Protein AF-0000000083795321 (afdb_homodimer)

Secondary structure (DSSP, 8-state):
----PPPP-BSEEE-SS----TT--S-STTPPPTHHHHHHHHHH--TT-EEEESS-TT-HHHHHHHHTT-EEEEEES-HHHHHHHHHHHHTS-----EEEEE--TT--TTS-TT-EEEEEE----TTSS-S-SS-TT-GGGS-HHHHHHHHHHHHHHHHHHEEEEEEEEEEE--EEETTEEE-HHHHHHHHHHHHTPEEEEEEEEEP---TTHHHHHHHHHHHT-PBP-EEEEEEEE-/----PPPP-BSEEE-SS----TT--S-STTPPPTHHHHHHHHHH--TT-EEEESS-TT-HHHHHHHHTT-EEEEEES-HHHHHHHHHHHHTS-----EEEEE--TT--TTS-TT-EEEEEE----TTSS-S-SS-TT-GGGS-HHHHHHHHHHHHHHHHHHEEEEEEEEEEE--EEETTEEE-HHHHHHHHHHHHTPEEEEEEEEEP---TTHHHHHHHHHHHT-PBP-EEEEEEEE-

pLDDT: mean 94.09, std 9.47, range [31.2, 98.94]

Structure (mmCIF, N/CA/C/O backbone):
data_AF-0000000083795321-model_v1
#
loop_
_entity.id
_entity.type
_entity.pdbx_description
1 polymer Methyltransferase
#
loop_
_atom_site.group_PDB
_atom_site.id
_atom_site.type_symbol
_atom_site.label_atom_id
_atom_site.label_alt_id
_atom_site.label_comp_id
_atom_site.label_asym_id
_atom_site.label_entity_id
_atom_site.label_seq_id
_atom_site.pdbx_PDB_ins_code
_atom_site.Cartn_x
_atom_site.Cartn_y
_atom_site.Cartn_z
_atom_site.occupancy
_atom_site.B_iso_or_equiv
_atom_site.auth_seq_id
_atom_site.auth_comp_id
_atom_site.auth_asym_id
_atom_site.auth_atom_id
_atom_site.pdbx_PDB_model_num
ATOM 1 N N . MET A 1 1 ? 3.93 -33.125 12.352 1 31.55 1 MET A N 1
ATOM 2 C CA . MET A 1 1 ? 3.523 -32.062 13.266 1 31.55 1 MET A CA 1
ATOM 3 C C . MET A 1 1 ? 3.092 -30.812 12.5 1 31.55 1 MET A C 1
ATOM 5 O O . MET A 1 1 ? 3.932 -30.062 12 1 31.55 1 MET A O 1
ATOM 9 N N . TYR A 1 2 ? 2.211 -30.953 11.562 1 39.25 2 TYR A N 1
ATOM 10 C CA . TYR A 1 2 ? 1.718 -29.891 10.703 1 39.25 2 TYR A CA 1
ATOM 11 C C . TYR A 1 2 ? 1.377 -28.641 11.516 1 39.25 2 TYR A C 1
ATOM 13 O O . TYR A 1 2 ? 0.602 -28.719 12.477 1 39.25 2 TYR A O 1
ATOM 21 N N . ARG A 1 3 ? 2.381 -27.844 11.859 1 49.22 3 ARG A N 1
ATOM 22 C CA . ARG A 1 3 ? 2.199 -26.625 12.656 1 49.22 3 ARG A CA 1
ATOM 23 C C . ARG A 1 3 ? 0.886 -25.938 12.305 1 49.22 3 ARG A C 1
ATOM 25 O O . ARG A 1 3 ? 0.485 -25.906 11.133 1 49.22 3 ARG A O 1
ATOM 32 N N . GLU A 1 4 ? -0.008 -25.828 13.242 1 67.69 4 GLU A N 1
ATOM 33 C CA . GLU A 1 4 ? -1.266 -25.094 13.258 1 67.69 4 GLU A CA 1
ATOM 34 C C . GLU A 1 4 ? -1.146 -23.797 12.477 1 67.69 4 GLU A C 1
ATOM 36 O O . GLU A 1 4 ? -0.265 -22.969 12.75 1 67.69 4 GLU A O 1
ATOM 41 N N . PHE A 1 5 ? -1.446 -23.812 11.141 1 85.5 5 PHE A N 1
ATOM 42 C CA . PHE A 1 5 ? -1.459 -22.641 10.273 1 85.5 5 PHE A CA 1
ATOM 43 C C . PHE A 1 5 ? -2.719 -21.812 10.492 1 85.5 5 PHE A C 1
ATOM 45 O O . PHE A 1 5 ? -3.832 -22.328 10.414 1 85.5 5 PHE A O 1
ATOM 52 N N . ASN A 1 6 ? -2.49 -20.562 10.961 1 89.81 6 ASN A N 1
ATOM 53 C CA . ASN A 1 6 ? -3.613 -19.641 11.117 1 89.81 6 ASN A CA 1
ATOM 54 C C . ASN A 1 6 ? -3.711 -18.672 9.953 1 89.81 6 ASN A C 1
ATOM 56 O O . ASN A 1 6 ? -2.729 -18.016 9.594 1 89.81 6 ASN A O 1
ATOM 60 N N . LEU A 1 7 ? -4.902 -18.656 9.406 1 94.62 7 LEU A N 1
ATOM 61 C CA . LEU A 1 7 ? -5.152 -17.75 8.289 1 94.62 7 LEU A CA 1
ATOM 62 C C . LEU A 1 7 ? -5.035 -16.297 8.734 1 94.62 7 LEU A C 1
ATOM 64 O O . LEU A 1 7 ? -5.461 -15.945 9.844 1 94.62 7 LEU A O 1
ATOM 68 N N . GLU A 1 8 ? -4.473 -15.5 7.902 1 95.06 8 GLU A N 1
ATOM 69 C CA . GLU A 1 8 ? -4.438 -14.062 8.164 1 95.06 8 GLU A CA 1
ATOM 70 C C . GLU A 1 8 ? -5.836 -13.453 8.086 1 95.06 8 GLU A C 1
ATOM 72 O O . GLU A 1 8 ? -6.648 -13.867 7.25 1 95.06 8 GLU A O 1
ATOM 77 N N . THR A 1 9 ? -6.109 -12.5 8.883 1 94.62 9 THR A N 1
ATOM 78 C CA . THR A 1 9 ? -7.441 -11.906 8.906 1 94.62 9 THR A CA 1
ATOM 79 C C . THR A 1 9 ? -7.363 -10.398 8.648 1 94.62 9 THR A C 1
ATOM 81 O O . THR A 1 9 ? -8.391 -9.75 8.453 1 94.62 9 THR A O 1
ATOM 84 N N . LYS A 1 10 ? -6.145 -9.812 8.602 1 94.69 10 LYS A N 1
ATOM 85 C CA . LYS A 1 10 ? -5.949 -8.383 8.383 1 94.69 10 LYS A CA 1
ATOM 86 C C . LYS A 1 10 ? -5.258 -8.125 7.043 1 94.69 10 LYS A C 1
ATOM 88 O O . LYS A 1 10 ? -4.695 -9.047 6.441 1 94.69 10 LYS A O 1
ATOM 93 N N . SER A 1 11 ? -5.297 -6.918 6.602 1 96.75 11 SER A N 1
ATOM 94 C CA . SER A 1 11 ? -4.762 -6.555 5.289 1 96.75 11 SER A CA 1
ATOM 95 C C . SER A 1 11 ? -3.258 -6.309 5.355 1 96.75 11 SER A C 1
ATOM 97 O O . SER A 1 11 ? -2.658 -5.848 4.383 1 96.75 11 SER A O 1
ATOM 99 N N . ILE A 1 12 ? -2.594 -6.574 6.422 1 96.81 12 ILE A N 1
ATOM 100 C CA . ILE A 1 12 ? -1.14 -6.543 6.527 1 96.81 12 ILE A CA 1
ATOM 101 C C . ILE A 1 12 ? -0.627 -7.918 6.953 1 96.81 12 ILE A C 1
ATOM 103 O O . ILE A 1 12 ? -1.074 -8.469 7.961 1 96.81 12 ILE A O 1
ATOM 107 N N . TRP A 1 13 ? 0.194 -8.508 6.113 1 97.25 13 TRP A N 1
ATOM 108 C CA . TRP A 1 13 ? 0.808 -9.805 6.363 1 97.25 13 TRP A CA 1
ATOM 109 C C . TRP A 1 13 ? 2.289 -9.656 6.695 1 97.25 13 TRP A C 1
ATOM 111 O O . TRP A 1 13 ? 3.031 -9 5.957 1 97.25 13 TRP A O 1
ATOM 121 N N . SER A 1 14 ? 2.703 -10.102 7.797 1 95.44 14 SER A N 1
ATOM 122 C CA . SER A 1 14 ? 4.09 -10.055 8.25 1 95.44 14 SER A CA 1
ATOM 123 C C . SER A 1 14 ? 4.57 -11.422 8.711 1 95.44 14 SER A C 1
ATOM 125 O O . SER A 1 14 ? 4.129 -11.93 9.742 1 95.44 14 SER A O 1
ATOM 127 N N . PHE A 1 15 ? 5.453 -12.023 7.918 1 94.31 15 PHE A N 1
ATOM 128 C CA . PHE A 1 15 ? 5.992 -13.344 8.219 1 94.31 15 PHE A CA 1
ATOM 129 C C . PHE A 1 15 ? 7.488 -13.266 8.5 1 94.31 15 PHE A C 1
ATOM 131 O O . PHE A 1 15 ? 8.297 -13.273 7.566 1 94.31 15 PHE A O 1
ATOM 138 N N . LYS A 1 16 ? 7.895 -13.203 9.688 1 90.62 16 LYS A N 1
ATOM 139 C CA . LYS A 1 16 ? 9.305 -13.102 10.039 1 90.62 16 LYS A CA 1
ATOM 140 C C . LYS A 1 16 ? 10.07 -14.352 9.602 1 90.62 16 LYS A C 1
ATOM 142 O O . LYS A 1 16 ? 11.211 -14.258 9.141 1 90.62 16 LYS A O 1
ATOM 147 N N . ASN A 1 17 ? 9.344 -15.43 9.812 1 90.12 17 ASN A N 1
ATOM 148 C CA . ASN A 1 17 ? 9.844 -16.688 9.266 1 90.12 17 ASN A CA 1
ATOM 149 C C . ASN A 1 17 ? 9.336 -16.906 7.84 1 90.12 17 ASN A C 1
ATOM 151 O O . ASN A 1 17 ? 8.133 -16.953 7.602 1 90.12 17 ASN A O 1
ATOM 155 N N . ARG A 1 18 ? 10.18 -17.047 6.922 1 89.19 18 ARG A N 1
ATOM 156 C CA . ARG A 1 18 ? 9.789 -17.172 5.52 1 89.19 18 ARG A CA 1
ATOM 157 C C . ARG A 1 18 ? 8.938 -18.422 5.305 1 89.19 18 ARG A C 1
ATOM 159 O O . ARG A 1 18 ? 8.055 -18.438 4.449 1 89.19 18 ARG A O 1
ATOM 166 N N . GLY A 1 19 ? 9.164 -19.484 6.039 1 90.44 19 GLY A N 1
ATOM 167 C CA . GLY A 1 19 ? 8.547 -20.781 5.801 1 90.44 19 GLY A CA 1
ATOM 168 C C . GLY A 1 19 ? 9.422 -21.703 4.98 1 90.44 19 GLY A C 1
ATOM 169 O O . GLY A 1 19 ? 9.719 -21.422 3.82 1 90.44 19 GLY A O 1
ATOM 170 N N . ASN A 1 20 ? 9.859 -22.797 5.551 1 90.62 20 ASN A N 1
ATOM 171 C CA . ASN A 1 20 ? 10.75 -23.734 4.883 1 90.62 20 ASN A CA 1
ATOM 172 C C . ASN A 1 20 ? 10.289 -25.172 5.066 1 90.62 20 ASN A C 1
ATOM 174 O O . ASN A 1 20 ? 11.102 -26.094 5.113 1 90.62 20 ASN A O 1
ATOM 178 N N . TRP A 1 21 ? 9.07 -25.281 5.23 1 93.06 21 TRP A N 1
ATOM 179 C CA . TRP A 1 21 ? 8.547 -26.625 5.402 1 93.06 21 TRP A CA 1
ATOM 180 C C . TRP A 1 21 ? 8.562 -27.391 4.086 1 93.06 21 TRP A C 1
ATOM 182 O O . TRP A 1 21 ? 8.57 -26.797 3.01 1 93.06 21 TRP A O 1
ATOM 192 N N . GLU A 1 22 ? 8.672 -28.734 4.18 1 93.75 22 GLU A N 1
ATOM 193 C CA . GLU A 1 22 ? 8.688 -29.641 3.037 1 93.75 22 GLU A CA 1
ATOM 194 C C . GLU A 1 22 ? 9.828 -29.297 2.078 1 93.75 22 GLU A C 1
ATOM 196 O O . GLU A 1 22 ? 10.992 -29.312 2.467 1 93.75 22 GLU A O 1
ATOM 201 N N . THR A 1 23 ? 9.453 -28.984 0.885 1 94.31 23 THR A N 1
ATOM 202 C CA . THR A 1 23 ? 10.5 -28.828 -0.111 1 94.31 23 THR A CA 1
ATOM 203 C C . THR A 1 23 ? 10.734 -27.359 -0.427 1 94.31 23 THR A C 1
ATOM 205 O O . THR A 1 23 ? 11.438 -27.016 -1.382 1 94.31 23 THR A O 1
ATOM 208 N N . HIS A 1 24 ? 10.07 -26.484 0.298 1 95.12 24 HIS A N 1
ATOM 209 C CA . HIS A 1 24 ? 10.25 -25.062 0.063 1 95.12 24 HIS A CA 1
ATOM 210 C C . HIS A 1 24 ? 11.688 -24.625 0.308 1 95.12 24 HIS A C 1
ATOM 212 O O . HIS A 1 24 ? 12.305 -25.047 1.293 1 95.12 24 HIS A O 1
ATOM 218 N N . LYS A 1 25 ? 12.227 -23.875 -0.619 1 93 25 LYS A N 1
ATOM 219 C CA . LYS A 1 25 ? 13.539 -23.25 -0.486 1 93 25 LYS A CA 1
ATOM 220 C C . LYS A 1 25 ? 13.492 -21.766 -0.868 1 93 25 LYS A C 1
ATOM 222 O O . LYS A 1 25 ? 12.711 -21.375 -1.742 1 93 25 LYS A O 1
ATOM 227 N N . GLY A 1 26 ? 14.266 -20.969 -0.274 1 89.81 26 GLY A N 1
ATOM 228 C CA . GLY A 1 26 ? 14.32 -19.547 -0.562 1 89.81 26 GLY A CA 1
ATOM 229 C C . GLY A 1 26 ? 15.469 -19.172 -1.477 1 89.81 26 GLY A C 1
ATOM 230 O O . GLY A 1 26 ? 15.898 -18 -1.501 1 89.81 26 GLY A O 1
ATOM 231 N N . ASP A 1 27 ? 15.938 -20.094 -2.256 1 92.06 27 ASP A N 1
ATOM 232 C CA . ASP A 1 27 ? 17.172 -19.875 -3.004 1 92.06 27 ASP A CA 1
ATOM 233 C C . ASP A 1 27 ? 16.875 -19.344 -4.406 1 92.06 27 ASP A C 1
ATOM 235 O O . ASP A 1 27 ? 17.797 -18.984 -5.141 1 92.06 27 ASP A O 1
ATOM 239 N N . TYR A 1 28 ? 15.664 -19.391 -4.84 1 92.94 28 TYR A N 1
ATOM 240 C CA . TYR A 1 28 ? 15.273 -18.812 -6.117 1 92.94 28 TYR A CA 1
ATOM 241 C C . TYR A 1 28 ? 15.016 -17.312 -5.98 1 92.94 28 TYR A C 1
ATOM 243 O O . TYR A 1 28 ? 14.234 -16.891 -5.133 1 92.94 28 TYR A O 1
ATOM 251 N N . PRO A 1 29 ? 15.641 -16.484 -6.789 1 91.38 29 PRO A N 1
ATOM 252 C CA . PRO A 1 29 ? 15.445 -15.031 -6.66 1 91.38 29 PRO A CA 1
ATOM 253 C C . PRO A 1 29 ? 13.984 -14.617 -6.848 1 91.38 29 PRO A C 1
ATOM 255 O O . PRO A 1 29 ? 13.328 -15.062 -7.797 1 91.38 29 PRO A O 1
ATOM 258 N N . GLY A 1 30 ? 13.547 -13.844 -5.883 1 90.38 30 GLY A N 1
ATOM 259 C CA . GLY A 1 30 ? 12.227 -13.25 -6.031 1 90.38 30 GLY A CA 1
ATOM 260 C C . GLY A 1 30 ? 11.102 -14.172 -5.621 1 90.38 30 GLY A C 1
ATOM 261 O O . GLY A 1 30 ? 9.938 -13.922 -5.938 1 90.38 30 GLY A O 1
ATOM 262 N N . ASN A 1 31 ? 11.445 -15.328 -5.094 1 92.38 31 ASN A N 1
ATOM 263 C CA . ASN A 1 31 ? 10.375 -16.203 -4.625 1 92.38 31 ASN A CA 1
ATOM 264 C C . ASN A 1 31 ? 9.641 -15.609 -3.428 1 92.38 31 ASN A C 1
ATOM 266 O O . ASN A 1 31 ? 10.227 -14.867 -2.643 1 92.38 31 ASN A O 1
ATOM 270 N N . TRP A 1 32 ? 8.328 -15.867 -3.354 1 94.62 32 TRP A N 1
ATOM 271 C CA . TRP A 1 32 ? 7.594 -15.359 -2.197 1 94.62 32 TRP A CA 1
ATOM 272 C C . TRP A 1 32 ? 7.504 -16.406 -1.102 1 94.62 32 TRP A C 1
ATOM 274 O O . TRP A 1 32 ? 7.719 -17.594 -1.354 1 94.62 32 TRP A O 1
ATOM 284 N N . SER A 1 33 ? 7.305 -15.961 0.162 1 95.88 33 SER A N 1
ATOM 285 C CA . SER A 1 33 ? 7.094 -16.844 1.308 1 95.88 33 SER A CA 1
ATOM 286 C C . SER A 1 33 ? 5.934 -17.797 1.063 1 95.88 33 SER A C 1
ATOM 288 O O . SER A 1 33 ? 4.867 -17.391 0.603 1 95.88 33 SER A O 1
ATOM 290 N N . PRO A 1 34 ? 6.086 -19.125 1.392 1 97.19 34 PRO A N 1
ATOM 291 C CA . PRO A 1 34 ? 4.992 -20.078 1.206 1 97.19 34 PRO A CA 1
ATOM 292 C C . PRO A 1 34 ? 3.758 -19.719 2.035 1 97.19 34 PRO A C 1
ATOM 294 O O . PRO A 1 34 ? 2.654 -20.188 1.738 1 97.19 34 PRO A O 1
ATOM 297 N N . TYR A 1 35 ? 3.951 -18.828 3.021 1 97.75 35 TYR A N 1
ATOM 298 C CA . TYR A 1 35 ? 2.807 -18.359 3.801 1 97.75 35 TYR A CA 1
ATOM 299 C C . TYR A 1 35 ? 1.801 -17.641 2.916 1 97.75 35 TYR A C 1
ATOM 301 O O . TYR A 1 35 ? 0.595 -17.688 3.168 1 97.75 35 TYR A O 1
ATOM 309 N N . VAL A 1 36 ? 2.297 -16.984 1.87 1 98.19 36 VAL A N 1
ATOM 310 C CA . VAL A 1 36 ? 1.446 -16.141 1.031 1 98.19 36 VAL A CA 1
ATOM 311 C C . VAL A 1 36 ? 0.496 -17.016 0.219 1 98.19 36 VAL A C 1
ATOM 313 O O . VAL A 1 36 ? -0.722 -16.969 0.411 1 98.19 36 VAL A O 1
ATOM 316 N N . PRO A 1 37 ? 1.023 -17.922 -0.622 1 98.5 37 PRO A N 1
ATOM 317 C CA . PRO A 1 37 ? 0.077 -18.75 -1.372 1 98.5 37 PRO A CA 1
ATOM 318 C C . PRO A 1 37 ? -0.745 -19.672 -0.472 1 98.5 37 PRO A C 1
ATOM 320 O O . PRO A 1 37 ? -1.892 -20 -0.794 1 98.5 37 PRO A O 1
ATOM 323 N N . ARG A 1 38 ? -0.206 -20.141 0.62 1 98.25 38 ARG A N 1
ATOM 324 C CA . ARG A 1 38 ? -0.996 -20.984 1.513 1 98.25 38 ARG A CA 1
ATOM 325 C C . ARG A 1 38 ? -2.242 -20.25 1.995 1 98.25 38 ARG A C 1
ATOM 327 O O . ARG A 1 38 ? -3.342 -20.812 1.979 1 98.25 38 ARG A O 1
ATOM 334 N N . ASN A 1 39 ? -2.031 -18.984 2.488 1 98.19 39 ASN A N 1
ATOM 335 C CA . ASN A 1 39 ? -3.174 -18.172 2.889 1 98.19 39 ASN A CA 1
ATOM 336 C C . ASN A 1 39 ? -4.18 -18.016 1.751 1 98.19 39 ASN A C 1
ATOM 338 O O . ASN A 1 39 ? -5.383 -18.188 1.954 1 98.19 39 ASN A O 1
ATOM 342 N N . LEU A 1 40 ? -3.709 -17.75 0.577 1 98.62 40 LEU A N 1
ATOM 343 C CA . LEU A 1 40 ? -4.555 -17.453 -0.575 1 98.62 40 LEU A CA 1
ATOM 344 C C . LEU A 1 40 ? -5.328 -18.688 -1.015 1 98.62 40 LEU A C 1
ATOM 346 O O . LEU A 1 40 ? -6.535 -18.609 -1.264 1 98.62 40 LEU A O 1
ATOM 350 N N . ILE A 1 41 ? -4.648 -19.797 -1.107 1 98.62 41 ILE A N 1
ATOM 351 C CA . ILE A 1 41 ? -5.266 -21.031 -1.586 1 98.62 41 ILE A CA 1
ATOM 352 C C . ILE A 1 41 ? -6.332 -21.5 -0.596 1 98.62 41 ILE A C 1
ATOM 354 O O . ILE A 1 41 ? -7.43 -21.891 -0.996 1 98.62 41 ILE A O 1
ATOM 358 N N . LEU A 1 42 ? -6.008 -21.406 0.672 1 97.88 42 LEU A N 1
ATOM 359 C CA . LEU A 1 42 ? -6.969 -21.812 1.688 1 97.88 42 LEU A CA 1
ATOM 360 C C . LEU A 1 42 ? -8.188 -20.906 1.688 1 97.88 42 LEU A C 1
ATOM 362 O O . LEU A 1 42 ? -9.312 -21.359 1.926 1 97.88 42 LEU A O 1
ATOM 366 N N . ARG A 1 43 ? -8.016 -19.688 1.392 1 97.19 43 ARG A N 1
ATOM 367 C CA . ARG A 1 43 ? -9.086 -18.703 1.488 1 97.19 43 ARG A CA 1
ATOM 368 C C . ARG A 1 43 ? -9.953 -18.703 0.234 1 97.19 43 ARG A C 1
ATOM 370 O O . ARG A 1 43 ? -11.164 -18.516 0.311 1 97.19 43 ARG A O 1
ATOM 377 N N . TYR A 1 44 ? -9.312 -18.953 -0.943 1 98.25 44 TYR A N 1
ATOM 378 C CA . TYR A 1 44 ? -10.008 -18.594 -2.176 1 98.25 44 TYR A CA 1
ATOM 379 C C . TYR A 1 44 ? -10.188 -19.812 -3.072 1 98.25 44 TYR A C 1
ATOM 381 O O . TYR A 1 44 ? -10.492 -19.688 -4.262 1 98.25 44 TYR A O 1
ATOM 389 N N . SER A 1 45 ? -9.961 -20.984 -2.594 1 98.25 45 SER A N 1
ATOM 390 C CA . SER A 1 45 ? -10.203 -22.219 -3.35 1 98.25 45 SER A CA 1
ATOM 391 C C . SER A 1 45 ? -10.664 -23.344 -2.436 1 98.25 45 SER A C 1
ATOM 393 O O . SER A 1 45 ? -10.68 -23.188 -1.212 1 98.25 45 SER A O 1
ATOM 395 N N . LYS A 1 46 ? -11.109 -24.406 -3.018 1 98.12 46 LYS A N 1
ATOM 396 C CA . LYS A 1 46 ? -11.492 -25.625 -2.328 1 98.12 46 LYS A CA 1
ATOM 397 C C . LYS A 1 46 ? -10.633 -26.797 -2.783 1 98.12 46 LYS A C 1
ATOM 399 O O . LYS A 1 46 ? -9.969 -26.734 -3.816 1 98.12 46 LYS A O 1
ATOM 404 N N . GLU A 1 47 ? -10.68 -27.844 -1.967 1 97.81 47 GLU A N 1
ATOM 405 C CA . GLU A 1 47 ? -9.953 -29.047 -2.367 1 97.81 47 GLU A CA 1
ATOM 406 C C . GLU A 1 47 ? -10.383 -29.516 -3.756 1 97.81 47 GLU A C 1
ATOM 408 O O . GLU A 1 47 ? -11.57 -29.453 -4.098 1 97.81 47 GLU A O 1
ATOM 413 N N . ASN A 1 48 ? -9.398 -29.891 -4.543 1 98.06 48 ASN A N 1
ATOM 414 C CA . ASN A 1 48 ? -9.555 -30.422 -5.891 1 98.06 48 ASN A CA 1
ATOM 415 C C . ASN A 1 48 ? -9.727 -29.328 -6.926 1 98.06 48 ASN A C 1
ATOM 417 O O . ASN A 1 48 ? -9.797 -29.594 -8.125 1 98.06 48 ASN A O 1
ATOM 421 N N . ASP A 1 49 ? -9.773 -28.078 -6.496 1 98.75 49 ASP A N 1
ATOM 422 C CA . ASP A 1 49 ? -9.789 -26.953 -7.434 1 98.75 49 ASP A CA 1
ATOM 423 C C . ASP A 1 49 ? -8.5 -26.906 -8.25 1 98.75 49 ASP A C 1
ATOM 425 O O . ASP A 1 49 ? -7.496 -27.531 -7.883 1 98.75 49 ASP A O 1
ATOM 429 N N . LEU A 1 50 ? -8.586 -26.234 -9.391 1 98.88 50 LEU A N 1
ATOM 430 C CA . LEU A 1 50 ? -7.434 -26.078 -10.273 1 98.88 50 LEU A CA 1
ATOM 431 C C . LEU A 1 50 ? -6.801 -24.703 -10.094 1 98.88 50 LEU A C 1
ATOM 433 O O . LEU A 1 50 ? -7.43 -23.672 -10.375 1 98.88 50 LEU A O 1
ATOM 437 N N . ILE A 1 51 ? -5.562 -24.688 -9.617 1 98.88 51 ILE A N 1
ATOM 438 C CA . ILE A 1 51 ? -4.832 -23.453 -9.336 1 98.88 51 ILE A CA 1
ATOM 439 C C . ILE A 1 51 ? -3.84 -23.172 -10.461 1 98.88 51 ILE A C 1
ATOM 441 O O . ILE A 1 51 ? -3.16 -24.094 -10.938 1 98.88 51 ILE A O 1
ATOM 445 N N . LEU A 1 52 ? -3.773 -21.906 -10.891 1 98.94 52 LEU A N 1
ATOM 446 C CA . LEU A 1 52 ? -2.822 -21.5 -11.922 1 98.94 52 LEU A CA 1
ATOM 447 C C 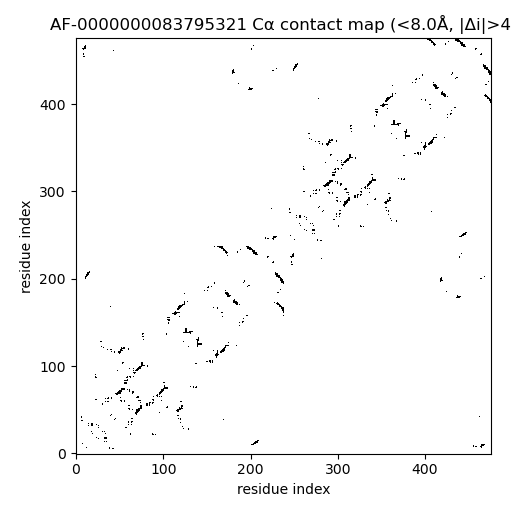. LEU A 1 52 ? -1.79 -20.531 -11.359 1 98.94 52 LEU A C 1
ATOM 449 O O . LEU A 1 52 ? -2.143 -19.594 -10.648 1 98.94 52 LEU A O 1
ATOM 453 N N . ASP A 1 53 ? -0.562 -20.812 -11.594 1 98.88 53 ASP A N 1
ATOM 454 C CA . ASP A 1 53 ? 0.53 -19.844 -11.461 1 98.88 53 ASP A CA 1
ATOM 455 C C . ASP A 1 53 ? 1.204 -19.609 -12.812 1 98.88 53 ASP A C 1
ATOM 457 O O . ASP A 1 53 ? 1.944 -20.453 -13.305 1 98.88 53 ASP A O 1
ATOM 461 N N . GLN A 1 54 ? 0.986 -18.453 -13.383 1 98.12 54 GLN A N 1
ATOM 462 C CA . GLN A 1 54 ? 1.51 -18.203 -14.727 1 98.12 54 GLN A CA 1
ATOM 463 C C . GLN A 1 54 ? 2.914 -17.625 -14.672 1 98.12 54 GLN A C 1
ATOM 465 O O . GLN A 1 54 ? 3.498 -17.297 -15.703 1 98.12 54 GLN A O 1
ATOM 470 N N . PHE A 1 55 ? 3.492 -17.438 -13.508 1 98.5 55 PHE A N 1
ATOM 471 C CA . PHE A 1 55 ? 4.891 -17.109 -13.234 1 98.5 55 PHE A CA 1
ATOM 472 C C . PHE A 1 55 ? 5.477 -18.078 -12.211 1 98.5 55 PHE A C 1
ATOM 474 O O . PHE A 1 55 ? 5.797 -17.672 -11.094 1 98.5 55 PHE A O 1
ATOM 481 N N . LEU A 1 56 ? 5.734 -19.25 -12.617 1 98.06 56 LEU A N 1
ATOM 482 C CA . LEU A 1 56 ? 5.93 -20.406 -11.758 1 98.06 56 LEU A CA 1
ATOM 483 C C . LEU A 1 56 ? 7.184 -20.25 -10.906 1 98.06 56 LEU A C 1
ATOM 485 O O . LEU A 1 56 ? 7.148 -20.484 -9.695 1 98.06 56 LEU A O 1
ATOM 489 N N . GLY A 1 57 ? 8.32 -19.844 -11.578 1 97.12 57 GLY A N 1
ATOM 490 C CA . GLY A 1 57 ? 9.586 -19.766 -10.867 1 97.12 57 GLY A CA 1
ATOM 491 C C . GLY A 1 57 ? 10.008 -21.078 -10.227 1 97.12 57 GLY A C 1
ATOM 492 O O . GLY A 1 57 ? 10.047 -22.109 -10.891 1 97.12 57 GLY A O 1
ATOM 493 N N . SER A 1 58 ? 10.203 -21.047 -8.922 1 96.31 58 SER A N 1
ATOM 494 C CA . SER A 1 58 ? 10.703 -22.234 -8.242 1 96.31 58 SER A CA 1
ATOM 495 C C . SER A 1 58 ? 9.555 -23.125 -7.785 1 96.31 58 SER A C 1
ATOM 497 O O . SER A 1 58 ? 9.789 -24.188 -7.195 1 96.31 58 SER A O 1
ATOM 499 N N . GLY A 1 59 ? 8.328 -22.688 -7.938 1 97.75 59 GLY A N 1
ATOM 500 C CA . GLY A 1 59 ? 7.195 -23.594 -7.805 1 97.75 59 GLY A CA 1
ATOM 501 C C . GLY A 1 59 ? 6.508 -23.484 -6.453 1 97.75 59 GLY A C 1
ATOM 502 O O . GLY A 1 59 ? 5.727 -24.359 -6.082 1 97.75 59 GLY A O 1
ATOM 503 N N . THR A 1 60 ? 6.734 -22.391 -5.684 1 97.88 60 THR A N 1
ATOM 504 C CA . THR A 1 60 ? 6.203 -22.234 -4.332 1 97.88 60 THR A CA 1
ATOM 505 C C . THR A 1 60 ? 4.688 -22.406 -4.324 1 97.88 60 THR A C 1
ATOM 507 O O . THR A 1 60 ? 4.145 -23.141 -3.488 1 97.88 60 THR A O 1
ATOM 510 N N . THR A 1 61 ? 4.016 -21.812 -5.262 1 98.5 61 THR A N 1
ATOM 511 C CA . THR A 1 61 ? 2.561 -21.859 -5.348 1 98.5 61 THR A CA 1
ATOM 512 C C . THR A 1 61 ? 2.08 -23.297 -5.57 1 98.5 61 THR A C 1
ATOM 514 O O . THR A 1 61 ? 1.155 -23.75 -4.902 1 98.5 61 THR A O 1
ATOM 517 N N . LEU A 1 62 ? 2.686 -24.016 -6.484 1 98.25 62 LEU A N 1
ATOM 518 C CA . LEU A 1 62 ? 2.238 -25.359 -6.82 1 98.25 62 LEU A CA 1
ATOM 519 C C . LEU A 1 62 ? 2.564 -26.328 -5.695 1 98.25 62 LEU A C 1
ATOM 521 O O . LEU A 1 62 ? 1.824 -27.297 -5.469 1 98.25 62 LEU A O 1
ATOM 525 N N . ILE A 1 63 ? 3.686 -26.109 -5.016 1 97.38 63 ILE A N 1
ATOM 526 C CA . ILE A 1 63 ? 3.99 -26.906 -3.838 1 97.38 63 ILE A CA 1
ATOM 527 C C . ILE A 1 63 ? 2.846 -26.797 -2.832 1 97.38 63 ILE A C 1
ATOM 529 O O . ILE A 1 63 ? 2.328 -27.828 -2.363 1 97.38 63 ILE A O 1
ATOM 533 N N . GLU A 1 64 ? 2.416 -25.578 -2.5 1 97.19 64 GLU A N 1
ATOM 534 C CA . GLU A 1 64 ? 1.332 -25.375 -1.543 1 97.19 64 GLU A CA 1
ATOM 535 C C . GLU A 1 64 ? 0.019 -25.953 -2.066 1 97.19 64 GLU A C 1
ATOM 537 O O . GLU A 1 64 ? -0.771 -26.5 -1.3 1 97.19 64 GLU A O 1
ATOM 542 N N . ALA A 1 65 ? -0.238 -25.766 -3.396 1 97.81 65 ALA A N 1
ATOM 543 C CA . ALA A 1 65 ? -1.447 -26.344 -3.98 1 97.81 65 ALA A CA 1
ATOM 544 C C . ALA A 1 65 ? -1.509 -27.844 -3.744 1 97.81 65 ALA A C 1
ATOM 546 O O . ALA A 1 65 ? -2.535 -28.375 -3.303 1 97.81 65 ALA A O 1
ATOM 547 N N . LYS A 1 66 ? -0.411 -28.516 -3.992 1 97.12 66 LYS A N 1
ATOM 548 C CA . LYS A 1 66 ? -0.344 -29.953 -3.807 1 97.12 66 LYS A CA 1
ATOM 549 C C . LYS A 1 66 ? -0.527 -30.328 -2.338 1 97.12 66 LYS A C 1
ATOM 551 O O . LYS A 1 66 ? -1.309 -31.219 -2.012 1 97.12 66 LYS A O 1
ATOM 556 N N . LEU A 1 67 ? 0.143 -29.641 -1.441 1 96.12 67 LEU A N 1
ATOM 557 C CA . LEU A 1 67 ? 0.062 -29.891 -0.007 1 96.12 67 LEU A CA 1
ATOM 558 C C . LEU A 1 67 ? -1.367 -29.719 0.495 1 96.12 67 LEU A C 1
ATOM 560 O O . LEU A 1 67 ? -1.779 -30.391 1.448 1 96.12 67 LEU A O 1
ATOM 564 N N . LEU A 1 68 ? -2.107 -28.891 -0.153 1 96.31 68 LEU A N 1
ATOM 565 C CA . LEU A 1 68 ? -3.453 -28.562 0.305 1 96.31 68 LEU A CA 1
ATOM 566 C C . LEU A 1 68 ? -4.504 -29.281 -0.534 1 96.31 68 LEU A C 1
ATOM 568 O O . LEU A 1 68 ? -5.676 -28.891 -0.533 1 96.31 68 LEU A O 1
ATOM 572 N N . ASN A 1 69 ? -4.086 -30.219 -1.293 1 96.56 69 ASN A N 1
ATOM 573 C CA . ASN A 1 69 ? -4.957 -31.125 -2.039 1 96.56 69 ASN A CA 1
ATOM 574 C C . ASN A 1 69 ? -5.699 -30.391 -3.154 1 96.56 69 ASN A C 1
ATOM 576 O O . ASN A 1 69 ? -6.91 -30.547 -3.305 1 96.56 69 ASN A O 1
ATOM 580 N N . ARG A 1 70 ? -4.992 -29.547 -3.854 1 98.06 70 ARG A N 1
ATOM 581 C CA . ARG A 1 70 ? -5.504 -28.906 -5.062 1 98.06 70 ARG A CA 1
ATOM 582 C C . ARG A 1 70 ? -4.766 -29.422 -6.301 1 98.06 70 ARG A C 1
ATOM 584 O O . ARG A 1 70 ? -3.621 -29.875 -6.203 1 98.06 70 ARG A O 1
ATOM 591 N N . ARG A 1 71 ? -5.422 -29.406 -7.477 1 98.38 71 ARG A N 1
ATOM 592 C CA . ARG A 1 71 ? -4.734 -29.531 -8.758 1 98.38 71 ARG A CA 1
ATOM 593 C C . ARG A 1 71 ? -4.059 -28.219 -9.148 1 98.38 71 ARG A C 1
ATOM 595 O O . ARG A 1 71 ? -4.402 -27.156 -8.617 1 98.38 71 ARG A O 1
ATOM 602 N N . ALA A 1 72 ? -3.045 -28.328 -10.086 1 98.31 72 ALA A N 1
ATOM 603 C CA . ALA A 1 72 ? -2.373 -27.062 -10.383 1 98.31 72 ALA A CA 1
ATOM 604 C C . ALA A 1 72 ? -1.7 -27.109 -11.75 1 98.31 72 ALA A C 1
ATOM 606 O O . ALA A 1 72 ? -1.309 -28.188 -12.219 1 98.31 72 ALA A O 1
ATOM 607 N N . ILE A 1 73 ? -1.672 -25.984 -12.352 1 98.81 73 ILE A N 1
ATOM 608 C CA . ILE A 1 73 ? -0.907 -25.75 -13.57 1 98.81 73 ILE A CA 1
ATOM 609 C C . ILE A 1 73 ? 0.117 -24.641 -13.336 1 98.81 73 ILE A C 1
ATOM 611 O O . ILE A 1 73 ? -0.225 -23.562 -12.828 1 98.81 73 ILE A O 1
ATOM 615 N N . GLY A 1 74 ? 1.347 -24.891 -13.617 1 98.69 74 GLY A N 1
ATOM 616 C CA . GLY A 1 74 ? 2.412 -23.891 -13.57 1 98.69 74 GLY A CA 1
ATOM 617 C C . GLY A 1 74 ? 2.982 -23.562 -14.938 1 98.69 74 GLY A C 1
ATOM 618 O O . GLY A 1 74 ? 3.25 -24.469 -15.734 1 98.69 74 GLY A O 1
ATOM 619 N N . ILE A 1 75 ? 3.129 -22.281 -15.195 1 98.5 75 ILE A N 1
ATOM 620 C CA . ILE A 1 75 ? 3.635 -21.797 -16.484 1 98.5 75 ILE A CA 1
ATOM 621 C C . ILE A 1 75 ? 4.934 -21.031 -16.266 1 98.5 75 ILE A C 1
ATOM 623 O O . ILE A 1 75 ? 5.023 -20.188 -15.352 1 98.5 75 ILE A O 1
ATOM 627 N N . ASP A 1 76 ? 5.914 -21.344 -16.984 1 98 76 ASP A N 1
ATOM 628 C CA . ASP A 1 76 ? 7.125 -20.531 -17.047 1 98 76 ASP A CA 1
ATOM 629 C C . ASP A 1 76 ? 7.781 -20.625 -18.422 1 98 76 ASP A C 1
ATOM 631 O O . ASP A 1 76 ? 7.691 -21.656 -19.078 1 98 76 ASP A O 1
ATOM 635 N N . ILE A 1 77 ? 8.367 -19.578 -18.828 1 96.81 77 ILE A N 1
ATOM 636 C CA . ILE A 1 77 ? 9.031 -19.562 -20.125 1 96.81 77 ILE A CA 1
ATOM 637 C C . ILE A 1 77 ? 10.438 -20.156 -19.984 1 96.81 77 ILE A C 1
ATOM 639 O O . ILE A 1 77 ? 11.062 -20.531 -20.984 1 96.81 77 ILE A O 1
ATOM 643 N N . ASN A 1 78 ? 11 -20.141 -18.797 1 96.56 78 ASN A N 1
ATOM 644 C CA . ASN A 1 78 ? 12.383 -20.531 -18.516 1 96.56 78 ASN A CA 1
ATOM 645 C C . ASN A 1 78 ? 12.484 -22.016 -18.188 1 96.56 78 ASN A C 1
ATOM 647 O O . ASN A 1 78 ? 11.984 -22.469 -17.141 1 96.56 78 ASN A O 1
ATOM 651 N N . ASP A 1 79 ? 13.266 -22.797 -18.922 1 96.56 79 ASP A N 1
ATOM 652 C CA . ASP A 1 79 ? 13.445 -24.234 -18.734 1 96.56 79 ASP A CA 1
ATOM 653 C C . ASP A 1 79 ? 14.07 -24.531 -17.375 1 96.56 79 ASP A C 1
ATOM 655 O O . ASP A 1 79 ? 13.75 -25.531 -16.75 1 96.56 79 ASP A O 1
ATOM 659 N N . GLU A 1 80 ? 14.914 -23.672 -17.047 1 95.81 80 GLU A N 1
ATOM 660 C CA . GLU A 1 80 ? 15.586 -23.891 -15.766 1 95.81 80 GLU A CA 1
ATOM 661 C C . GLU A 1 80 ? 14.609 -23.766 -14.594 1 95.81 80 GLU A C 1
ATOM 663 O O . GLU A 1 80 ? 14.68 -24.531 -13.641 1 95.81 80 GLU A O 1
ATOM 668 N N . ALA A 1 81 ? 13.727 -22.812 -14.656 1 96.88 81 ALA A N 1
ATOM 669 C CA . ALA A 1 81 ? 12.695 -22.672 -13.633 1 96.88 81 ALA A CA 1
ATOM 670 C C . ALA A 1 81 ? 11.805 -23.906 -13.57 1 96.88 81 ALA A C 1
ATOM 672 O O . ALA A 1 81 ? 11.5 -24.406 -12.484 1 96.88 81 ALA A O 1
ATOM 673 N N . LEU A 1 82 ? 11.43 -24.438 -14.711 1 97.88 82 LEU A N 1
ATOM 674 C CA . LEU A 1 82 ? 10.586 -25.625 -14.789 1 97.88 82 LEU A CA 1
ATOM 675 C C . LEU A 1 82 ? 11.281 -26.828 -14.172 1 97.88 82 LEU A C 1
ATOM 677 O O . LEU A 1 82 ? 10.656 -27.609 -13.461 1 97.88 82 LEU A O 1
ATOM 681 N N . LYS A 1 83 ? 12.562 -26.922 -14.438 1 97.5 83 LYS A N 1
ATOM 682 C CA . LYS A 1 83 ? 13.336 -28.031 -13.898 1 97.5 83 LYS A CA 1
ATOM 683 C C . LYS A 1 83 ? 13.414 -27.969 -12.375 1 97.5 83 LYS A C 1
ATOM 685 O O . LYS A 1 83 ? 13.164 -28.969 -11.695 1 97.5 83 LYS A O 1
ATOM 690 N N . ILE A 1 84 ? 13.711 -26.812 -11.875 1 97.12 84 ILE A N 1
ATOM 691 C CA . ILE A 1 84 ? 13.828 -26.594 -10.438 1 97.12 84 ILE A CA 1
ATOM 692 C C . ILE A 1 84 ? 12.492 -26.922 -9.758 1 97.12 84 ILE A C 1
ATOM 694 O O . ILE A 1 84 ? 12.453 -27.656 -8.773 1 97.12 84 ILE A O 1
ATOM 698 N N . SER A 1 85 ? 11.438 -26.375 -10.289 1 97.25 85 SER A N 1
ATOM 699 C CA . SER A 1 85 ? 10.125 -26.547 -9.68 1 97.25 85 SER A CA 1
ATOM 700 C C . SER A 1 85 ? 9.688 -28.016 -9.742 1 97.25 85 SER A C 1
ATOM 702 O O . SER A 1 85 ? 9.086 -28.531 -8.797 1 97.25 85 SER A O 1
ATOM 704 N N . LYS A 1 86 ? 9.953 -28.625 -10.883 1 96.62 86 LYS A N 1
ATOM 705 C CA . LYS A 1 86 ? 9.594 -30.031 -11.047 1 96.62 86 LYS A CA 1
ATOM 706 C C . LYS A 1 86 ? 10.203 -30.891 -9.938 1 96.62 86 LYS A C 1
ATOM 708 O O . LYS A 1 86 ? 9.5 -31.688 -9.312 1 96.62 86 LYS A O 1
ATOM 713 N N . ASN A 1 87 ? 11.422 -30.703 -9.695 1 95.5 87 ASN A N 1
ATOM 714 C CA . ASN A 1 87 ? 12.141 -31.453 -8.664 1 95.5 87 ASN A CA 1
ATOM 715 C C . ASN A 1 87 ? 11.531 -31.219 -7.281 1 95.5 87 ASN A C 1
ATOM 717 O O . ASN A 1 87 ? 11.359 -32.156 -6.508 1 95.5 87 ASN A O 1
ATOM 721 N N . ARG A 1 88 ? 11.148 -30.047 -6.984 1 95.62 88 ARG A N 1
ATOM 722 C CA . ARG A 1 88 ? 10.617 -29.703 -5.672 1 95.62 88 ARG A CA 1
ATOM 723 C C . ARG A 1 88 ? 9.195 -30.234 -5.496 1 95.62 88 ARG A C 1
ATOM 725 O O . ARG A 1 88 ? 8.867 -30.781 -4.445 1 95.62 88 ARG A O 1
ATOM 732 N N . ILE A 1 89 ? 8.414 -30.078 -6.551 1 95.81 89 ILE A N 1
ATOM 733 C CA . ILE A 1 89 ? 6.988 -30.391 -6.473 1 95.81 89 ILE A CA 1
ATOM 734 C C . ILE A 1 89 ? 6.797 -31.906 -6.43 1 95.81 89 ILE A C 1
ATOM 736 O O . ILE A 1 89 ? 5.988 -32.406 -5.648 1 95.81 89 ILE A O 1
ATOM 740 N N . TYR A 1 90 ? 7.586 -32.625 -7.195 1 92 90 TYR A N 1
ATOM 741 C CA . TYR A 1 90 ? 7.348 -34.062 -7.344 1 92 90 TYR A CA 1
ATOM 742 C C . TYR A 1 90 ? 7.953 -34.844 -6.18 1 92 90 TYR A C 1
ATOM 744 O O . TYR A 1 90 ? 7.664 -36.031 -6 1 92 90 TYR A O 1
ATOM 752 N N . SER A 1 91 ? 8.672 -34.156 -5.355 1 91.12 91 SER A N 1
ATOM 753 C CA . SER A 1 91 ? 9.219 -34.781 -4.152 1 91.12 91 SER A CA 1
ATOM 754 C C . SER A 1 91 ? 8.18 -34.812 -3.031 1 91.12 91 SER A C 1
ATOM 756 O O . SER A 1 91 ? 8.375 -35.469 -2.023 1 91.12 91 SER A O 1
ATOM 758 N N . ILE A 1 92 ? 7.191 -34.031 -3.178 1 91.38 92 ILE A N 1
ATOM 759 C CA . ILE A 1 92 ? 6.129 -33.969 -2.18 1 91.38 92 ILE A CA 1
ATOM 760 C C . ILE A 1 92 ? 5.141 -35.094 -2.406 1 91.38 92 ILE A C 1
ATOM 762 O O . ILE A 1 92 ? 4.801 -35.438 -3.547 1 91.38 92 ILE A O 1
ATOM 766 N N . LYS A 1 93 ? 4.715 -35.719 -1.338 1 86.56 93 LYS A N 1
ATOM 767 C CA . LYS A 1 93 ? 3.725 -36.781 -1.438 1 86.56 93 LYS A CA 1
ATOM 768 C C . LYS A 1 93 ? 2.354 -36.25 -1.819 1 86.56 93 LYS A C 1
ATOM 770 O O . LYS A 1 93 ? 2.018 -35.125 -1.47 1 86.56 93 LYS A O 1
ATOM 775 N N . GLY A 1 94 ? 1.644 -36.938 -2.521 1 79.56 94 GLY A N 1
ATOM 776 C CA . GLY A 1 94 ? 0.311 -36.531 -2.941 1 79.56 94 GLY A CA 1
ATOM 777 C C . GLY A 1 94 ? -0.044 -37 -4.34 1 79.56 94 GLY A C 1
ATOM 778 O O . GLY A 1 94 ? 0.841 -37.219 -5.164 1 79.56 94 GLY A O 1
ATOM 779 N N . ASP A 1 95 ? -1.335 -37.125 -4.629 1 80.44 95 ASP A N 1
ATOM 780 C CA . ASP A 1 95 ? -1.787 -37.75 -5.871 1 80.44 95 ASP A CA 1
ATOM 781 C C . ASP A 1 95 ? -2.457 -36.719 -6.785 1 80.44 95 ASP A C 1
ATOM 783 O O . ASP A 1 95 ? -3.004 -37.094 -7.828 1 80.44 95 ASP A O 1
ATOM 787 N N . LYS A 1 96 ? -2.305 -35.469 -6.359 1 82.81 96 LYS A N 1
ATOM 788 C CA . LYS A 1 96 ? -3.035 -34.5 -7.176 1 82.81 96 LYS A CA 1
ATOM 789 C C . LYS A 1 96 ? -2.283 -34.219 -8.469 1 82.81 96 LYS A C 1
ATOM 791 O O . LYS A 1 96 ? -1.052 -34.25 -8.5 1 82.81 96 LYS A O 1
ATOM 796 N N . ASP A 1 97 ? -3.055 -33.844 -9.43 1 90.62 97 ASP A N 1
ATOM 797 C CA . ASP A 1 97 ? -2.537 -33.562 -10.766 1 90.62 97 ASP A CA 1
ATOM 798 C C . ASP A 1 97 ? -1.8 -32.219 -10.797 1 90.62 97 ASP A C 1
ATOM 800 O O . ASP A 1 97 ? -2.375 -31.188 -10.469 1 90.62 97 ASP A O 1
ATOM 804 N N . ILE A 1 98 ? -0.562 -32.25 -11.086 1 96 98 ILE A N 1
ATOM 805 C CA . ILE A 1 98 ? 0.272 -31.062 -11.281 1 96 98 ILE A CA 1
ATOM 806 C C . ILE A 1 98 ? 0.833 -31.062 -12.703 1 96 98 ILE A C 1
ATOM 808 O O . ILE A 1 98 ? 1.397 -32.062 -13.156 1 96 98 ILE A O 1
ATOM 812 N N . LYS A 1 99 ? 0.616 -30 -13.414 1 97.38 99 LYS A N 1
ATOM 813 C CA . LYS A 1 99 ? 1.135 -29.859 -14.773 1 97.38 99 LYS A CA 1
ATOM 814 C C . LYS A 1 99 ? 2.084 -28.672 -14.883 1 97.38 99 LYS A C 1
ATOM 816 O O . LYS A 1 99 ? 1.764 -27.562 -14.43 1 97.38 99 LYS A O 1
ATOM 821 N N . LEU A 1 100 ? 3.203 -28.922 -15.383 1 98.12 100 LEU A N 1
ATOM 822 C CA . LEU A 1 100 ? 4.172 -27.875 -15.688 1 98.12 100 LEU A CA 1
ATOM 823 C C . LEU A 1 100 ? 4.281 -27.656 -17.203 1 98.12 100 LEU A C 1
ATOM 825 O O . LEU A 1 100 ? 4.504 -28.609 -17.953 1 98.12 100 LEU A O 1
ATOM 829 N N . ILE A 1 101 ? 4.105 -26.438 -17.641 1 98.25 101 ILE A N 1
ATOM 830 C CA . ILE A 1 101 ? 4.051 -26.156 -19.078 1 98.25 101 ILE A CA 1
ATOM 831 C C . ILE A 1 101 ? 4.992 -25 -19.406 1 98.25 101 ILE A C 1
ATOM 833 O O . ILE A 1 101 ? 5 -23.969 -18.719 1 98.25 101 ILE A O 1
ATOM 837 N N . LYS A 1 102 ? 5.809 -25.203 -20.406 1 97.62 102 LYS A N 1
ATOM 838 C CA . LYS A 1 102 ? 6.613 -24.109 -20.938 1 97.62 102 LYS A CA 1
ATOM 839 C C . LYS A 1 102 ? 5.789 -23.219 -21.859 1 97.62 102 LYS A C 1
ATOM 841 O O . LYS A 1 102 ? 5.434 -23.625 -22.969 1 97.62 102 LYS A O 1
ATOM 846 N N . ALA A 1 103 ? 5.504 -22.062 -21.453 1 97.06 103 ALA A N 1
ATOM 847 C CA . ALA A 1 103 ? 4.727 -21.094 -22.234 1 97.06 103 ALA A CA 1
ATOM 848 C C . ALA A 1 103 ? 4.891 -19.688 -21.672 1 97.06 103 ALA A C 1
ATOM 850 O O . ALA A 1 103 ? 5.512 -19.5 -20.625 1 97.06 103 ALA A O 1
ATOM 851 N N . SER A 1 104 ? 4.418 -18.734 -22.5 1 97.5 104 SER A N 1
ATOM 852 C CA . SER A 1 104 ? 4.418 -17.344 -22.078 1 97.5 104 SER A CA 1
ATOM 853 C C . SER A 1 104 ? 3.156 -17 -21.281 1 97.5 104 SER A C 1
ATOM 855 O O . SER A 1 104 ? 2.059 -17.438 -21.656 1 97.5 104 SER A O 1
ATOM 857 N N . ALA A 1 105 ? 3.348 -16.281 -20.141 1 98.12 105 ALA A N 1
ATOM 858 C CA . ALA A 1 105 ? 2.197 -15.812 -19.375 1 98.12 105 ALA A CA 1
ATOM 859 C C . ALA A 1 105 ? 1.288 -14.93 -20.234 1 98.12 105 ALA A C 1
ATOM 861 O O . ALA A 1 105 ? 0.115 -14.734 -19.906 1 98.12 105 ALA A O 1
ATOM 862 N N . ARG A 1 106 ? 1.78 -14.43 -21.328 1 98.06 106 ARG A N 1
ATOM 863 C CA . ARG A 1 106 ? 1.032 -13.562 -22.234 1 98.06 106 ARG A CA 1
ATOM 864 C C . ARG A 1 106 ? 0.152 -14.383 -23.172 1 98.06 106 ARG A C 1
ATOM 866 O O . ARG A 1 106 ? -0.722 -13.836 -23.844 1 98.06 106 ARG A O 1
ATOM 873 N N . ASN A 1 107 ? 0.494 -15.586 -23.266 1 97.56 107 ASN A N 1
ATOM 874 C CA . ASN A 1 107 ? -0.22 -16.484 -24.156 1 97.56 107 ASN A CA 1
ATOM 875 C C . ASN A 1 107 ? -0.483 -17.844 -23.5 1 97.56 107 ASN A C 1
ATOM 877 O O . ASN A 1 107 ? 0.389 -18.703 -23.5 1 97.56 107 ASN A O 1
ATOM 881 N N . LEU A 1 108 ? -1.726 -18.047 -23.031 1 98.25 108 LEU A N 1
ATOM 882 C CA . LEU A 1 108 ? -2.121 -19.266 -22.344 1 98.25 108 LEU A CA 1
ATOM 883 C C . LEU A 1 108 ? -3.055 -20.109 -23.219 1 98.25 108 LEU A C 1
ATOM 885 O O . LEU A 1 108 ? -4.047 -20.656 -22.719 1 98.25 108 LEU A O 1
ATOM 889 N N . ASP A 1 109 ? -2.771 -20.25 -24.453 1 97.56 109 ASP A N 1
ATOM 890 C CA . ASP A 1 109 ? -3.605 -20.969 -25.391 1 97.56 109 ASP A CA 1
ATOM 891 C C . ASP A 1 109 ? -3.779 -22.438 -24.969 1 97.56 109 ASP A C 1
ATOM 893 O O . ASP A 1 109 ? -4.789 -23.062 -25.297 1 97.56 109 ASP A O 1
ATOM 897 N N . VAL A 1 110 ? -2.885 -22.922 -24.266 1 96.88 110 VAL A N 1
ATOM 898 C CA . VAL A 1 110 ? -2.873 -24.328 -23.844 1 96.88 110 VAL A CA 1
ATOM 899 C C . VAL A 1 110 ? -3.875 -24.531 -22.703 1 96.88 110 VAL A C 1
ATOM 901 O O . VAL A 1 110 ? -4.133 -25.672 -22.297 1 96.88 110 VAL A O 1
ATOM 904 N N . ILE A 1 111 ? -4.387 -23.5 -22.141 1 98.5 111 ILE A N 1
ATOM 905 C CA . ILE A 1 111 ? -5.367 -23.562 -21.062 1 98.5 111 ILE A CA 1
ATOM 906 C C . ILE A 1 111 ? -6.734 -23.109 -21.578 1 98.5 111 ILE A C 1
ATOM 908 O O . ILE A 1 111 ? -6.855 -22.047 -22.188 1 98.5 111 ILE A O 1
ATOM 912 N N . GLU A 1 112 ? -7.738 -23.891 -21.375 1 98.56 112 GLU A N 1
ATOM 913 C CA . GLU A 1 112 ? -9.094 -23.594 -21.828 1 98.56 112 GLU A CA 1
ATOM 914 C C . GLU A 1 112 ? -9.664 -22.391 -21.094 1 98.56 112 GLU A C 1
ATOM 916 O O . GLU A 1 112 ? -9.391 -22.172 -19.922 1 98.56 112 GLU A O 1
ATOM 921 N N . SER A 1 113 ? -10.562 -21.609 -21.828 1 98.75 113 SER A N 1
ATOM 922 C CA . SER A 1 113 ? -11.266 -20.484 -21.188 1 98.75 113 SER A CA 1
ATOM 923 C C . SER A 1 113 ? -12.094 -20.969 -20 1 98.75 113 SER A C 1
ATOM 925 O O . SER A 1 113 ? -12.672 -22.047 -20.031 1 98.75 113 SER A O 1
ATOM 927 N N . GLU A 1 114 ? -12.109 -20.188 -18.969 1 98.75 114 GLU A N 1
ATOM 928 C CA . GLU A 1 114 ? -12.961 -20.406 -17.812 1 98.75 114 GLU A CA 1
ATOM 929 C C . GLU A 1 114 ? -12.773 -21.812 -17.25 1 98.75 114 GLU A C 1
ATOM 931 O O . GLU A 1 114 ? -13.75 -22.516 -17 1 98.75 114 GLU A O 1
ATOM 936 N N . SER A 1 115 ? -11.492 -22.156 -17.016 1 98.81 115 SER A N 1
ATOM 937 C CA . SER A 1 115 ? -11.188 -23.5 -16.531 1 98.81 115 SER A CA 1
ATOM 938 C C . SER A 1 115 ? -10.453 -23.438 -15.203 1 98.81 115 SER A C 1
ATOM 940 O O . SER A 1 115 ? -10.336 -24.453 -14.516 1 98.81 115 SER A O 1
ATOM 942 N N . ILE A 1 116 ? -9.922 -22.312 -14.797 1 98.94 116 ILE A N 1
ATOM 943 C CA . ILE A 1 116 ? -9.086 -22.141 -13.617 1 98.94 116 ILE A CA 1
ATOM 944 C C . ILE A 1 116 ? -9.945 -21.688 -12.438 1 98.94 116 ILE A C 1
ATOM 946 O O . ILE A 1 116 ? -10.773 -20.797 -12.578 1 98.94 116 ILE A O 1
ATOM 950 N N . ASP A 1 117 ? -9.711 -22.25 -11.281 1 98.94 117 ASP A N 1
ATOM 951 C CA . ASP A 1 117 ? -10.5 -21.938 -10.094 1 98.94 117 ASP A CA 1
ATOM 952 C C . ASP A 1 117 ? -9.844 -20.812 -9.281 1 98.94 117 ASP A C 1
ATOM 954 O O . ASP A 1 117 ? -10.516 -20.109 -8.531 1 98.94 117 ASP A O 1
ATOM 958 N N . LEU A 1 118 ? -8.578 -20.672 -9.359 1 98.94 118 LEU A N 1
ATOM 959 C CA . LEU A 1 118 ? -7.824 -19.641 -8.664 1 98.94 118 LEU A CA 1
ATOM 960 C C . LEU A 1 118 ? -6.5 -19.375 -9.367 1 98.94 118 LEU A C 1
ATOM 962 O O . LEU A 1 118 ? -5.797 -20.297 -9.766 1 98.94 118 LEU A O 1
ATOM 966 N N . ILE A 1 119 ? -6.25 -18.141 -9.617 1 98.94 119 ILE A N 1
ATOM 967 C CA . ILE A 1 119 ? -4.926 -17.734 -10.078 1 98.94 119 ILE A CA 1
ATOM 968 C C . ILE A 1 119 ? -4.137 -17.141 -8.914 1 98.94 119 ILE A C 1
ATOM 970 O O . ILE A 1 119 ? -4.625 -16.25 -8.219 1 98.94 119 ILE A O 1
ATOM 974 N N . CYS A 1 120 ? -3.039 -17.672 -8.594 1 98.69 120 CYS A N 1
ATOM 975 C CA . CYS A 1 120 ? -2.064 -17.188 -7.621 1 98.69 120 CYS A CA 1
ATOM 976 C C . CYS A 1 120 ? -0.69 -17.031 -8.258 1 98.69 120 CYS A C 1
ATOM 978 O O . CYS A 1 120 ? -0.029 -18.016 -8.578 1 98.69 120 CYS A O 1
ATOM 980 N N . THR A 1 121 ? -0.239 -15.75 -8.422 1 98.69 121 THR A N 1
ATOM 981 C CA . THR A 1 121 ? 0.918 -15.578 -9.289 1 98.69 121 THR A CA 1
ATOM 982 C C . THR A 1 121 ? 1.765 -14.391 -8.844 1 98.69 121 THR A C 1
ATOM 984 O O . THR A 1 121 ? 1.269 -13.484 -8.172 1 98.69 121 THR A O 1
ATOM 987 N N . HIS A 1 122 ? 3.023 -14.414 -9.148 1 98.25 122 HIS A N 1
ATOM 988 C CA . HIS A 1 122 ? 4.02 -13.445 -8.711 1 98.25 122 HIS A CA 1
ATOM 989 C C . HIS A 1 122 ? 4.945 -13.047 -9.852 1 98.25 122 HIS A C 1
ATOM 991 O O . HIS A 1 122 ? 6.062 -13.555 -9.961 1 98.25 122 HIS A O 1
ATOM 997 N N . PRO A 1 123 ? 4.547 -12.086 -10.68 1 98.25 123 PRO A N 1
ATOM 998 C CA . PRO A 1 123 ? 5.332 -11.656 -11.844 1 98.25 123 PRO A CA 1
ATOM 999 C C . PRO A 1 123 ? 6.629 -10.953 -11.453 1 98.25 123 PRO A C 1
ATOM 1001 O O . PRO A 1 123 ? 6.801 -10.562 -10.297 1 98.25 123 PRO A O 1
ATOM 1004 N N . PRO A 1 124 ? 7.539 -10.875 -12.438 1 97.31 124 PRO A N 1
ATOM 1005 C CA . PRO A 1 124 ? 8.727 -10.062 -12.18 1 97.31 124 PRO A CA 1
ATOM 1006 C C . PRO A 1 124 ? 8.398 -8.578 -12.016 1 97.31 124 PRO A C 1
ATOM 1008 O O . PRO A 1 124 ? 7.336 -8.125 -12.453 1 97.31 124 PRO A O 1
ATOM 1011 N N . TYR A 1 125 ? 9.25 -7.832 -11.391 1 96.19 125 TYR A N 1
ATOM 1012 C CA . TYR A 1 125 ? 9.102 -6.391 -11.219 1 96.19 125 TYR A CA 1
ATOM 1013 C C . TYR A 1 125 ? 9.883 -5.633 -12.289 1 96.19 125 TYR A C 1
ATOM 1015 O O . TYR A 1 125 ? 10.883 -4.973 -11.992 1 96.19 125 TYR A O 1
ATOM 1023 N N . SER A 1 126 ? 9.328 -5.777 -13.477 1 95.62 126 SER A N 1
ATOM 1024 C CA . SER A 1 126 ? 10.031 -5.25 -14.641 1 95.62 126 SER A CA 1
ATOM 1025 C C . SER A 1 126 ? 11.438 -5.82 -14.742 1 95.62 126 SER A C 1
ATOM 1027 O O . SER A 1 126 ? 11.625 -7.035 -14.773 1 95.62 126 SER A O 1
ATOM 1029 N N . ASN A 1 127 ? 12.461 -4.895 -14.914 1 94.25 127 ASN A N 1
ATOM 1030 C CA . ASN A 1 127 ? 13.797 -5.402 -15.18 1 94.25 127 ASN A CA 1
ATOM 1031 C C . ASN A 1 127 ? 14.703 -5.266 -13.961 1 94.25 127 ASN A C 1
ATOM 1033 O O . ASN A 1 127 ? 15.922 -5.152 -14.102 1 94.25 127 ASN A O 1
ATOM 1037 N N . ILE A 1 128 ? 14.109 -5.32 -12.758 1 90.94 128 ILE A N 1
ATOM 1038 C CA . ILE A 1 128 ? 14.891 -5.223 -11.531 1 90.94 128 ILE A CA 1
ATOM 1039 C C . ILE A 1 128 ? 15.758 -6.469 -11.367 1 90.94 128 ILE A C 1
ATOM 1041 O O . ILE A 1 128 ? 16.922 -6.379 -11 1 90.94 128 ILE A O 1
ATOM 1045 N N . ILE A 1 129 ? 15.133 -7.668 -11.539 1 91.19 129 ILE A N 1
ATOM 1046 C CA . ILE A 1 129 ? 15.828 -8.953 -11.578 1 91.19 129 ILE A CA 1
ATOM 1047 C C . ILE A 1 129 ? 15.602 -9.617 -12.938 1 91.19 129 ILE A C 1
ATOM 1049 O O . ILE A 1 129 ? 14.461 -9.828 -13.344 1 91.19 129 ILE A O 1
ATOM 1053 N N . LYS A 1 130 ? 16.672 -9.859 -13.547 1 94.06 130 LYS A N 1
ATOM 1054 C CA . LYS A 1 130 ? 16.594 -10.562 -14.828 1 94.06 130 LYS A CA 1
ATOM 1055 C C . LYS A 1 130 ? 16.734 -12.07 -14.641 1 94.06 130 LYS A C 1
ATOM 1057 O O . LYS A 1 130 ? 17.75 -12.539 -14.133 1 94.06 130 LYS A O 1
ATOM 1062 N N . TYR A 1 131 ? 15.797 -12.797 -15.109 1 93.69 131 TYR A N 1
ATOM 1063 C CA . TYR A 1 131 ? 15.758 -14.234 -14.852 1 93.69 131 TYR A CA 1
ATOM 1064 C C . TYR A 1 131 ? 16.344 -15.016 -16.016 1 93.69 131 TYR A C 1
ATOM 1066 O O . TYR A 1 131 ? 16.547 -16.234 -15.922 1 93.69 131 TYR A O 1
ATOM 1074 N N . SER A 1 132 ? 16.594 -14.336 -17.109 1 93.88 132 SER A N 1
ATOM 1075 C CA . SER A 1 132 ? 17.266 -14.922 -18.25 1 93.88 132 SER A CA 1
ATOM 1076 C C . SER A 1 132 ? 18.109 -13.875 -19 1 93.88 132 SER A C 1
ATOM 1078 O O . SER A 1 132 ? 18 -12.68 -18.719 1 93.88 132 SER A O 1
ATOM 1080 N N . LYS A 1 133 ? 18.906 -14.375 -19.875 1 92.12 133 LYS A N 1
ATOM 1081 C CA . LYS A 1 133 ? 19.781 -13.469 -20.625 1 92.12 133 LYS A CA 1
ATOM 1082 C C . LYS A 1 133 ? 19.078 -12.961 -21.891 1 92.12 133 LYS A C 1
ATOM 1084 O O . LYS A 1 133 ? 19.203 -11.781 -22.234 1 92.12 133 LYS A O 1
ATOM 1089 N N . ASP A 1 134 ? 18.375 -13.875 -22.547 1 90.31 134 ASP A N 1
ATOM 1090 C CA . ASP A 1 134 ? 17.922 -13.453 -23.859 1 90.31 134 ASP A CA 1
ATOM 1091 C C . ASP A 1 134 ? 16.656 -14.203 -24.266 1 90.31 134 ASP A C 1
ATOM 1093 O O . ASP A 1 134 ? 16.344 -14.305 -25.453 1 90.31 134 ASP A O 1
ATOM 1097 N N . LEU A 1 135 ? 15.961 -14.773 -23.328 1 92.12 135 LEU A N 1
ATOM 1098 C CA . LEU A 1 135 ? 14.727 -15.477 -23.672 1 92.12 135 LEU A CA 1
ATOM 1099 C C . LEU A 1 135 ? 13.672 -14.508 -24.172 1 92.12 135 LEU A C 1
ATOM 1101 O O . LEU A 1 135 ? 13.352 -13.531 -23.484 1 92.12 135 LEU A O 1
ATOM 1105 N N . GLU A 1 136 ? 13.195 -14.953 -25.312 1 87.88 136 GLU A N 1
ATOM 1106 C CA . GLU A 1 136 ? 12.109 -14.148 -25.859 1 87.88 136 GLU A CA 1
ATOM 1107 C C . GLU A 1 136 ? 10.875 -14.188 -24.969 1 87.88 136 GLU A C 1
ATOM 1109 O O . GLU A 1 136 ? 10.609 -15.203 -24.328 1 87.88 136 GLU A O 1
ATOM 1114 N N . ASP A 1 137 ? 10.195 -13.195 -24.641 1 91.88 137 ASP A N 1
ATOM 1115 C CA . ASP A 1 137 ? 8.938 -13.117 -23.906 1 91.88 137 ASP A CA 1
ATOM 1116 C C . ASP A 1 137 ? 9.172 -13.031 -22.406 1 91.88 137 ASP A C 1
ATOM 1118 O O . ASP A 1 137 ? 8.219 -13.055 -21.625 1 91.88 137 ASP A O 1
ATOM 1122 N N . ASP A 1 138 ? 10.531 -13.203 -22.031 1 96.12 138 ASP A N 1
ATOM 1123 C CA . ASP A 1 138 ? 10.844 -12.992 -20.609 1 96.12 138 ASP A CA 1
ATOM 1124 C C . ASP A 1 138 ? 10.57 -11.547 -20.203 1 96.12 138 ASP A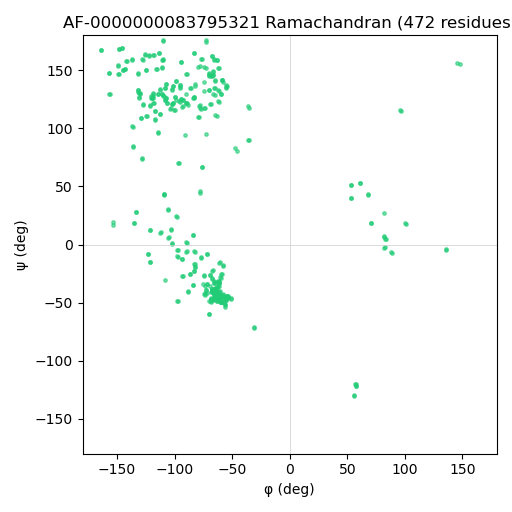 C 1
ATOM 1126 O O . ASP A 1 138 ? 11.312 -10.641 -20.578 1 96.12 138 ASP A O 1
ATOM 1130 N N . LEU A 1 139 ? 9.555 -11.391 -19.406 1 97.31 139 LEU A N 1
ATOM 1131 C CA . LEU A 1 139 ? 9.094 -10.055 -19.047 1 97.31 139 LEU A CA 1
ATOM 1132 C C . LEU A 1 139 ? 10.133 -9.32 -18.203 1 97.31 139 LEU A C 1
ATOM 1134 O O . LEU A 1 139 ? 10.117 -8.086 -18.125 1 97.31 139 LEU A O 1
ATOM 1138 N N . SER A 1 140 ? 11.062 -10.086 -17.531 1 96.81 140 SER A N 1
ATOM 1139 C CA . SER A 1 140 ? 12.062 -9.477 -16.656 1 96.81 140 SER A CA 1
ATOM 1140 C C . SER A 1 140 ? 13.117 -8.734 -17.469 1 96.81 140 SER A C 1
ATOM 1142 O O . SER A 1 140 ? 13.961 -8.031 -16.906 1 96.81 140 SER A O 1
ATOM 1144 N N . LEU A 1 141 ? 13.102 -8.859 -18.812 1 97 141 LEU A N 1
ATOM 1145 C CA . LEU A 1 141 ? 14.086 -8.211 -19.672 1 97 141 LEU A CA 1
ATOM 1146 C C . LEU A 1 141 ? 13.531 -6.91 -20.25 1 97 141 LEU A C 1
ATOM 1148 O O . LEU A 1 141 ? 14.258 -6.156 -20.906 1 97 141 LEU A O 1
ATOM 1152 N N . LEU A 1 142 ? 12.336 -6.637 -20 1 97.12 142 LEU A N 1
ATOM 1153 C CA . LEU A 1 142 ? 11.633 -5.539 -20.656 1 97.12 142 LEU A CA 1
ATOM 1154 C C . LEU A 1 142 ? 11.789 -4.246 -19.859 1 97.12 142 LEU A C 1
ATOM 1156 O O . LEU A 1 142 ? 11.836 -4.27 -18.625 1 97.12 142 LEU A O 1
ATOM 1160 N N . ASN A 1 143 ? 11.828 -3.152 -20.625 1 96.06 143 ASN A N 1
ATOM 1161 C CA . ASN A 1 143 ? 11.734 -1.868 -19.938 1 96.06 143 ASN A CA 1
ATOM 1162 C C . ASN A 1 143 ? 10.32 -1.61 -19.422 1 96.06 143 ASN A C 1
ATOM 1164 O O . ASN A 1 143 ? 9.406 -2.393 -19.672 1 96.06 143 ASN A O 1
ATOM 1168 N N . LEU A 1 144 ? 10.148 -0.572 -18.719 1 97.06 144 LEU A N 1
ATOM 1169 C CA . LEU A 1 144 ? 8.922 -0.32 -17.984 1 97.06 144 LEU A CA 1
ATOM 1170 C C . LEU A 1 144 ? 7.719 -0.265 -18.922 1 97.06 144 LEU A C 1
ATOM 1172 O O . LEU A 1 144 ? 6.695 -0.906 -18.656 1 97.06 144 LEU A O 1
ATOM 1176 N N . ASP A 1 145 ? 7.801 0.473 -19.969 1 97.88 145 ASP A N 1
ATOM 1177 C CA . ASP A 1 145 ? 6.691 0.617 -20.906 1 97.88 145 ASP A CA 1
ATOM 1178 C C . ASP A 1 145 ? 6.332 -0.725 -21.547 1 97.88 145 ASP A C 1
ATOM 1180 O O . ASP A 1 145 ? 5.152 -1.08 -21.625 1 97.88 145 ASP A O 1
ATOM 1184 N N . GLU A 1 146 ? 7.328 -1.429 -21.969 1 98.25 146 GLU A N 1
ATOM 1185 C CA . GLU A 1 146 ? 7.121 -2.748 -22.562 1 98.25 146 GLU A CA 1
ATOM 1186 C C . GLU A 1 146 ? 6.555 -3.729 -21.531 1 98.25 146 GLU A C 1
ATOM 1188 O O . GLU A 1 146 ? 5.734 -4.582 -21.875 1 98.25 146 GLU A O 1
ATOM 1193 N N . PHE A 1 147 ? 7.094 -3.539 -20.344 1 98.5 147 PHE A N 1
ATOM 1194 C CA . PHE A 1 147 ? 6.586 -4.379 -19.266 1 98.5 147 PHE A CA 1
ATOM 1195 C C . PHE A 1 147 ? 5.094 -4.16 -19.062 1 98.5 147 PHE A C 1
ATOM 1197 O O . PHE A 1 147 ? 4.328 -5.121 -18.969 1 98.5 147 PHE A O 1
ATOM 1204 N N . TYR A 1 148 ? 4.602 -2.938 -19.031 1 98.69 148 TYR A N 1
ATOM 1205 C CA . TYR A 1 148 ? 3.186 -2.639 -18.859 1 98.69 148 TYR A CA 1
ATOM 1206 C C . TYR A 1 148 ? 2.355 -3.211 -20 1 98.69 148 TYR A C 1
ATOM 1208 O O . TYR A 1 148 ? 1.275 -3.764 -19.766 1 98.69 148 TYR A O 1
ATOM 1216 N N . GLU A 1 149 ? 2.875 -3.066 -21.172 1 98.56 149 GLU A N 1
ATOM 1217 C CA . GLU A 1 149 ? 2.174 -3.625 -22.328 1 98.56 149 GLU A CA 1
ATOM 1218 C C . GLU A 1 149 ? 2.035 -5.141 -22.219 1 98.56 149 GLU A C 1
ATOM 1220 O O . GLU A 1 149 ? 0.974 -5.695 -22.5 1 98.56 149 GLU A O 1
ATOM 1225 N N . SER A 1 150 ? 3.08 -5.746 -21.812 1 98.62 150 SER A N 1
ATOM 1226 C CA . SER A 1 150 ? 3.066 -7.195 -21.625 1 98.62 150 SER A CA 1
ATOM 1227 C C . SER A 1 150 ? 2.105 -7.602 -20.516 1 98.62 150 SER A C 1
ATOM 1229 O O . SER A 1 150 ? 1.382 -8.586 -20.641 1 98.62 150 SER A O 1
ATOM 1231 N N . MET A 1 151 ? 2.094 -6.824 -19.438 1 98.69 151 MET A N 1
ATOM 1232 C CA . MET A 1 151 ? 1.215 -7.141 -18.312 1 98.69 151 MET A CA 1
ATOM 1233 C C . MET A 1 151 ? -0.249 -6.961 -18.703 1 98.69 151 MET A C 1
ATOM 1235 O O . MET A 1 151 ? -1.125 -7.641 -18.172 1 98.69 151 MET A O 1
ATOM 1239 N N . LYS A 1 152 ? -0.514 -6.066 -19.609 1 98.75 152 LYS A N 1
ATOM 1240 C CA . LYS A 1 152 ? -1.859 -5.969 -20.172 1 98.75 152 LYS A CA 1
ATOM 1241 C C . LYS A 1 152 ? -2.277 -7.277 -20.844 1 98.75 152 LYS A C 1
ATOM 1243 O O . LYS A 1 152 ? -3.389 -7.762 -20.625 1 98.75 152 LYS A O 1
ATOM 1248 N N . GLU A 1 153 ? -1.374 -7.844 -21.594 1 98.75 153 GLU A N 1
ATOM 1249 C CA . GLU A 1 153 ? -1.638 -9.133 -22.234 1 98.75 153 GLU A CA 1
ATOM 1250 C C . GLU A 1 153 ? -1.825 -10.227 -21.188 1 98.75 153 GLU A C 1
ATOM 1252 O O . GLU A 1 153 ? -2.707 -11.078 -21.328 1 98.75 153 GLU A O 1
ATOM 1257 N N . VAL A 1 154 ? -0.986 -10.203 -20.188 1 98.81 154 VAL A N 1
ATOM 1258 C CA . VAL A 1 154 ? -1.082 -11.172 -19.094 1 98.81 154 VAL A CA 1
ATOM 1259 C C . VAL A 1 154 ? -2.457 -11.078 -18.438 1 98.81 154 VAL A C 1
ATOM 1261 O O . VAL A 1 154 ? -3.09 -12.102 -18.156 1 98.81 154 VAL A O 1
ATOM 1264 N N . SER A 1 155 ? -2.91 -9.82 -18.172 1 98.88 155 SER A N 1
ATOM 1265 C CA . SER A 1 155 ? -4.207 -9.617 -17.531 1 98.88 155 SER A CA 1
ATOM 1266 C C . SER A 1 155 ? -5.34 -10.156 -18.406 1 98.88 155 SER A C 1
ATOM 1268 O O . SER A 1 155 ? -6.309 -10.719 -17.891 1 98.88 155 SER A O 1
ATOM 1270 N N . LYS A 1 156 ? -5.25 -10.039 -19.688 1 98.81 156 LYS A N 1
ATOM 1271 C CA . LYS A 1 156 ? -6.242 -10.562 -20.625 1 98.81 156 LYS A CA 1
ATOM 1272 C C . LYS A 1 156 ? -6.34 -12.086 -20.547 1 98.81 156 LYS A C 1
ATOM 1274 O O . LYS A 1 156 ? -7.438 -12.641 -20.469 1 98.81 156 LYS A O 1
ATOM 1279 N N . GLU A 1 157 ? -5.203 -12.742 -20.594 1 98.88 157 GLU A N 1
ATOM 1280 C CA . GLU A 1 157 ? -5.168 -14.195 -20.516 1 98.88 157 GLU A CA 1
ATOM 1281 C C . GLU A 1 157 ? -5.656 -14.695 -19.156 1 98.88 157 GLU A C 1
ATOM 1283 O O . GLU A 1 157 ? -6.391 -15.68 -19.078 1 98.88 157 GLU A O 1
ATOM 1288 N N . ALA A 1 158 ? -5.211 -14 -18.094 1 98.94 158 ALA A N 1
ATOM 1289 C CA . ALA A 1 158 ? -5.691 -14.352 -16.766 1 98.94 158 ALA A CA 1
ATOM 1290 C C . ALA A 1 158 ? -7.215 -14.297 -16.703 1 98.94 158 ALA A C 1
ATOM 1292 O O . ALA A 1 158 ? -7.855 -15.219 -16.188 1 98.94 158 ALA A O 1
ATOM 1293 N N . PHE A 1 159 ? -7.746 -13.219 -17.25 1 98.94 159 PHE A N 1
ATOM 1294 C CA . PHE A 1 159 ? -9.195 -13.039 -17.234 1 98.94 159 PHE A CA 1
ATOM 1295 C C . PHE A 1 159 ? -9.883 -14.125 -18.047 1 98.94 159 PHE A C 1
ATOM 1297 O O . PHE A 1 159 ? -10.906 -14.664 -17.641 1 98.94 159 PHE A O 1
ATOM 1304 N N . ARG A 1 160 ? -9.352 -14.461 -19.188 1 98.88 160 ARG A N 1
ATOM 1305 C CA . ARG A 1 160 ? -9.938 -15.453 -20.078 1 98.88 160 ARG A CA 1
ATOM 1306 C C . ARG A 1 160 ? -10.008 -16.828 -19.422 1 98.88 160 ARG A C 1
ATOM 1308 O O . ARG A 1 160 ? -11.031 -17.5 -19.469 1 98.88 160 ARG A O 1
ATOM 1315 N N . VAL A 1 161 ? -8.969 -17.25 -18.75 1 98.88 161 VAL A N 1
ATOM 1316 C CA . VAL A 1 161 ? -8.859 -18.625 -18.297 1 98.88 161 VAL A CA 1
ATOM 1317 C C . VAL A 1 161 ? -9.539 -18.781 -16.938 1 98.88 161 VAL A C 1
ATOM 1319 O O . VAL A 1 161 ? -9.906 -19.891 -16.531 1 98.88 161 VAL A O 1
ATOM 1322 N N . LEU A 1 162 ? -9.641 -17.719 -16.156 1 98.94 162 LEU A N 1
ATOM 1323 C CA . LEU A 1 162 ? -10.266 -17.766 -14.836 1 98.94 162 LEU A CA 1
ATOM 1324 C C . LEU A 1 162 ? -11.766 -17.969 -14.953 1 98.94 162 LEU A C 1
ATOM 1326 O O . LEU A 1 162 ? -12.422 -17.328 -15.773 1 98.94 162 LEU A O 1
ATOM 1330 N N . LYS A 1 163 ? -12.32 -18.891 -14.18 1 98.88 163 LYS A N 1
ATOM 1331 C CA . LYS A 1 163 ? -13.766 -19.094 -14.117 1 98.88 163 LYS A CA 1
ATOM 1332 C C . LYS A 1 163 ? -14.469 -17.844 -13.594 1 98.88 163 LYS A C 1
ATOM 1334 O O . LYS A 1 163 ? -13.883 -17.062 -12.844 1 98.88 163 LYS A O 1
ATOM 1339 N N . LYS A 1 164 ? -15.75 -17.656 -14.016 1 98.44 164 LYS A N 1
ATOM 1340 C CA . LYS A 1 164 ? -16.562 -16.594 -13.422 1 98.44 164 LYS A CA 1
ATOM 1341 C C . LYS A 1 164 ? -16.703 -16.781 -11.914 1 98.44 164 LYS A C 1
ATOM 1343 O O . LYS A 1 164 ? -16.734 -17.906 -11.422 1 98.44 164 LYS A O 1
ATOM 1348 N N . ARG A 1 165 ? -16.656 -15.656 -11.219 1 97.88 165 ARG A N 1
ATOM 1349 C CA . ARG A 1 165 ? -16.875 -15.594 -9.781 1 97.88 165 ARG A CA 1
ATOM 1350 C C . ARG A 1 165 ? -15.695 -16.219 -9.031 1 97.88 165 ARG A C 1
ATOM 1352 O O . ARG A 1 165 ? -15.852 -16.656 -7.891 1 97.88 165 ARG A O 1
ATOM 1359 N N . LYS A 1 166 ? -14.586 -16.359 -9.672 1 98.75 166 LYS A N 1
ATOM 1360 C CA . LYS A 1 166 ? -13.383 -16.859 -9.016 1 98.75 166 LYS A CA 1
ATOM 1361 C C . LYS A 1 166 ? -12.344 -15.758 -8.859 1 98.75 166 LYS A C 1
ATOM 1363 O O . LYS A 1 166 ? -12.57 -14.617 -9.266 1 98.75 166 LYS A O 1
ATOM 1368 N N . TYR A 1 167 ? -11.273 -16.078 -8.211 1 98.81 167 TYR A N 1
ATOM 1369 C CA . TYR A 1 167 ? -10.367 -15.039 -7.738 1 98.81 167 TYR A CA 1
ATOM 1370 C C . TYR A 1 167 ? -9.008 -15.148 -8.414 1 98.81 167 TYR A C 1
ATOM 1372 O O . TYR A 1 167 ? -8.609 -16.234 -8.852 1 98.81 167 TYR A O 1
ATOM 1380 N N . CYS A 1 168 ? -8.367 -14.055 -8.547 1 98.94 168 CYS A N 1
ATOM 1381 C CA . CYS A 1 168 ? -7 -13.898 -9.031 1 98.94 168 CYS A CA 1
ATOM 1382 C C . CYS A 1 168 ? -6.164 -13.078 -8.062 1 98.94 168 CYS A C 1
ATOM 1384 O O . CYS A 1 168 ? -6.516 -11.938 -7.738 1 98.94 168 CYS A O 1
ATOM 1386 N N . ALA A 1 169 ? -5.105 -13.656 -7.559 1 98.94 169 ALA A N 1
ATOM 1387 C CA . ALA A 1 169 ? -4.191 -12.977 -6.645 1 98.94 169 ALA A CA 1
ATOM 1388 C C . ALA A 1 169 ? -2.84 -12.719 -7.309 1 98.94 169 ALA A C 1
ATOM 1390 O O . ALA A 1 169 ? -2.236 -13.641 -7.875 1 98.94 169 ALA A O 1
ATOM 1391 N N . ILE A 1 170 ? -2.385 -11.5 -7.234 1 98.81 170 ILE A N 1
ATOM 1392 C CA . ILE A 1 170 ? -1.1 -11.141 -7.82 1 98.81 170 ILE A CA 1
ATOM 1393 C C . ILE A 1 170 ? -0.278 -10.344 -6.809 1 98.81 170 ILE A C 1
ATOM 1395 O O . ILE A 1 170 ? -0.81 -9.477 -6.113 1 98.81 170 ILE A O 1
ATOM 1399 N N . MET A 1 171 ? 0.942 -10.68 -6.645 1 98.69 171 MET A N 1
ATOM 1400 C CA . MET A 1 171 ? 1.841 -9.906 -5.797 1 98.69 171 MET A CA 1
ATOM 1401 C C . MET A 1 171 ? 2.764 -9.031 -6.637 1 98.69 171 MET A C 1
ATOM 1403 O O . MET A 1 171 ? 3.293 -9.477 -7.656 1 98.69 171 MET A O 1
ATOM 1407 N N . MET A 1 172 ? 2.91 -7.812 -6.301 1 98.38 172 MET A N 1
ATOM 1408 C CA . MET A 1 172 ? 3.777 -6.84 -6.953 1 98.38 172 MET A CA 1
ATOM 1409 C C . MET A 1 172 ? 4.438 -5.926 -5.93 1 98.38 172 MET A C 1
ATOM 1411 O O . MET A 1 172 ? 3.953 -5.793 -4.805 1 98.38 172 MET A O 1
ATOM 1415 N N . GLU A 1 173 ? 5.465 -5.355 -6.238 1 96.75 173 GLU A N 1
ATOM 1416 C CA . GLU A 1 173 ? 6.109 -4.297 -5.473 1 96.75 173 GLU A CA 1
ATOM 1417 C C . GLU A 1 173 ? 6.352 -3.061 -6.332 1 96.75 173 GLU A C 1
ATOM 1419 O O . GLU A 1 173 ? 6.195 -3.107 -7.555 1 96.75 173 GLU A O 1
ATOM 1424 N N . ASP A 1 174 ? 6.613 -1.95 -5.727 1 97.75 174 ASP A N 1
ATOM 1425 C CA . ASP A 1 174 ? 7.043 -0.747 -6.434 1 97.75 174 ASP A CA 1
ATOM 1426 C C . ASP A 1 174 ? 8.547 -0.769 -6.695 1 97.75 174 ASP A C 1
ATOM 1428 O O . ASP A 1 174 ? 9.258 -1.634 -6.184 1 97.75 174 ASP A O 1
ATOM 1432 N N . ILE A 1 175 ? 8.961 0.086 -7.559 1 96.56 175 ILE A N 1
ATOM 1433 C CA . ILE A 1 175 ? 10.391 0.182 -7.828 1 96.56 175 ILE A CA 1
ATOM 1434 C C . ILE A 1 175 ? 10.844 1.634 -7.695 1 96.56 175 ILE A C 1
ATOM 1436 O O . ILE A 1 175 ? 10.023 2.551 -7.676 1 96.56 175 ILE A O 1
ATOM 1440 N N . ARG A 1 176 ? 12.094 1.856 -7.5 1 94.31 176 ARG A N 1
ATOM 1441 C CA . ARG A 1 176 ? 12.695 3.186 -7.434 1 94.31 176 ARG A CA 1
ATOM 1442 C C . ARG A 1 176 ? 13.531 3.473 -8.672 1 94.31 176 ARG A C 1
ATOM 1444 O O . ARG A 1 176 ? 14.344 2.643 -9.086 1 94.31 176 ARG A O 1
ATOM 1451 N N . LYS A 1 177 ? 13.281 4.457 -9.32 1 92.75 177 LYS A N 1
ATOM 1452 C CA . LYS A 1 177 ? 14.039 4.926 -10.477 1 92.75 177 LYS A CA 1
ATOM 1453 C C . LYS A 1 177 ? 14.367 6.41 -10.352 1 92.75 177 LYS A C 1
ATOM 1455 O O . LYS A 1 177 ? 13.484 7.23 -10.117 1 92.75 177 LYS A O 1
ATOM 1460 N N . ASN A 1 178 ? 15.664 6.789 -10.469 1 91.38 178 ASN A N 1
ATOM 1461 C CA . ASN A 1 178 ? 16.125 8.172 -10.398 1 91.38 178 ASN A CA 1
ATOM 1462 C C . ASN A 1 178 ? 15.641 8.859 -9.133 1 91.38 178 ASN A C 1
ATOM 1464 O O . ASN A 1 178 ? 15.086 9.961 -9.188 1 91.38 178 ASN A O 1
ATOM 1468 N N . GLY A 1 179 ? 15.648 8.18 -8.039 1 90.25 179 GLY A N 1
ATOM 1469 C CA . GLY A 1 179 ? 15.367 8.734 -6.723 1 90.25 179 GLY A CA 1
ATOM 1470 C C . GLY A 1 179 ? 13.883 8.852 -6.426 1 90.25 179 GLY A C 1
ATOM 1471 O O . GLY A 1 179 ? 13.492 9.406 -5.398 1 90.25 179 GLY A O 1
ATOM 1472 N N . ARG A 1 180 ? 13.047 8.328 -7.297 1 94.94 180 ARG A N 1
ATOM 1473 C CA . ARG A 1 180 ? 11.594 8.406 -7.133 1 94.94 180 ARG A CA 1
ATOM 1474 C C . ARG A 1 180 ? 10.961 7.02 -7.172 1 94.94 180 ARG A C 1
ATOM 1476 O O . ARG A 1 180 ? 11.477 6.117 -7.84 1 94.94 180 ARG A O 1
ATOM 1483 N N . VAL A 1 181 ? 9.906 6.914 -6.488 1 97.5 181 VAL A N 1
ATOM 1484 C CA . VAL A 1 181 ? 9.164 5.656 -6.512 1 97.5 181 VAL A CA 1
ATOM 1485 C C . VAL A 1 181 ? 8.25 5.621 -7.734 1 97.5 181 VAL A C 1
ATOM 1487 O O . VAL A 1 181 ? 7.512 6.574 -7.992 1 97.5 181 VAL A O 1
ATOM 1490 N N . ILE A 1 182 ? 8.367 4.594 -8.516 1 97.81 182 ILE A N 1
ATOM 1491 C CA . ILE A 1 182 ? 7.398 4.25 -9.547 1 97.81 182 ILE A CA 1
ATOM 1492 C C . ILE A 1 182 ? 6.375 3.268 -8.992 1 97.81 182 ILE A C 1
ATOM 1494 O O . ILE A 1 182 ? 6.734 2.182 -8.531 1 97.81 182 ILE A O 1
ATOM 1498 N N . PRO A 1 183 ? 5.141 3.682 -8.992 1 98.19 183 PRO A N 1
ATOM 1499 C CA . PRO A 1 183 ? 4.125 2.809 -8.391 1 98.19 183 PRO A CA 1
ATOM 1500 C C . PRO A 1 183 ? 3.754 1.634 -9.297 1 98.19 183 PRO A C 1
ATOM 1502 O O . PRO A 1 183 ? 2.596 1.506 -9.703 1 98.19 183 PRO A O 1
ATOM 1505 N N . LEU A 1 184 ? 4.688 0.739 -9.523 1 98.5 184 LEU A N 1
ATOM 1506 C CA . LEU A 1 184 ? 4.531 -0.429 -10.383 1 98.5 184 LEU A CA 1
ATOM 1507 C C . LEU A 1 184 ? 3.342 -1.275 -9.938 1 98.5 184 LEU A C 1
ATOM 1509 O O . LEU A 1 184 ? 2.562 -1.746 -10.766 1 98.5 184 LEU A O 1
ATOM 1513 N N . GLY A 1 185 ? 3.209 -1.517 -8.617 1 98.38 185 GLY A N 1
ATOM 1514 C CA . GLY A 1 185 ? 2.113 -2.312 -8.078 1 98.38 185 GLY A CA 1
ATOM 1515 C C . GLY A 1 185 ? 0.747 -1.783 -8.469 1 98.38 185 GLY A C 1
ATOM 1516 O O . GLY A 1 185 ? -0.052 -2.5 -9.078 1 98.38 185 GLY A O 1
ATOM 1517 N N . PHE A 1 186 ? 0.519 -0.548 -8.211 1 98.31 186 PHE A N 1
ATOM 1518 C CA . PHE A 1 186 ? -0.788 0.043 -8.477 1 98.31 186 PHE A CA 1
ATOM 1519 C C . PHE A 1 186 ? -1.041 0.148 -9.977 1 98.31 186 PHE A C 1
ATOM 1521 O O . PHE A 1 186 ? -2.18 0.02 -10.43 1 98.31 186 PHE A O 1
ATOM 1528 N N . ASN A 1 187 ? 0.016 0.425 -10.719 1 98.5 187 ASN A N 1
ATOM 1529 C CA . ASN A 1 187 ? -0.139 0.452 -12.172 1 98.5 187 ASN A CA 1
ATOM 1530 C C . ASN A 1 187 ? -0.589 -0.901 -12.711 1 98.5 187 ASN A C 1
ATOM 1532 O O . ASN A 1 187 ? -1.475 -0.969 -13.57 1 98.5 187 ASN A O 1
ATOM 1536 N N . VAL A 1 188 ? 0.002 -1.947 -12.234 1 98.75 188 VAL A N 1
ATOM 1537 C CA . VAL A 1 188 ? -0.384 -3.291 -12.648 1 98.75 188 VAL A CA 1
ATOM 1538 C C . VAL A 1 188 ? -1.807 -3.59 -12.18 1 98.75 188 VAL A C 1
ATOM 1540 O O . VAL A 1 188 ? -2.607 -4.16 -12.922 1 98.75 188 VAL A O 1
ATOM 1543 N N . MET A 1 189 ? -2.121 -3.219 -10.93 1 98.81 189 MET A N 1
ATOM 1544 C CA . MET A 1 189 ? -3.484 -3.367 -10.422 1 98.81 189 MET A CA 1
ATOM 1545 C C . MET A 1 189 ? -4.492 -2.754 -11.391 1 98.81 189 MET A C 1
ATOM 1547 O O . MET A 1 189 ? -5.504 -3.377 -11.719 1 98.81 189 MET A O 1
ATOM 1551 N N . GLN A 1 190 ? -4.172 -1.552 -11.836 1 98.62 190 GLN A N 1
ATOM 1552 C CA . GLN A 1 190 ? -5.086 -0.829 -12.719 1 98.62 190 GLN A CA 1
ATOM 1553 C C . GLN A 1 190 ? -5.254 -1.551 -14.047 1 98.62 190 GLN A C 1
ATOM 1555 O O . GLN A 1 190 ? -6.336 -1.527 -14.641 1 98.62 190 GLN A O 1
ATOM 1560 N N . LEU A 1 191 ? -4.207 -2.129 -14.586 1 98.81 191 LEU A N 1
ATOM 1561 C CA . LEU A 1 191 ? -4.297 -2.895 -15.82 1 98.81 191 LEU A CA 1
ATOM 1562 C C . LEU A 1 191 ? -5.297 -4.039 -15.68 1 98.81 191 LEU A C 1
ATOM 1564 O O . LEU A 1 191 ? -6.078 -4.301 -16.594 1 98.81 191 LEU A O 1
ATOM 1568 N N . PHE A 1 192 ? -5.27 -4.742 -14.562 1 98.88 192 PHE A N 1
ATOM 1569 C CA . PHE A 1 192 ? -6.191 -5.848 -14.328 1 98.88 192 PHE A CA 1
ATOM 1570 C C . PHE A 1 192 ? -7.621 -5.336 -14.195 1 98.88 192 PHE A C 1
ATOM 1572 O O . PHE A 1 192 ? -8.562 -5.957 -14.703 1 98.88 192 PHE A O 1
ATOM 1579 N N . ILE A 1 193 ? -7.781 -4.195 -13.484 1 98.69 193 ILE A N 1
ATOM 1580 C CA . ILE A 1 193 ? -9.102 -3.584 -13.367 1 98.69 193 ILE A CA 1
ATOM 1581 C C . ILE A 1 193 ? -9.625 -3.207 -14.75 1 98.69 193 ILE A C 1
ATOM 1583 O O . ILE A 1 193 ? -10.781 -3.484 -15.078 1 98.69 193 ILE A O 1
ATOM 1587 N N . ASN A 1 194 ? -8.805 -2.611 -15.57 1 98.56 194 ASN A N 1
ATOM 1588 C CA . ASN A 1 194 ? -9.188 -2.186 -16.906 1 98.56 194 ASN A CA 1
ATOM 1589 C C . ASN A 1 194 ? -9.609 -3.367 -17.781 1 98.56 194 ASN A C 1
ATOM 1591 O O . ASN A 1 194 ? -10.43 -3.215 -18.688 1 98.56 194 ASN A O 1
ATOM 1595 N N . GLU A 1 195 ? -8.977 -4.512 -17.531 1 98.69 195 GLU A N 1
ATOM 1596 C CA . GLU A 1 195 ? -9.312 -5.703 -18.297 1 98.69 195 GLU A CA 1
ATOM 1597 C C . GLU A 1 195 ? -10.703 -6.215 -17.953 1 98.69 195 GLU A C 1
ATOM 1599 O O . GLU A 1 195 ? -11.32 -6.938 -18.734 1 98.69 195 GLU A O 1
ATOM 1604 N N . GLY A 1 196 ? -11.156 -5.906 -16.734 1 98.5 196 GLY A N 1
ATOM 1605 C CA . GLY A 1 196 ? -12.5 -6.32 -16.359 1 98.5 19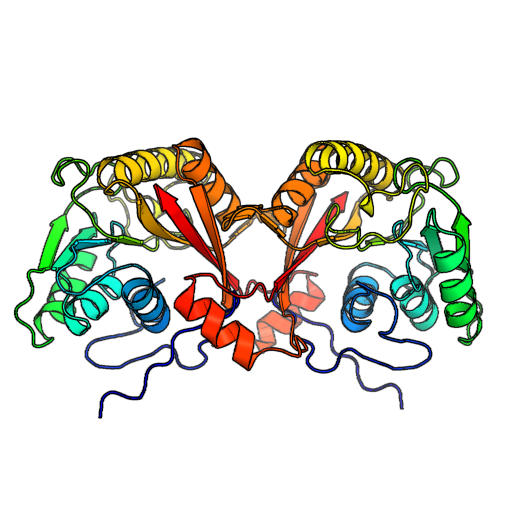6 GLY A CA 1
ATOM 1606 C C . GLY A 1 196 ? -12.586 -6.918 -14.969 1 98.5 196 GLY A C 1
ATOM 1607 O O . GLY A 1 196 ? -13.672 -7.219 -14.477 1 98.5 196 GLY A O 1
ATOM 1608 N N . PHE A 1 197 ? -11.445 -7.086 -14.305 1 98.75 197 PHE A N 1
ATOM 1609 C CA . PHE A 1 197 ? -11.43 -7.617 -12.945 1 98.75 197 PHE A CA 1
ATOM 1610 C C . PHE A 1 197 ? -12.008 -6.613 -11.961 1 98.75 197 PHE A C 1
ATOM 1612 O O . PHE A 1 197 ? -11.836 -5.402 -12.125 1 98.75 197 PHE A O 1
ATOM 1619 N N . ASN A 1 198 ? -12.641 -7.113 -10.945 1 98 198 ASN A N 1
ATOM 1620 C CA . ASN A 1 198 ? -13.023 -6.309 -9.789 1 98 198 ASN A CA 1
ATOM 1621 C C . ASN A 1 198 ? -11.992 -6.422 -8.672 1 98 198 ASN A C 1
ATOM 1623 O O . ASN A 1 198 ? -11.469 -7.504 -8.406 1 98 198 ASN A O 1
ATOM 1627 N N . LEU A 1 199 ? -11.648 -5.359 -8.109 1 98.56 199 LEU A N 1
ATOM 1628 C CA . LEU A 1 199 ? -10.719 -5.371 -6.988 1 98.56 199 LEU A CA 1
ATOM 1629 C C . LEU A 1 199 ? -11.422 -5.781 -5.699 1 98.56 199 LEU A C 1
ATOM 1631 O O . LEU A 1 199 ? -12.375 -5.125 -5.27 1 98.56 199 LEU A O 1
ATOM 1635 N N . LYS A 1 200 ? -10.992 -6.855 -5.105 1 98.19 200 LYS A N 1
ATOM 1636 C CA . LYS A 1 200 ? -11.602 -7.367 -3.883 1 98.19 200 LYS A CA 1
ATOM 1637 C C . LYS A 1 200 ? -10.828 -6.91 -2.648 1 98.19 200 LYS A C 1
ATOM 1639 O O . LYS A 1 200 ? -11.422 -6.504 -1.649 1 98.19 200 LYS A O 1
ATOM 1644 N N . GLU A 1 201 ? -9.531 -7.07 -2.672 1 98.44 201 GLU A N 1
ATOM 1645 C CA . GLU A 1 201 ? -8.688 -6.738 -1.527 1 98.44 201 GLU A CA 1
ATOM 1646 C C . GLU A 1 201 ? -7.336 -6.188 -1.977 1 98.44 201 GLU A C 1
ATOM 1648 O O . GLU A 1 201 ? -6.871 -6.492 -3.076 1 98.44 201 GLU A O 1
ATOM 1653 N N . ILE A 1 202 ? -6.727 -5.348 -1.221 1 98.75 202 ILE A N 1
ATOM 1654 C CA . ILE A 1 202 ? -5.316 -4.98 -1.278 1 98.75 202 ILE A CA 1
ATOM 1655 C C . ILE A 1 202 ? -4.629 -5.375 0.026 1 98.75 202 ILE A C 1
ATOM 1657 O O . ILE A 1 202 ? -4.98 -4.875 1.097 1 98.75 202 ILE A O 1
ATOM 1661 N N . ILE A 1 203 ? -3.723 -6.273 -0.04 1 98.56 203 ILE A N 1
ATOM 1662 C CA . ILE A 1 203 ? -2.975 -6.758 1.114 1 98.56 203 ILE A CA 1
ATOM 1663 C C . ILE A 1 203 ? -1.535 -6.254 1.045 1 98.56 203 ILE A C 1
ATOM 1665 O O . ILE A 1 203 ? -0.922 -6.254 -0.025 1 98.56 203 ILE A O 1
ATOM 1669 N N . ILE A 1 204 ? -1.03 -5.773 2.164 1 98.69 204 ILE A N 1
ATOM 1670 C CA . ILE A 1 204 ? 0.365 -5.367 2.291 1 98.69 204 ILE A CA 1
ATOM 1671 C C . ILE A 1 204 ? 1.183 -6.508 2.893 1 98.69 204 ILE A C 1
ATOM 1673 O O . ILE A 1 204 ? 0.842 -7.031 3.955 1 98.69 204 ILE A O 1
ATOM 1677 N N . LYS A 1 205 ? 2.176 -6.91 2.221 1 97.75 205 LYS A N 1
ATOM 1678 C CA . L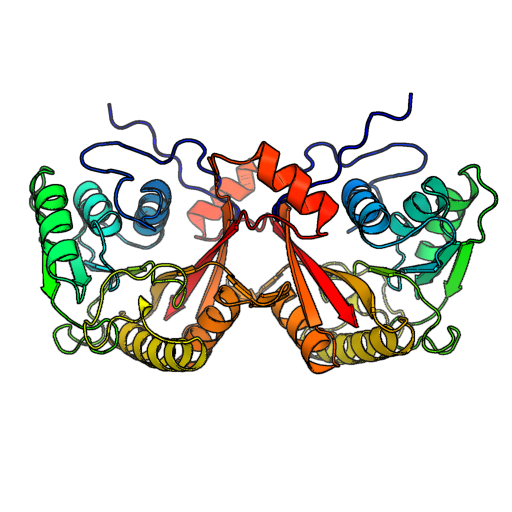YS A 1 205 ? 3.125 -7.887 2.748 1 97.75 205 LYS A CA 1
ATOM 1679 C C . LYS A 1 205 ? 4.426 -7.211 3.176 1 97.75 205 LYS A C 1
ATOM 1681 O O . LYS A 1 205 ? 5.113 -6.602 2.355 1 97.75 205 LYS A O 1
ATOM 1686 N N . GLU A 1 206 ? 4.746 -7.27 4.414 1 96.19 206 GLU A N 1
ATOM 1687 C CA . GLU A 1 206 ? 5.984 -6.711 4.945 1 96.19 206 GLU A CA 1
ATOM 1688 C C . GLU A 1 206 ? 7.184 -7.582 4.578 1 96.19 206 GLU A C 1
ATOM 1690 O O . GLU A 1 206 ? 7.117 -8.812 4.664 1 96.19 206 GLU A O 1
ATOM 1695 N N . GLN A 1 207 ? 8.234 -6.941 4.246 1 91.06 207 GLN A N 1
ATOM 1696 C CA . GLN A 1 207 ? 9.484 -7.637 3.967 1 91.06 207 GLN A CA 1
ATOM 1697 C C . GLN A 1 207 ? 10.422 -7.598 5.176 1 91.06 207 GLN A C 1
ATOM 1699 O O . GLN A 1 207 ? 10.555 -6.562 5.828 1 91.06 207 GLN A O 1
ATOM 1704 N N . HIS A 1 208 ? 11.031 -8.602 5.867 1 80.31 208 HIS A N 1
ATOM 1705 C CA . HIS A 1 208 ? 11.836 -8.664 7.086 1 80.31 208 HIS A CA 1
ATOM 1706 C C . HIS A 1 208 ? 13.297 -8.961 6.766 1 80.31 208 HIS A C 1
ATOM 1708 O O . HIS A 1 208 ? 14.195 -8.555 7.508 1 80.31 208 HIS A O 1
ATOM 1714 N N . ASN A 1 209 ? 13.883 -9.586 5.891 1 62.38 209 ASN A N 1
ATOM 1715 C CA . ASN A 1 209 ? 15.211 -10.188 5.754 1 62.38 209 ASN A CA 1
ATOM 1716 C C . ASN A 1 209 ? 16.078 -9.414 4.762 1 62.38 209 ASN A C 1
ATOM 1718 O O . ASN A 1 209 ? 16.812 -10.016 3.984 1 62.38 209 ASN A O 1
ATOM 1722 N N . CYS A 1 210 ? 15.961 -7.969 4.953 1 56.66 210 CYS A N 1
ATOM 1723 C CA . CYS A 1 210 ? 16.906 -7.34 4.039 1 56.66 210 CYS A CA 1
ATOM 1724 C C . CYS A 1 210 ? 18.266 -7.125 4.707 1 56.66 210 CYS A C 1
ATOM 1726 O O . CYS A 1 210 ? 18.328 -6.547 5.793 1 56.66 210 CYS A O 1
ATOM 1728 N N . SER A 1 211 ? 19.25 -8.008 4.578 1 51.75 211 SER A N 1
ATOM 1729 C CA . SER A 1 211 ? 20.562 -8.188 5.199 1 51.75 211 SER A CA 1
ATOM 1730 C C . SER A 1 211 ? 21.172 -6.848 5.598 1 51.75 211 SER A C 1
ATOM 1732 O O . SER A 1 211 ? 21.797 -6.73 6.656 1 51.75 211 SER A O 1
ATOM 1734 N N . SER A 1 212 ? 21.656 -5.965 4.609 1 56.28 212 SER A N 1
ATOM 1735 C CA . SER A 1 212 ? 22.609 -4.875 4.719 1 56.28 212 SER A CA 1
ATOM 1736 C C . SER A 1 212 ? 21.984 -3.629 5.324 1 56.28 212 SER A C 1
ATOM 1738 O O . SER A 1 212 ? 22.375 -2.506 4.992 1 56.28 212 SER A O 1
ATOM 1740 N N . THR A 1 213 ? 21.219 -3.924 6.461 1 63.31 213 THR A N 1
ATOM 1741 C CA . THR A 1 213 ? 20.172 -2.992 6.867 1 63.31 213 THR A CA 1
ATOM 1742 C C . THR A 1 213 ? 20.766 -1.754 7.523 1 63.31 213 THR A C 1
ATOM 1744 O O . THR A 1 213 ? 20.375 -0.627 7.211 1 63.31 213 THR A O 1
ATOM 1747 N N . LYS A 1 214 ? 21.938 -1.904 8.305 1 69.06 214 LYS A N 1
ATOM 1748 C CA . LYS A 1 214 ? 22.422 -0.707 8.992 1 69.06 214 LYS A CA 1
ATOM 1749 C C . LYS A 1 214 ? 22.984 0.303 7.996 1 69.06 214 LYS A C 1
ATOM 1751 O O . LYS A 1 214 ? 22.719 1.501 8.094 1 69.06 214 LYS A O 1
ATOM 1756 N N . TYR A 1 215 ? 23.859 -0.297 7.121 1 78.5 215 TYR A N 1
ATOM 1757 C CA . TYR A 1 215 ? 24.438 0.544 6.078 1 78.5 215 TYR A CA 1
ATOM 1758 C C . TYR A 1 215 ? 23.344 1.266 5.293 1 78.5 215 TYR A C 1
ATOM 1760 O O . TYR A 1 215 ? 23.406 2.486 5.125 1 78.5 215 TYR A O 1
ATOM 1768 N N . TRP A 1 216 ? 22.391 0.633 4.961 1 81.38 216 TRP A N 1
ATOM 1769 C CA . TRP A 1 216 ? 21.344 1.205 4.129 1 81.38 216 TRP A CA 1
ATOM 1770 C C . TRP A 1 216 ? 20.469 2.158 4.934 1 81.38 216 TRP A C 1
ATOM 1772 O O . TRP A 1 216 ? 19.938 3.135 4.395 1 81.38 216 TRP A O 1
ATOM 1782 N N . GLU A 1 217 ? 20.391 1.92 6.215 1 83.88 217 GLU A N 1
ATOM 1783 C CA . GLU A 1 217 ? 19.672 2.842 7.078 1 83.88 217 GLU A CA 1
ATOM 1784 C C . GLU A 1 217 ? 20.359 4.199 7.152 1 83.88 217 GLU A C 1
ATOM 1786 O O . GLU A 1 217 ? 19.703 5.242 7.113 1 83.88 217 GLU A O 1
ATOM 1791 N N . GLU A 1 218 ? 21.641 4.148 7.23 1 85.88 218 GLU A N 1
ATOM 1792 C CA . GLU A 1 218 ? 22.406 5.395 7.238 1 85.88 218 GLU A CA 1
ATOM 1793 C C . GLU A 1 218 ? 22.281 6.125 5.906 1 85.88 218 GLU A C 1
ATOM 1795 O O . GLU A 1 218 ? 22.109 7.348 5.875 1 85.88 218 GLU A O 1
ATOM 1800 N N . ILE A 1 219 ? 22.328 5.363 4.852 1 86.94 219 ILE A N 1
ATOM 1801 C CA . ILE A 1 219 ? 22.234 5.945 3.514 1 86.94 219 ILE A CA 1
ATOM 1802 C C . ILE A 1 219 ? 20.844 6.523 3.289 1 86.94 219 ILE A C 1
ATOM 1804 O O . ILE A 1 219 ? 20.688 7.57 2.654 1 86.94 219 ILE A O 1
ATOM 1808 N N . SER A 1 220 ? 19.891 5.785 3.828 1 88.56 220 SER A N 1
ATOM 1809 C CA . SER A 1 220 ? 18.516 6.266 3.768 1 88.56 220 SER A CA 1
ATOM 1810 C C . SER A 1 220 ? 18.391 7.676 4.34 1 88.56 220 SER A C 1
ATOM 1812 O O . SER A 1 220 ? 17.781 8.547 3.727 1 88.56 220 SER A O 1
ATOM 1814 N N . LEU A 1 221 ? 18.984 7.914 5.453 1 88.56 221 LEU A N 1
ATOM 1815 C CA . LEU A 1 221 ? 18.922 9.203 6.121 1 88.56 221 LEU A CA 1
ATOM 1816 C C . LEU A 1 221 ? 19.75 10.25 5.383 1 88.56 221 LEU A C 1
ATOM 1818 O O . LEU A 1 221 ? 19.297 11.383 5.191 1 88.56 221 LEU A O 1
ATOM 1822 N N . LYS A 1 222 ? 20.906 9.828 4.945 1 88 222 LYS A N 1
ATOM 1823 C CA . LYS A 1 222 ? 21.828 10.742 4.273 1 88 222 LYS A CA 1
ATOM 1824 C C . LYS A 1 222 ? 21.266 11.188 2.92 1 88 222 LYS A C 1
ATOM 1826 O O . LYS A 1 222 ? 21.359 12.359 2.561 1 88 222 LYS A O 1
ATOM 1831 N N . ARG A 1 223 ? 20.641 10.203 2.199 1 90.44 223 ARG A N 1
ATOM 1832 C CA . ARG A 1 223 ? 20.203 10.484 0.84 1 90.44 223 ARG A CA 1
ATOM 1833 C C . ARG A 1 223 ? 18.688 10.734 0.803 1 90.44 223 ARG A C 1
ATOM 1835 O O . ARG A 1 223 ? 18.109 10.883 -0.273 1 90.44 223 ARG A O 1
ATOM 1842 N N . ASN A 1 224 ? 18 10.695 1.898 1 91.5 224 ASN A N 1
ATOM 1843 C CA . ASN A 1 224 ? 16.609 11.07 2.098 1 91.5 224 ASN A CA 1
ATOM 1844 C C . ASN A 1 224 ? 15.664 10.219 1.256 1 91.5 224 ASN A C 1
ATOM 1846 O O . ASN A 1 224 ? 14.852 10.742 0.501 1 91.5 224 ASN A O 1
ATOM 1850 N N . PHE A 1 225 ? 15.828 8.969 1.395 1 92.69 225 PHE A N 1
ATOM 1851 C CA . PHE A 1 225 ? 14.891 8.023 0.811 1 92.69 225 PHE A CA 1
ATOM 1852 C C . PHE A 1 225 ? 14.57 6.898 1.793 1 92.69 225 PHE A C 1
ATOM 1854 O O . PHE A 1 225 ? 15.289 6.707 2.777 1 92.69 225 PHE A O 1
ATOM 1861 N N . TYR A 1 226 ? 13.5 6.242 1.604 1 94.19 226 TYR A N 1
ATOM 1862 C CA . TYR A 1 226 ? 13.133 5.117 2.457 1 94.19 226 TYR A CA 1
ATOM 1863 C C . TYR A 1 226 ? 13.492 3.793 1.799 1 94.19 226 TYR A C 1
ATOM 1865 O O . TYR A 1 226 ? 13.336 3.633 0.586 1 94.19 226 TYR A O 1
ATOM 1873 N N . LEU A 1 227 ? 13.953 2.904 2.609 1 93.06 227 LEU A N 1
ATOM 1874 C CA . LEU A 1 227 ? 14.148 1.544 2.123 1 93.06 227 LEU A CA 1
ATOM 1875 C C . LEU A 1 227 ? 12.805 0.869 1.848 1 93.06 227 LEU A C 1
ATOM 1877 O O . LEU A 1 227 ? 11.953 0.795 2.734 1 93.06 227 LEU A O 1
ATOM 1881 N N . LEU A 1 228 ? 12.625 0.447 0.599 1 93.31 228 LEU A N 1
ATOM 1882 C CA . LEU A 1 228 ? 11.383 -0.246 0.262 1 93.31 228 LEU A CA 1
ATOM 1883 C C . LEU A 1 228 ? 11.258 -1.543 1.053 1 93.31 228 LEU A C 1
ATOM 1885 O O . LEU A 1 228 ? 12.133 -2.406 0.987 1 93.31 228 LEU A O 1
ATOM 1889 N N . ALA A 1 229 ? 10.133 -1.663 1.816 1 94.88 229 ALA A N 1
ATOM 1890 C CA . ALA A 1 229 ? 9.984 -2.793 2.732 1 94.88 229 ALA A CA 1
ATOM 1891 C C . ALA A 1 229 ? 8.594 -3.406 2.633 1 94.88 229 ALA A C 1
ATOM 1893 O O . ALA A 1 229 ? 8.148 -4.105 3.549 1 94.88 229 ALA A O 1
ATOM 1894 N N . HIS A 1 230 ? 7.898 -3.135 1.557 1 96.94 230 HIS A N 1
ATOM 1895 C CA . HIS A 1 230 ? 6.562 -3.711 1.418 1 96.94 230 HIS A CA 1
ATOM 1896 C C . HIS A 1 230 ? 6.277 -4.094 -0.029 1 96.94 230 HIS A C 1
ATOM 1898 O O . HIS A 1 230 ? 6.832 -3.498 -0.956 1 96.94 230 HIS A O 1
ATOM 1904 N N . GLU A 1 231 ? 5.43 -5.102 -0.154 1 97.44 231 GLU A N 1
ATOM 1905 C CA . GLU A 1 231 ? 4.816 -5.527 -1.408 1 97.44 231 GLU A CA 1
ATOM 1906 C C . GLU A 1 231 ? 3.295 -5.492 -1.318 1 97.44 231 GLU A C 1
ATOM 1908 O O . GLU A 1 231 ? 2.734 -5.363 -0.227 1 97.44 231 GLU A O 1
ATOM 1913 N N . TYR A 1 232 ? 2.732 -5.508 -2.486 1 98.62 232 TYR A N 1
ATOM 1914 C CA . TYR A 1 232 ? 1.275 -5.566 -2.553 1 98.62 232 TYR A CA 1
ATOM 1915 C C . TYR A 1 232 ? 0.807 -6.941 -3.012 1 98.62 232 TYR A C 1
ATOM 1917 O O . TYR A 1 232 ? 1.416 -7.551 -3.896 1 98.62 232 TYR A O 1
ATOM 1925 N N . ILE A 1 233 ? -0.197 -7.426 -2.395 1 98.88 233 ILE A N 1
ATOM 1926 C CA . ILE A 1 233 ? -0.981 -8.531 -2.943 1 98.88 233 ILE A CA 1
ATOM 1927 C C . ILE A 1 233 ? -2.383 -8.039 -3.297 1 98.88 233 ILE A C 1
ATOM 1929 O O . ILE A 1 233 ? -3.152 -7.645 -2.416 1 98.88 233 ILE A O 1
ATOM 1933 N N . PHE A 1 234 ? -2.656 -8.023 -4.566 1 98.88 234 PHE A N 1
ATOM 1934 C CA . PHE A 1 234 ? -3.98 -7.637 -5.039 1 98.88 234 PHE A CA 1
ATOM 1935 C C . PHE A 1 234 ? -4.859 -8.867 -5.25 1 98.88 234 PHE A C 1
ATOM 1937 O O . PHE A 1 234 ? -4.457 -9.812 -5.926 1 98.88 234 PHE A O 1
ATOM 1944 N N . ILE A 1 235 ? -6.012 -8.883 -4.629 1 98.88 235 ILE A N 1
ATOM 1945 C CA . ILE A 1 235 ? -7.004 -9.922 -4.867 1 98.88 235 ILE A CA 1
ATOM 1946 C C . ILE A 1 235 ? -8.102 -9.391 -5.781 1 98.88 235 ILE A C 1
ATOM 1948 O O . ILE A 1 235 ? -8.766 -8.406 -5.453 1 98.88 235 ILE A O 1
ATOM 1952 N N . PHE A 1 236 ? -8.266 -10.016 -6.879 1 98.75 236 PHE A N 1
ATOM 1953 C CA . PHE A 1 236 ? -9.289 -9.656 -7.852 1 98.75 236 PHE A CA 1
ATOM 1954 C C . PHE A 1 236 ? -10.383 -10.719 -7.898 1 98.75 236 PHE A C 1
ATOM 1956 O O . PHE A 1 236 ? -10.18 -11.852 -7.453 1 98.75 236 PHE A O 1
ATOM 1963 N N . PHE A 1 237 ? -11.492 -10.266 -8.383 1 97.44 237 PHE A N 1
ATOM 1964 C CA . PHE A 1 237 ? -12.648 -11.125 -8.602 1 97.44 237 PHE A CA 1
ATOM 1965 C C . PHE A 1 237 ? -13.219 -10.93 -10.008 1 97.44 237 PHE A C 1
ATOM 1967 O O . PHE A 1 237 ? -13.32 -9.797 -10.484 1 97.44 237 PHE A O 1
ATOM 1974 N N . LYS A 1 238 ? -13.414 -12.125 -10.688 1 97.94 238 LYS A N 1
ATOM 1975 C CA . LYS A 1 238 ? -14.023 -12.07 -12.016 1 97.94 238 LYS A CA 1
ATOM 1976 C C . LYS A 1 238 ? -15.547 -12.141 -11.93 1 97.94 238 LYS A C 1
ATOM 1978 O O . LYS A 1 238 ? -16.094 -13.016 -11.258 1 97.94 238 LYS A O 1
ATOM 1983 N N . MET B 1 1 ? 12.953 14.711 29.547 1 31.2 1 MET B N 1
ATOM 1984 C CA . MET B 1 1 ? 13.5 13.438 29.094 1 31.2 1 MET B CA 1
ATOM 1985 C C . MET B 1 1 ? 13.047 13.125 27.672 1 31.2 1 MET B C 1
ATOM 1987 O O . MET B 1 1 ? 11.914 12.695 27.453 1 31.2 1 MET B O 1
ATOM 1991 N N . TYR B 1 2 ? 13.219 14.031 26.75 1 38.94 2 TYR B N 1
ATOM 1992 C CA . TYR B 1 2 ? 12.797 13.898 25.359 1 38.94 2 TYR B CA 1
ATOM 1993 C C . TYR B 1 2 ? 13.219 12.555 24.781 1 38.94 2 TYR B C 1
ATOM 1995 O O . TYR B 1 2 ? 14.398 12.203 24.828 1 38.94 2 TYR B O 1
ATOM 2003 N N . ARG B 1 3 ? 12.445 11.477 25.016 1 49.41 3 ARG B N 1
ATOM 2004 C CA . ARG B 1 3 ? 12.742 10.133 24.531 1 49.41 3 ARG B CA 1
ATOM 2005 C C . ARG B 1 3 ? 13.367 10.172 23.141 1 49.41 3 ARG B C 1
ATOM 2007 O O . ARG B 1 3 ? 13.016 11.023 22.328 1 49.41 3 ARG B O 1
ATOM 2014 N N . GLU B 1 4 ? 14.578 9.664 23.031 1 67.5 4 GLU B N 1
ATOM 2015 C CA . GLU B 1 4 ? 15.359 9.422 21.828 1 67.5 4 GLU B CA 1
ATOM 2016 C C . GLU B 1 4 ? 14.469 8.977 20.672 1 67.5 4 GLU B C 1
ATOM 2018 O O . GLU B 1 4 ? 13.711 8.016 20.797 1 67.5 4 GLU B O 1
ATOM 2023 N N . PHE B 1 5 ? 13.953 9.961 19.875 1 85.31 5 PHE B N 1
ATOM 2024 C CA . PHE B 1 5 ? 13.148 9.695 18.688 1 85.31 5 PHE B CA 1
ATOM 2025 C C . PHE B 1 5 ? 14.039 9.273 17.516 1 85.31 5 PHE B C 1
ATOM 2027 O O . PHE B 1 5 ? 14.984 9.984 17.156 1 85.31 5 PHE B O 1
ATOM 2034 N N . ASN B 1 6 ? 13.82 8.039 17.062 1 89.69 6 ASN B N 1
ATOM 2035 C CA . ASN B 1 6 ? 14.547 7.559 15.898 1 89.69 6 ASN B CA 1
ATOM 2036 C C . ASN B 1 6 ? 13.688 7.648 14.633 1 89.69 6 ASN B C 1
ATOM 2038 O O . ASN B 1 6 ? 12.555 7.16 14.609 1 89.69 6 ASN B O 1
ATOM 2042 N N . LEU B 1 7 ? 14.281 8.297 13.664 1 94.5 7 LEU B N 1
ATOM 2043 C CA . LEU B 1 7 ? 13.586 8.438 12.391 1 94.5 7 LEU B CA 1
ATOM 2044 C C . LEU B 1 7 ? 13.383 7.078 11.734 1 94.5 7 LEU B C 1
ATOM 2046 O O . LEU B 1 7 ? 14.266 6.215 11.797 1 94.5 7 LEU B O 1
ATOM 2050 N N . GLU B 1 8 ? 12.266 6.91 11.133 1 95.06 8 GLU B N 1
ATOM 2051 C CA . GLU B 1 8 ? 12.031 5.703 10.344 1 95.06 8 GLU B CA 1
ATOM 2052 C C . GLU B 1 8 ? 12.906 5.676 9.094 1 95.06 8 GLU B C 1
ATOM 2054 O O . GLU B 1 8 ? 13.156 6.719 8.484 1 95.06 8 GLU B O 1
ATOM 2059 N N . THR B 1 9 ? 13.336 4.535 8.711 1 94.62 9 THR B N 1
ATOM 2060 C CA . THR B 1 9 ? 14.227 4.43 7.562 1 94.62 9 THR B CA 1
ATOM 2061 C C . THR B 1 9 ? 13.633 3.506 6.504 1 94.62 9 THR B C 1
ATOM 2063 O O . THR B 1 9 ? 14.141 3.432 5.379 1 94.62 9 THR B O 1
ATOM 2066 N N . LYS B 1 10 ? 12.516 2.809 6.812 1 94.69 10 LYS B N 1
ATOM 2067 C CA . LYS B 1 10 ? 11.867 1.881 5.891 1 94.69 10 LYS B CA 1
ATOM 2068 C C . LYS B 1 10 ? 10.492 2.389 5.477 1 94.69 10 LYS B C 1
ATOM 2070 O O . LYS B 1 10 ? 9.945 3.295 6.109 1 94.69 10 LYS B O 1
ATOM 2075 N N . SER B 1 11 ? 9.953 1.821 4.445 1 96.75 11 SER B N 1
ATOM 2076 C CA . SER B 1 11 ? 8.688 2.279 3.887 1 96.75 11 SER B CA 1
ATOM 2077 C C . SER B 1 11 ? 7.504 1.677 4.633 1 96.75 11 SER B C 1
ATOM 2079 O O . SER B 1 11 ? 6.355 1.826 4.211 1 96.75 11 SER B O 1
ATOM 2081 N N . ILE B 1 12 ? 7.676 1.009 5.715 1 96.81 12 ILE B N 1
ATOM 2082 C CA . ILE B 1 12 ? 6.609 0.547 6.598 1 96.81 12 ILE B CA 1
ATOM 2083 C C . ILE B 1 12 ? 6.809 1.129 7.992 1 96.81 12 ILE B C 1
ATOM 2085 O O . ILE B 1 12 ? 7.879 0.983 8.586 1 96.81 12 ILE B O 1
ATOM 2089 N N . TRP B 1 13 ? 5.84 1.889 8.438 1 97.25 13 TRP B N 1
ATOM 2090 C CA . TRP B 1 13 ? 5.84 2.502 9.766 1 97.25 13 TRP B CA 1
ATOM 2091 C C . TRP B 1 13 ? 4.848 1.804 10.688 1 97.25 13 TRP B C 1
ATOM 2093 O O . TRP B 1 13 ? 3.678 1.629 10.336 1 97.25 13 TRP B O 1
ATOM 2103 N N . SER B 1 14 ? 5.277 1.3 11.758 1 95.44 14 SER B N 1
ATOM 2104 C CA . SER B 1 14 ? 4.457 0.615 12.75 1 95.44 14 SER B CA 1
ATOM 2105 C C . SER B 1 14 ? 4.707 1.171 14.148 1 95.44 14 SER B C 1
ATOM 2107 O O . SER B 1 14 ? 5.777 0.964 14.727 1 95.44 14 SER B O 1
ATOM 2109 N N . PHE B 1 15 ? 3.719 1.894 14.672 1 94.25 15 PHE B N 1
ATOM 2110 C CA . PHE B 1 15 ? 3.818 2.502 15.992 1 94.25 15 PHE B CA 1
ATOM 2111 C C . PHE B 1 15 ? 2.807 1.886 16.953 1 94.25 15 PHE B C 1
ATOM 2113 O O . PHE B 1 15 ? 1.644 2.295 16.984 1 94.25 15 PHE B O 1
ATOM 2120 N N . LYS B 1 16 ? 3.166 0.942 17.719 1 90.62 16 LYS B N 1
ATOM 2121 C CA . LYS B 1 16 ? 2.256 0.285 18.656 1 90.62 16 LYS B CA 1
ATOM 2122 C C . LYS B 1 16 ? 1.741 1.267 19.703 1 90.62 16 LYS B C 1
ATOM 2124 O O . LYS B 1 16 ? 0.571 1.216 20.094 1 90.62 16 LYS B O 1
ATOM 2129 N N . ASN B 1 17 ? 2.709 2.072 20.078 1 90 17 ASN B N 1
ATOM 2130 C CA . ASN B 1 17 ? 2.338 3.205 20.922 1 90 17 ASN B CA 1
ATOM 2131 C C . ASN B 1 17 ? 1.952 4.422 20.078 1 90 17 ASN B C 1
ATOM 2133 O O . ASN B 1 17 ? 2.758 4.914 19.297 1 90 17 ASN B O 1
ATOM 2137 N N . ARG B 1 18 ? 0.79 4.887 20.203 1 89.19 18 ARG B N 1
ATOM 2138 C CA . ARG B 1 18 ? 0.303 5.992 19.375 1 89.19 18 ARG B CA 1
ATOM 2139 C C . ARG B 1 18 ? 1.147 7.242 19.594 1 89.19 18 ARG B C 1
ATOM 2141 O O . ARG B 1 18 ? 1.331 8.039 18.656 1 89.19 18 ARG B O 1
ATOM 2148 N N . GLY B 1 19 ? 1.659 7.48 20.781 1 90.31 19 GLY B N 1
ATOM 2149 C CA . GLY B 1 19 ? 2.326 8.719 21.141 1 90.31 19 GLY B CA 1
ATOM 2150 C C . GLY B 1 19 ? 1.413 9.695 21.859 1 90.31 19 GLY B C 1
ATOM 2151 O O . GLY B 1 19 ? 0.431 10.172 21.281 1 90.31 19 GLY B O 1
ATOM 2152 N N . ASN B 1 20 ? 1.679 9.984 23.094 1 90.5 20 ASN B N 1
ATOM 2153 C CA . ASN B 1 20 ? 0.841 10.859 23.906 1 90.5 20 ASN B CA 1
ATOM 2154 C C . ASN B 1 20 ? 1.676 11.891 24.672 1 90.5 20 ASN B C 1
ATOM 2156 O O . ASN B 1 20 ? 1.304 12.312 25.766 1 90.5 20 ASN B O 1
ATOM 2160 N N . TRP B 1 21 ? 2.729 12.172 24.094 1 93 21 TRP B N 1
ATOM 2161 C CA . TRP B 1 21 ? 3.58 13.156 24.766 1 93 21 TRP B CA 1
ATOM 2162 C C . TRP B 1 21 ? 2.994 14.562 24.625 1 93 21 TRP B C 1
ATOM 2164 O O . TRP B 1 21 ? 2.203 14.828 23.719 1 93 21 TRP B O 1
ATOM 2174 N N . GLU B 1 22 ? 3.312 15.422 25.594 1 93.69 22 GLU B N 1
ATOM 2175 C CA . GLU B 1 22 ? 2.863 16.812 25.641 1 93.69 22 GLU B CA 1
ATOM 2176 C C . GLU B 1 22 ? 1.341 16.906 25.609 1 93.69 22 GLU B C 1
ATOM 2178 O O . GLU B 1 22 ? 0.668 16.359 26.5 1 93.69 22 GLU B O 1
ATOM 2183 N N . THR B 1 23 ? 0.859 17.562 24.625 1 94.25 23 THR B N 1
ATOM 2184 C CA . THR B 1 23 ? -0.575 17.828 24.641 1 94.25 23 THR B CA 1
ATOM 2185 C C . THR B 1 23 ? -1.31 16.922 23.656 1 94.25 23 THR B C 1
ATOM 2187 O O . THR B 1 23 ? -2.496 17.125 23.391 1 94.25 23 THR B O 1
ATOM 2190 N N . HIS B 1 24 ? -0.591 15.992 23.062 1 95.06 24 HIS B N 1
ATOM 2191 C CA . HIS B 1 24 ? -1.228 15.086 22.109 1 95.06 24 HIS B CA 1
ATOM 2192 C C . HIS B 1 24 ? -2.303 14.25 22.797 1 95.06 24 HIS B C 1
ATOM 2194 O O . HIS B 1 24 ? -2.096 13.75 23.906 1 95.06 24 HIS B O 1
ATOM 2200 N N . LYS B 1 25 ? -3.457 14.172 22.172 1 92.88 25 LYS B N 1
ATOM 2201 C CA . LYS B 1 25 ? -4.551 13.305 22.594 1 92.88 25 LYS B CA 1
ATOM 2202 C C . LYS B 1 25 ? -5.109 12.508 21.422 1 92.88 25 LYS B C 1
ATOM 2204 O O . LYS B 1 25 ? -5.133 13 20.297 1 92.88 25 LYS B O 1
ATOM 2209 N N . GLY B 1 26 ? -5.555 11.336 21.641 1 89.75 26 GLY B N 1
ATOM 2210 C CA . GLY B 1 26 ? -6.129 10.492 20.609 1 89.75 26 GLY B CA 1
ATOM 2211 C C . GLY B 1 26 ? -7.645 10.523 20.578 1 89.75 26 GLY B C 1
ATOM 2212 O O . GLY B 1 26 ? -8.281 9.602 20.062 1 89.75 26 GLY B O 1
ATOM 2213 N N . ASP B 1 27 ? -8.227 11.578 21.078 1 91.81 27 ASP B N 1
ATOM 2214 C CA . ASP B 1 27 ? -9.672 11.602 21.297 1 91.81 27 ASP B CA 1
ATOM 2215 C C . ASP B 1 27 ? -10.398 12.211 20.094 1 91.81 27 ASP B C 1
ATOM 2217 O O . ASP B 1 27 ? -11.625 12.203 20.047 1 91.81 27 ASP B O 1
ATOM 2221 N N . TYR B 1 28 ? -9.711 12.828 19.203 1 92.81 28 TYR B N 1
ATOM 2222 C CA . TYR B 1 28 ? -10.297 13.344 17.984 1 92.81 28 TYR B CA 1
ATOM 2223 C C . TYR B 1 28 ? -10.398 12.25 16.922 1 92.81 28 TYR B C 1
ATOM 2225 O O . TYR B 1 28 ? -9.406 11.594 16.594 1 92.81 28 TYR B O 1
ATOM 2233 N N . PRO B 1 29 ? -11.562 12.023 16.344 1 91.25 29 PRO B N 1
ATOM 2234 C CA . PRO B 1 29 ? -11.703 10.961 15.344 1 91.25 29 PRO B CA 1
ATOM 2235 C C . PRO B 1 29 ? -10.797 11.164 14.133 1 91.25 29 PRO B C 1
ATOM 2237 O O . PRO B 1 29 ? -10.742 12.266 13.586 1 91.25 29 PRO B O 1
ATOM 2240 N N . GLY B 1 30 ? -10.086 10.094 13.836 1 90.38 30 GLY B N 1
ATOM 2241 C CA . GLY B 1 30 ? -9.312 10.109 12.602 1 90.38 30 GLY B CA 1
ATOM 2242 C C . GLY B 1 30 ? -7.965 10.797 12.758 1 90.38 30 GLY B C 1
ATOM 2243 O O . GLY B 1 30 ? -7.316 11.133 11.758 1 90.38 30 GLY B O 1
ATOM 2244 N N . ASN B 1 31 ? -7.633 11.188 13.961 1 92.25 31 ASN B N 1
ATOM 2245 C CA . ASN B 1 31 ? -6.316 11.781 14.141 1 92.25 31 ASN B CA 1
ATOM 2246 C C . ASN B 1 31 ? -5.203 10.766 13.914 1 92.25 31 ASN B C 1
ATOM 2248 O O . ASN B 1 31 ? -5.391 9.57 14.164 1 92.25 31 ASN B O 1
ATOM 2252 N N . TRP B 1 32 ? -4.07 11.234 13.359 1 94.56 32 TRP B N 1
ATOM 2253 C CA . TRP B 1 32 ? -2.963 10.305 13.164 1 94.56 32 TRP B CA 1
ATOM 2254 C C . TRP B 1 32 ? -1.986 10.367 14.336 1 94.56 32 TRP B C 1
ATOM 2256 O O . TRP B 1 32 ? -2 11.328 15.109 1 94.56 32 TRP B O 1
ATOM 2266 N N . SER B 1 33 ? -1.212 9.281 14.539 1 95.88 33 SER B N 1
ATOM 2267 C CA . SER B 1 33 ? -0.158 9.219 15.547 1 95.88 33 SER B CA 1
ATOM 2268 C C . SER B 1 33 ? 0.84 10.352 15.375 1 95.88 33 SER B C 1
ATOM 2270 O O . SER B 1 33 ? 1.287 10.633 14.258 1 95.88 33 SER B O 1
ATOM 2272 N N . PRO B 1 34 ? 1.247 11.047 16.484 1 97.19 34 PRO B N 1
ATOM 2273 C CA . PRO B 1 34 ? 2.229 12.133 16.375 1 97.19 34 PRO B CA 1
ATOM 2274 C C . PRO B 1 34 ? 3.574 11.656 15.828 1 97.19 34 PRO B C 1
ATOM 2276 O O . PRO B 1 34 ? 4.371 12.461 15.344 1 97.19 34 PRO B O 1
ATOM 2279 N N . TYR B 1 35 ? 3.773 10.32 15.836 1 97.75 35 TYR B N 1
ATOM 2280 C CA . TYR B 1 35 ? 4.992 9.773 15.25 1 97.75 35 TYR B CA 1
ATOM 2281 C C . TYR B 1 35 ? 5.066 10.086 13.758 1 97.75 35 TYR B C 1
ATOM 2283 O O . TYR B 1 35 ? 6.156 10.266 13.211 1 97.75 35 TYR B O 1
ATOM 2291 N N . VAL B 1 36 ? 3.904 10.164 13.109 1 98.19 36 VAL B N 1
ATOM 2292 C CA . VAL B 1 36 ? 3.857 10.328 11.656 1 98.19 36 VAL B CA 1
ATOM 2293 C C . VAL B 1 36 ? 4.344 11.727 11.281 1 98.19 36 VAL B C 1
ATOM 2295 O O . VAL B 1 36 ? 5.379 11.875 10.633 1 98.19 36 VAL B O 1
ATOM 2298 N N . PRO B 1 37 ? 3.676 12.789 11.773 1 98.5 37 PRO B N 1
ATOM 2299 C CA . PRO B 1 37 ? 4.18 14.109 11.391 1 98.5 37 PRO B CA 1
ATOM 2300 C C . PRO B 1 37 ? 5.574 14.391 11.953 1 98.5 37 PRO B C 1
ATOM 2302 O O . PRO B 1 37 ? 6.352 15.125 11.336 1 98.5 37 PRO B O 1
ATOM 2305 N N . ARG B 1 38 ? 5.918 13.867 13.094 1 98.19 38 ARG B N 1
ATOM 2306 C CA . ARG B 1 38 ? 7.262 14.094 13.617 1 98.19 38 ARG B CA 1
ATOM 2307 C C . ARG B 1 38 ? 8.32 13.57 12.648 1 98.19 38 ARG B C 1
ATOM 2309 O O . ARG B 1 38 ? 9.297 14.266 12.367 1 98.19 38 ARG B O 1
ATOM 2316 N N . ASN B 1 39 ? 8.125 12.297 12.195 1 98.19 39 ASN B N 1
ATOM 2317 C CA . ASN B 1 39 ? 9.031 11.742 11.195 1 98.19 39 ASN B CA 1
ATOM 2318 C C . ASN B 1 39 ? 9.102 12.633 9.953 1 98.19 39 ASN B C 1
ATOM 2320 O O . ASN B 1 39 ? 10.195 12.922 9.461 1 98.19 39 ASN B O 1
ATOM 2324 N N . LEU B 1 40 ? 7.988 13.086 9.477 1 98.62 40 LEU B N 1
ATOM 2325 C CA . LEU B 1 40 ? 7.895 13.836 8.234 1 98.62 40 LEU B CA 1
ATOM 2326 C C . LEU B 1 40 ? 8.555 15.211 8.375 1 98.62 40 LEU B C 1
ATOM 2328 O O . LEU B 1 40 ? 9.32 15.625 7.508 1 98.62 40 LEU B O 1
ATOM 2332 N N . ILE B 1 41 ? 8.242 15.891 9.453 1 98.62 41 ILE B N 1
ATOM 2333 C CA . ILE B 1 41 ? 8.758 17.234 9.664 1 98.62 41 ILE B CA 1
ATOM 2334 C C . ILE B 1 41 ? 10.273 17.203 9.828 1 98.62 41 ILE B C 1
ATOM 2336 O O . ILE B 1 41 ? 10.992 18.016 9.25 1 98.62 41 ILE B O 1
ATOM 2340 N N . LEU B 1 42 ? 10.75 16.219 10.57 1 97.88 42 LEU B N 1
ATOM 2341 C CA . LEU B 1 42 ? 12.188 16.094 10.773 1 97.88 42 LEU B CA 1
ATOM 2342 C C . LEU B 1 42 ? 12.898 15.766 9.469 1 97.88 42 LEU B C 1
ATOM 2344 O O . LEU B 1 42 ? 14.016 16.219 9.227 1 97.88 42 LEU B O 1
ATOM 2348 N N . ARG B 1 43 ? 12.281 15.047 8.633 1 97.19 43 ARG B N 1
ATOM 2349 C CA . ARG B 1 43 ? 12.914 14.555 7.418 1 97.19 43 ARG B CA 1
ATOM 2350 C C . ARG B 1 43 ? 12.852 15.594 6.305 1 97.19 43 ARG B C 1
ATOM 2352 O O . ARG B 1 43 ? 13.781 15.711 5.508 1 97.19 43 ARG B O 1
ATOM 2359 N N . TYR B 1 44 ? 11.727 16.375 6.258 1 98.25 44 TYR B N 1
ATOM 2360 C CA . TYR B 1 44 ? 11.461 17.094 5.023 1 98.25 44 TYR B CA 1
ATOM 2361 C C . TYR B 1 44 ? 11.383 18.609 5.277 1 98.25 44 TYR B C 1
ATOM 2363 O O . TYR B 1 44 ? 10.898 19.359 4.434 1 98.25 44 TYR B O 1
ATOM 2371 N N . SER B 1 45 ? 11.781 19.062 6.406 1 98.25 45 SER B N 1
ATOM 2372 C CA . SER B 1 45 ? 11.836 20.5 6.699 1 98.25 45 SER B CA 1
ATOM 2373 C C . SER B 1 45 ? 13.008 20.828 7.613 1 98.25 45 SER B C 1
ATOM 2375 O O . SER B 1 45 ? 13.695 19.922 8.109 1 98.25 45 SER B O 1
ATOM 2377 N N . LYS B 1 46 ? 13.289 22.078 7.758 1 98.12 46 LYS B N 1
ATOM 2378 C CA . LYS B 1 46 ? 14.297 22.609 8.672 1 98.12 46 LYS B CA 1
ATOM 2379 C C . LYS B 1 46 ? 13.672 23.516 9.711 1 98.12 46 LYS B C 1
ATOM 2381 O O . LYS B 1 46 ? 12.531 23.969 9.555 1 98.12 46 LYS B O 1
ATOM 2386 N N . GLU B 1 47 ? 14.438 23.75 10.766 1 97.75 47 GLU B N 1
ATOM 2387 C CA . GLU B 1 47 ? 13.961 24.688 11.773 1 97.75 47 GLU B CA 1
ATOM 2388 C C . GLU B 1 47 ? 13.602 26.031 11.148 1 97.75 47 GLU B C 1
ATOM 2390 O O . GLU B 1 47 ? 14.297 26.516 10.25 1 97.75 47 GLU B O 1
ATOM 2395 N N . ASN B 1 48 ? 12.477 26.562 11.57 1 98.06 48 ASN B N 1
ATOM 2396 C CA . ASN B 1 48 ? 11.945 27.859 11.18 1 98.06 48 ASN B CA 1
ATOM 2397 C C . ASN B 1 48 ? 11.195 27.781 9.852 1 98.06 48 ASN B C 1
ATOM 2399 O O . ASN B 1 48 ? 10.625 28.781 9.398 1 98.06 48 ASN B O 1
ATOM 2403 N N . ASP B 1 49 ? 11.164 26.625 9.227 1 98.69 49 ASP B N 1
ATOM 2404 C CA . ASP B 1 49 ? 10.352 26.438 8.031 1 98.69 49 ASP B CA 1
ATOM 2405 C C . ASP B 1 49 ? 8.867 26.609 8.352 1 98.69 49 ASP B C 1
ATOM 2407 O O . ASP B 1 49 ? 8.469 26.547 9.516 1 98.69 49 ASP B O 1
ATOM 2411 N N . LEU B 1 50 ? 8.094 26.891 7.312 1 98.88 50 LEU B N 1
ATOM 2412 C CA . LEU B 1 50 ? 6.652 27.047 7.449 1 98.88 50 LEU B CA 1
ATOM 2413 C C . LEU B 1 50 ? 5.922 25.781 7.016 1 98.88 50 LEU B C 1
ATOM 2415 O O . LEU B 1 50 ? 5.98 25.406 5.844 1 98.88 50 LEU B O 1
ATOM 2419 N N . ILE B 1 51 ? 5.242 25.141 7.953 1 98.88 51 ILE B N 1
ATOM 2420 C CA . ILE B 1 51 ? 4.527 23.891 7.719 1 98.88 51 ILE B CA 1
ATOM 2421 C C . ILE B 1 51 ? 3.033 24.172 7.566 1 98.88 51 ILE B C 1
ATOM 2423 O O . ILE B 1 51 ? 2.465 24.969 8.32 1 98.88 51 ILE B O 1
ATOM 2427 N N . LEU B 1 52 ? 2.41 23.531 6.578 1 98.94 52 LEU B N 1
ATOM 2428 C CA . LEU B 1 52 ? 0.974 23.672 6.367 1 98.94 52 LEU B CA 1
ATOM 2429 C C . LEU B 1 52 ? 0.255 22.344 6.613 1 98.94 52 LEU B C 1
ATOM 2431 O O . LEU B 1 52 ? 0.697 21.297 6.137 1 98.94 52 LEU B O 1
ATOM 2435 N N . ASP B 1 53 ? -0.751 22.391 7.395 1 98.88 53 ASP B N 1
ATOM 2436 C CA . ASP B 1 53 ? -1.767 21.344 7.473 1 98.88 53 ASP B CA 1
ATOM 2437 C C . ASP B 1 53 ? -3.137 21.875 7.055 1 98.88 53 ASP B C 1
ATOM 2439 O O . ASP B 1 53 ? -3.773 22.625 7.805 1 98.88 53 ASP B O 1
ATOM 2443 N N . GLN B 1 54 ? -3.604 21.484 5.898 1 98.19 54 GLN B N 1
ATOM 2444 C CA . GLN B 1 54 ? -4.852 22.047 5.406 1 98.19 54 GLN B CA 1
ATOM 2445 C C . GLN B 1 54 ? -6.055 21.234 5.859 1 98.19 54 GLN B C 1
ATOM 2447 O O . GLN B 1 54 ? -7.188 21.516 5.469 1 98.19 54 GLN B O 1
ATOM 2452 N N . PHE B 1 55 ? -5.863 20.188 6.645 1 98.5 55 PHE B N 1
ATOM 2453 C CA . PHE B 1 55 ? -6.863 19.438 7.383 1 98.5 55 PHE B CA 1
ATOM 2454 C C . PHE B 1 55 ? -6.473 19.297 8.852 1 98.5 55 PHE B C 1
ATOM 2456 O O . PHE B 1 55 ? -6.172 18.203 9.32 1 98.5 55 PHE B O 1
ATOM 2463 N N . LEU B 1 56 ? -6.609 20.344 9.555 1 98.06 56 LEU B N 1
ATOM 2464 C CA . LEU B 1 56 ? -5.961 20.562 10.844 1 98.06 56 LEU B CA 1
ATOM 2465 C C . LEU B 1 56 ? -6.477 19.578 11.891 1 98.06 56 LEU B C 1
ATOM 2467 O O . LEU B 1 56 ? -5.688 18.953 12.609 1 98.06 56 LEU B O 1
ATOM 2471 N N . GLY B 1 57 ? -7.855 19.422 11.969 1 97.06 57 GLY B N 1
ATOM 2472 C CA . GLY B 1 57 ? -8.445 18.578 12.992 1 97.06 57 GLY B CA 1
ATOM 2473 C C . GLY B 1 57 ? -8.055 19 14.406 1 97.06 57 GLY B C 1
ATOM 2474 O O . GLY B 1 57 ? -8.211 20.156 14.781 1 97.06 57 GLY B O 1
ATOM 2475 N N . SER B 1 58 ? -7.445 18.078 15.125 1 96.31 58 SER B N 1
ATOM 2476 C CA . SER B 1 58 ? -7.129 18.344 16.531 1 96.31 58 SER B CA 1
ATOM 2477 C C . SER B 1 58 ? -5.75 18.984 16.656 1 96.31 58 SER B C 1
ATOM 2479 O O . SER B 1 58 ? -5.309 19.281 17.781 1 96.31 58 SER B O 1
ATOM 2481 N N . GLY B 1 59 ? -5.008 19.094 15.586 1 97.75 59 GLY B N 1
ATOM 2482 C CA . GLY B 1 59 ? -3.826 19.938 15.57 1 97.75 59 GLY B CA 1
ATOM 2483 C C . GLY B 1 59 ? -2.537 19.156 15.758 1 97.75 59 GLY B C 1
ATOM 2484 O O . GLY B 1 59 ? -1.49 19.734 16.047 1 97.75 59 GLY B O 1
ATOM 2485 N N . THR B 1 60 ? -2.539 17.812 15.547 1 97.81 60 THR B N 1
ATOM 2486 C CA . THR B 1 60 ? -1.385 16.953 15.789 1 97.81 60 THR B CA 1
ATOM 2487 C C . THR B 1 60 ? -0.167 17.469 15.023 1 97.81 60 THR B C 1
ATOM 2489 O O . THR B 1 60 ? 0.925 17.578 15.586 1 97.81 60 THR B O 1
ATOM 2492 N N . THR B 1 61 ? -0.353 17.828 13.789 1 98.5 61 THR B N 1
ATOM 2493 C CA . THR B 1 61 ? 0.734 18.281 12.93 1 98.5 61 THR B CA 1
ATOM 2494 C C . THR B 1 61 ? 1.339 19.578 13.477 1 98.5 61 THR B C 1
ATOM 2496 O O . THR B 1 61 ? 2.561 19.703 13.562 1 98.5 61 THR B O 1
ATOM 2499 N N . LEU B 1 62 ? 0.525 20.531 13.859 1 98.25 62 LEU B N 1
ATOM 2500 C CA . LEU B 1 62 ? 1.018 21.828 14.305 1 98.25 62 LEU B CA 1
ATOM 2501 C C . LEU B 1 62 ? 1.669 21.703 15.68 1 98.25 62 LEU B C 1
ATOM 2503 O O . LEU B 1 62 ? 2.617 22.438 15.984 1 98.25 62 LEU B O 1
ATOM 2507 N N . ILE B 1 63 ? 1.148 20.812 16.516 1 97.38 63 ILE B N 1
ATOM 2508 C CA . ILE B 1 63 ? 1.805 20.547 17.797 1 97.38 63 ILE B CA 1
ATOM 2509 C C . ILE B 1 63 ? 3.248 20.109 17.547 1 97.38 63 ILE B C 1
ATOM 2511 O O . ILE B 1 63 ? 4.18 20.656 18.141 1 97.38 63 ILE B O 1
ATOM 2515 N N . GLU B 1 64 ? 3.455 19.125 16.656 1 97.12 64 GLU B N 1
ATOM 2516 C CA . GLU B 1 64 ? 4.797 18.625 16.359 1 97.12 64 GLU B CA 1
ATOM 2517 C C . GLU B 1 64 ? 5.652 19.719 15.711 1 97.12 64 GLU B C 1
ATOM 2519 O O . GLU B 1 64 ? 6.848 19.812 15.992 1 97.12 64 GLU B O 1
ATOM 2524 N N . ALA B 1 65 ? 5.027 20.516 14.797 1 97.75 65 ALA B N 1
ATOM 2525 C CA . ALA B 1 65 ? 5.766 21.625 14.18 1 97.75 65 ALA B CA 1
ATOM 2526 C C . ALA B 1 65 ? 6.332 22.562 15.242 1 97.75 65 ALA B C 1
ATOM 2528 O O . ALA B 1 65 ? 7.516 22.906 15.195 1 97.75 65 ALA B O 1
ATOM 2529 N N . LYS B 1 66 ? 5.512 22.906 16.188 1 97.12 66 LYS B N 1
ATOM 2530 C CA . LYS B 1 66 ? 5.934 23.812 17.266 1 97.12 66 LYS B CA 1
ATOM 2531 C C . LYS B 1 66 ? 7.027 23.172 18.109 1 97.12 66 LYS B C 1
ATOM 2533 O O . LYS B 1 66 ? 8.047 23.797 18.391 1 97.12 66 LYS B O 1
ATOM 2538 N N . LEU B 1 67 ? 6.863 21.922 18.484 1 96.06 67 LEU B N 1
ATOM 2539 C CA . LEU B 1 67 ? 7.828 21.203 19.297 1 96.06 67 LEU B CA 1
ATOM 2540 C C . LEU B 1 67 ? 9.18 21.109 18.594 1 96.06 67 LEU B C 1
ATOM 2542 O O . LEU B 1 67 ? 10.219 21.078 19.25 1 96.06 67 LEU B O 1
ATOM 2546 N N . LEU B 1 68 ? 9.156 21.125 17.312 1 96.25 68 LEU B N 1
ATOM 2547 C CA . LEU B 1 68 ? 10.375 20.938 16.531 1 96.25 68 LEU B CA 1
ATOM 2548 C C . LEU B 1 68 ? 10.883 22.266 15.984 1 96.25 68 LEU B C 1
ATOM 2550 O O . LEU B 1 68 ? 11.688 22.281 15.055 1 96.25 68 LEU B O 1
ATOM 2554 N N . ASN B 1 69 ? 10.359 23.328 16.469 1 96.56 69 ASN B N 1
ATOM 2555 C CA . ASN B 1 69 ? 10.82 24.688 16.188 1 96.56 69 ASN B CA 1
ATOM 2556 C C . ASN B 1 69 ? 10.555 25.078 14.734 1 96.56 69 ASN B C 1
ATOM 2558 O O . ASN B 1 69 ? 11.445 25.594 14.055 1 96.56 69 ASN B O 1
ATOM 2562 N N . ARG B 1 70 ? 9.391 24.734 14.25 1 98 70 ARG B N 1
ATOM 2563 C CA . ARG B 1 70 ? 8.922 25.203 12.953 1 98 70 ARG B CA 1
ATOM 2564 C C . ARG B 1 70 ? 7.758 26.172 13.109 1 98 70 ARG B C 1
ATOM 2566 O O . ARG B 1 70 ? 7.047 26.141 14.117 1 98 70 ARG B O 1
ATOM 2573 N N . ARG B 1 71 ? 7.578 27.109 12.148 1 98.38 71 ARG B N 1
ATOM 2574 C CA . ARG B 1 71 ? 6.332 27.859 12 1 98.38 71 ARG B CA 1
ATOM 2575 C C . ARG B 1 71 ? 5.25 27 11.359 1 98.38 71 ARG B C 1
ATOM 2577 O O . ARG B 1 71 ? 5.551 25.984 10.727 1 98.38 71 ARG B O 1
ATOM 2584 N N . ALA B 1 72 ? 3.949 27.438 11.57 1 98.31 72 ALA B N 1
ATOM 2585 C CA . ALA B 1 72 ? 2.936 26.547 11 1 98.31 72 ALA B CA 1
ATOM 2586 C C . ALA B 1 72 ? 1.632 27.297 10.75 1 98.31 72 ALA B C 1
ATOM 2588 O O . ALA B 1 72 ? 1.326 28.281 11.445 1 98.31 72 ALA B O 1
ATOM 2589 N N . ILE B 1 73 ? 0.971 26.875 9.742 1 98.81 73 ILE B N 1
ATOM 2590 C CA . ILE B 1 73 ? -0.391 27.297 9.438 1 98.81 73 ILE B CA 1
ATOM 2591 C C . ILE B 1 73 ? -1.322 26.094 9.438 1 98.81 73 ILE B C 1
ATOM 2593 O O . ILE B 1 73 ? -1.04 25.094 8.781 1 98.81 73 ILE B O 1
ATOM 2597 N N . GLY B 1 74 ? -2.365 26.141 10.18 1 98.69 74 GLY B N 1
ATOM 2598 C CA . GLY B 1 74 ? -3.412 25.125 10.188 1 98.69 74 GLY B CA 1
ATOM 2599 C C . GLY B 1 74 ? -4.734 25.641 9.641 1 98.69 74 GLY B C 1
ATOM 2600 O O . GLY B 1 74 ? -5.18 26.734 9.992 1 98.69 74 GLY B O 1
ATOM 2601 N N . ILE B 1 75 ? -5.332 24.844 8.758 1 98.5 75 ILE B N 1
ATOM 2602 C CA . ILE B 1 75 ? -6.594 25.203 8.117 1 98.5 75 ILE B CA 1
ATOM 2603 C C . ILE B 1 75 ? -7.664 24.188 8.477 1 98.5 75 ILE B C 1
ATOM 2605 O O . ILE B 1 75 ? -7.414 22.969 8.43 1 98.5 75 ILE B O 1
ATOM 2609 N N . ASP B 1 76 ? -8.758 24.625 8.898 1 97.94 76 ASP B N 1
ATOM 2610 C CA . ASP B 1 76 ? -9.938 23.781 9.047 1 97.94 76 ASP B CA 1
ATOM 2611 C C . ASP B 1 76 ? -11.219 24.578 8.828 1 97.94 76 ASP B C 1
ATOM 2613 O O . ASP B 1 76 ? -11.273 25.766 9.125 1 97.94 76 ASP B O 1
ATOM 2617 N N . ILE B 1 77 ? -12.18 23.938 8.289 1 96.81 77 ILE B N 1
ATOM 2618 C CA . ILE B 1 77 ? -13.445 24.594 8.031 1 96.81 77 ILE B CA 1
ATOM 2619 C C . ILE B 1 77 ? -14.305 24.578 9.297 1 96.81 77 ILE B C 1
ATOM 2621 O O . ILE B 1 77 ? -15.273 25.344 9.414 1 96.81 77 ILE B O 1
ATOM 2625 N N . ASN B 1 78 ? -14.055 23.656 10.203 1 96.5 78 ASN B N 1
ATOM 2626 C CA . ASN B 1 78 ? -14.852 23.391 11.391 1 96.5 78 ASN B CA 1
ATOM 2627 C C . ASN B 1 78 ? -14.359 24.219 12.586 1 96.5 78 ASN B C 1
ATOM 2629 O O . ASN B 1 78 ? -13.258 23.984 13.086 1 96.5 78 ASN B O 1
ATOM 2633 N N . ASP B 1 79 ? -15.195 25.047 13.18 1 96.56 79 ASP B N 1
ATOM 2634 C CA . ASP B 1 79 ? -14.859 25.906 14.312 1 96.56 79 ASP B CA 1
ATOM 2635 C C . ASP B 1 79 ? -14.477 25.078 15.539 1 96.56 79 ASP B C 1
ATOM 2637 O O . ASP B 1 79 ? -13.602 25.469 16.312 1 96.56 79 ASP B O 1
ATOM 2641 N N . GLU B 1 80 ? -15.148 24.031 15.633 1 95.81 80 GLU B N 1
ATOM 2642 C CA . GLU B 1 80 ? -14.867 23.188 16.781 1 95.81 80 GLU B CA 1
ATOM 2643 C C . GLU B 1 80 ? -13.469 22.578 16.703 1 95.81 80 GLU B C 1
ATOM 2645 O O . GLU B 1 80 ? -12.766 22.484 17.719 1 95.81 80 GLU B O 1
ATOM 2650 N N . ALA B 1 81 ? -13.062 22.172 15.539 1 96.81 81 ALA B N 1
ATOM 2651 C CA . ALA B 1 81 ? -11.703 21.656 15.336 1 96.81 81 ALA B CA 1
ATOM 2652 C C . ALA B 1 81 ? -10.664 22.734 15.648 1 96.81 81 ALA B C 1
ATOM 2654 O O . ALA B 1 81 ? -9.672 22.453 16.328 1 96.81 81 ALA B O 1
ATOM 2655 N N . LEU B 1 82 ? -10.906 23.953 15.227 1 97.88 82 LEU B N 1
ATOM 2656 C CA . LEU B 1 82 ? -9.992 25.062 15.469 1 97.88 82 LEU B CA 1
ATOM 2657 C C . LEU B 1 82 ? -9.867 25.344 16.969 1 97.88 82 LEU B C 1
ATOM 2659 O O . LEU B 1 82 ? -8.773 25.609 17.453 1 97.88 82 LEU B O 1
ATOM 2663 N N . LYS B 1 83 ? -10.984 25.25 17.641 1 97.44 83 LYS B N 1
ATOM 2664 C CA . LYS B 1 83 ? -10.992 25.5 19.078 1 97.44 83 LYS B CA 1
ATOM 2665 C C . LYS B 1 83 ? -10.18 24.438 19.828 1 97.44 83 LYS B C 1
ATOM 2667 O O . LYS B 1 83 ? -9.336 24.766 20.656 1 97.44 83 LYS B O 1
ATOM 2672 N N . ILE B 1 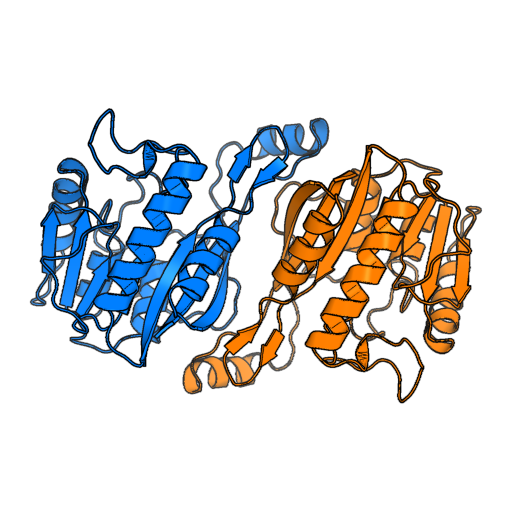84 ? -10.406 23.219 19.484 1 97.06 84 ILE B N 1
ATOM 2673 C CA . ILE B 1 84 ? -9.711 22.094 20.109 1 97.06 84 ILE B CA 1
ATOM 2674 C C . ILE B 1 84 ? -8.211 22.219 19.875 1 97.06 84 ILE B C 1
ATOM 2676 O O . ILE B 1 84 ? -7.414 22.109 20.812 1 97.06 84 ILE B O 1
ATOM 2680 N N . SER B 1 85 ? -7.844 22.438 18.641 1 97.19 85 SER B N 1
ATOM 2681 C CA . SER B 1 85 ? -6.43 22.516 18.297 1 97.19 85 SER B CA 1
ATOM 2682 C C . SER B 1 85 ? -5.758 23.719 18.953 1 97.19 85 SER B C 1
ATOM 2684 O O . SER B 1 85 ? -4.613 23.625 19.406 1 97.19 85 SER B O 1
ATOM 2686 N N . LYS B 1 86 ? -6.473 24.828 18.953 1 96.62 86 LYS B N 1
ATOM 2687 C CA . LYS B 1 86 ? -5.934 26.031 19.578 1 96.62 86 LYS B CA 1
ATOM 2688 C C . LYS B 1 86 ? -5.535 25.766 21.031 1 96.62 86 LYS B C 1
ATOM 2690 O O . LYS B 1 86 ? -4.426 26.109 21.453 1 96.62 86 LYS B O 1
ATOM 2695 N N . ASN B 1 87 ? -6.375 25.156 21.75 1 95.5 87 ASN B N 1
ATOM 2696 C CA . ASN B 1 87 ? -6.133 24.844 23.156 1 95.5 87 ASN B CA 1
ATOM 2697 C C . ASN B 1 87 ? -4.918 23.938 23.312 1 95.5 87 ASN B C 1
ATOM 2699 O O . ASN B 1 87 ? -4.094 24.156 24.203 1 95.5 87 ASN B O 1
ATOM 2703 N N . ARG B 1 88 ? -4.75 23 22.484 1 95.56 88 ARG B N 1
ATOM 2704 C CA . ARG B 1 88 ? -3.666 22.031 22.578 1 95.56 88 ARG B CA 1
ATOM 2705 C C . ARG B 1 88 ? -2.332 22.672 22.188 1 95.56 88 ARG B C 1
ATOM 2707 O O . ARG B 1 88 ? -1.323 22.469 22.859 1 95.56 88 ARG B O 1
ATOM 2714 N N . ILE B 1 89 ? -2.387 23.438 21.109 1 95.75 89 ILE B N 1
ATOM 2715 C CA . ILE B 1 89 ? -1.166 23.969 20.516 1 95.75 89 ILE B CA 1
ATOM 2716 C C . ILE B 1 89 ? -0.605 25.078 21.422 1 95.75 89 ILE B C 1
ATOM 2718 O O . ILE B 1 89 ? 0.603 25.141 21.656 1 95.75 89 ILE B O 1
ATOM 2722 N N . TYR B 1 90 ? -1.473 25.891 21.984 1 92 90 TYR B N 1
ATOM 2723 C CA . TYR B 1 90 ? -1.01 27.078 22.703 1 92 90 TYR B CA 1
ATOM 2724 C C . TYR B 1 90 ? -0.612 26.719 24.141 1 92 90 TYR B C 1
ATOM 2726 O O . TYR B 1 90 ? 0.012 27.516 24.828 1 92 90 TYR B O 1
ATOM 2734 N N . SER B 1 91 ? -0.856 25.484 24.5 1 91.12 91 SER B N 1
ATOM 2735 C CA . SER B 1 91 ? -0.418 25 25.812 1 91.12 91 SER B CA 1
ATOM 2736 C C . SER B 1 91 ? 1.04 24.562 25.766 1 91.12 91 SER B C 1
ATOM 2738 O O . SER B 1 91 ? 1.653 24.344 26.812 1 91.12 91 SER B O 1
ATOM 2740 N N . ILE B 1 92 ? 1.521 24.359 24.625 1 91.25 92 ILE B N 1
ATOM 2741 C CA . ILE B 1 92 ? 2.908 23.938 24.438 1 91.25 92 ILE B CA 1
ATOM 2742 C C . ILE B 1 92 ? 3.826 25.156 24.5 1 91.25 92 ILE B C 1
ATOM 2744 O O . ILE B 1 92 ? 3.502 26.219 23.953 1 91.25 92 ILE B O 1
ATOM 2748 N N . LYS B 1 93 ? 4.941 25.031 25.188 1 86.25 93 LYS B N 1
ATOM 2749 C CA . LYS B 1 93 ? 5.914 26.125 25.25 1 86.25 93 LYS B CA 1
ATOM 2750 C C . LYS B 1 93 ? 6.609 26.312 23.906 1 86.25 93 LYS B C 1
ATOM 2752 O O . LYS B 1 93 ? 6.793 25.359 23.156 1 86.25 93 LYS B O 1
ATOM 2757 N N . GLY B 1 94 ? 6.906 27.453 23.578 1 79.25 94 GLY B N 1
ATOM 2758 C CA . GLY B 1 94 ? 7.586 27.766 22.328 1 79.25 94 GLY B CA 1
ATOM 2759 C C . GLY B 1 94 ? 7.176 29.109 21.766 1 79.25 94 GLY B C 1
ATOM 2760 O O . GLY B 1 94 ? 6.074 29.594 22.031 1 79.25 94 GLY B O 1
ATOM 2761 N N . ASP B 1 95 ? 8.047 29.734 20.953 1 80.44 95 ASP B N 1
ATOM 2762 C CA . ASP B 1 95 ? 7.832 31.094 20.484 1 80.44 95 ASP B CA 1
ATOM 2763 C C . ASP B 1 95 ? 7.566 31.141 18.984 1 80.44 95 ASP B C 1
ATOM 2765 O O . ASP B 1 95 ? 7.48 32.219 18.391 1 80.44 95 ASP B O 1
ATOM 2769 N N . LYS B 1 96 ? 7.367 29.922 18.469 1 82.75 96 LYS B N 1
ATOM 2770 C CA . LYS B 1 96 ? 7.215 29.953 17.016 1 82.75 96 LYS B CA 1
ATOM 2771 C C . LYS B 1 96 ? 5.805 30.375 16.625 1 82.75 96 LYS B C 1
ATOM 2773 O O . LYS B 1 96 ? 4.848 30.141 17.359 1 82.75 96 LYS B O 1
ATOM 2778 N N . ASP B 1 97 ? 5.762 30.953 15.469 1 90.56 97 ASP B N 1
ATOM 2779 C CA . ASP B 1 97 ? 4.512 31.484 14.938 1 90.56 97 ASP B CA 1
ATOM 2780 C C . ASP B 1 97 ? 3.582 30.359 14.484 1 90.56 97 ASP B C 1
ATOM 2782 O O . ASP B 1 97 ? 3.951 29.547 13.633 1 90.56 97 ASP B O 1
ATOM 2786 N N . ILE B 1 98 ? 2.465 30.25 15.078 1 96 98 ILE B N 1
ATOM 2787 C CA . ILE B 1 98 ? 1.401 29.328 14.703 1 96 98 ILE B CA 1
ATOM 2788 C C . ILE B 1 98 ? 0.141 30.109 14.336 1 96 98 ILE B C 1
ATOM 2790 O O . ILE B 1 98 ? -0.297 30.984 15.094 1 96 98 ILE B O 1
ATOM 2794 N N . LYS B 1 99 ? -0.389 29.844 13.164 1 97.38 99 LYS B N 1
ATOM 2795 C CA . LYS B 1 99 ? -1.616 30.5 12.727 1 97.38 99 LYS B CA 1
ATOM 2796 C C . LYS B 1 99 ? -2.715 29.484 12.445 1 97.38 99 LYS B C 1
ATOM 2798 O O . LYS B 1 99 ? -2.484 28.484 11.766 1 97.38 99 LYS B O 1
ATOM 2803 N N . LEU B 1 100 ? -3.803 29.703 13.016 1 98.06 100 LEU B N 1
ATOM 2804 C CA . LEU B 1 100 ? -4.996 28.906 12.75 1 98.06 100 LEU B CA 1
ATOM 2805 C C . LEU B 1 100 ? -6.012 29.703 11.945 1 98.06 100 LEU B C 1
ATOM 2807 O O . LEU B 1 100 ? -6.379 30.828 12.32 1 98.06 100 LEU B O 1
ATOM 2811 N N . ILE B 1 101 ? -6.449 29.172 10.828 1 98.19 101 ILE B N 1
ATOM 2812 C CA . ILE B 1 101 ? -7.312 29.906 9.922 1 98.19 101 ILE B CA 1
ATOM 2813 C C . ILE B 1 101 ? -8.531 29.062 9.555 1 98.19 101 ILE B C 1
ATOM 2815 O O . ILE B 1 101 ? -8.398 27.875 9.227 1 98.19 101 ILE B O 1
ATOM 2819 N N . LYS B 1 102 ? -9.68 29.641 9.688 1 97.62 102 LYS B N 1
ATOM 2820 C CA . LYS B 1 102 ? -10.891 29 9.188 1 97.62 102 LYS B CA 1
ATOM 2821 C C . LYS B 1 102 ? -11.023 29.172 7.676 1 97.62 102 LYS B C 1
ATOM 2823 O O . LYS B 1 102 ? -11.297 30.281 7.191 1 97.62 102 LYS B O 1
ATOM 2828 N N . ALA B 1 103 ? -10.867 28.141 6.949 1 97.06 103 ALA B N 1
ATOM 2829 C CA . ALA B 1 103 ? -10.969 28.156 5.492 1 97.06 103 ALA B CA 1
ATOM 2830 C C . ALA B 1 103 ? -11.125 26.75 4.938 1 97.06 103 ALA B C 1
ATOM 2832 O O . ALA B 1 103 ? -11.047 25.766 5.684 1 97.06 103 ALA B O 1
ATOM 2833 N N . SER B 1 104 ? -11.484 26.734 3.639 1 97.5 104 SER B N 1
ATOM 2834 C CA . SER B 1 104 ? -11.594 25.469 2.938 1 97.5 104 SER B CA 1
ATOM 2835 C C . SER B 1 104 ? -10.25 25.031 2.363 1 97.5 104 SER B C 1
ATOM 2837 O O . SER B 1 104 ? -9.508 25.859 1.829 1 97.5 104 SER B O 1
ATOM 2839 N N . ALA B 1 105 ? -9.914 23.719 2.562 1 98.12 105 ALA B N 1
ATOM 2840 C CA . ALA B 1 105 ? -8.695 23.172 1.959 1 98.12 105 ALA B CA 1
ATOM 2841 C C . ALA B 1 105 ? -8.719 23.344 0.442 1 98.12 105 ALA B C 1
ATOM 2843 O O . ALA B 1 105 ? -7.672 23.297 -0.209 1 98.12 105 ALA B O 1
ATOM 2844 N N . ARG B 1 106 ? -9.859 23.578 -0.139 1 98.06 106 ARG B N 1
ATOM 2845 C CA . ARG B 1 106 ? -10.031 23.734 -1.578 1 98.06 106 ARG B CA 1
ATOM 2846 C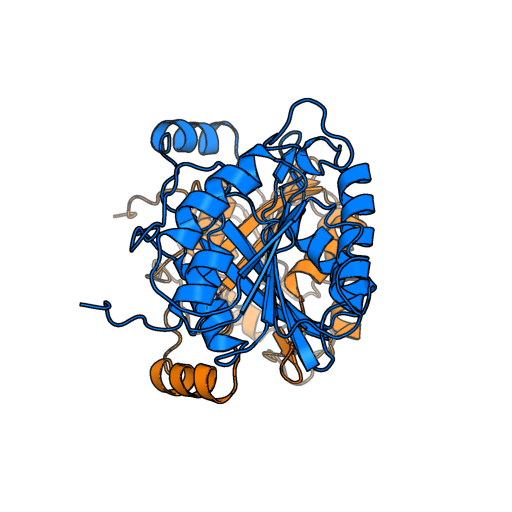 C . ARG B 1 106 ? -9.688 25.156 -2.012 1 98.06 106 ARG B C 1
ATOM 2848 O O . ARG B 1 106 ? -9.547 25.438 -3.205 1 98.06 106 ARG B O 1
ATOM 2855 N N . ASN B 1 107 ? -9.711 26 -1.075 1 97.56 107 ASN B N 1
ATOM 2856 C CA . ASN B 1 107 ? -9.453 27.406 -1.336 1 97.56 107 ASN B CA 1
ATOM 2857 C C . ASN B 1 107 ? -8.516 28.016 -0.289 1 97.56 107 ASN B C 1
ATOM 2859 O O . ASN B 1 107 ? -8.961 28.406 0.789 1 97.56 107 ASN B O 1
ATOM 2863 N N . LEU B 1 108 ? -7.23 28.172 -0.642 1 98.25 108 LEU B N 1
ATOM 2864 C CA . LEU B 1 108 ? -6.207 28.688 0.26 1 98.25 108 LEU B CA 1
ATOM 2865 C C . LEU B 1 108 ? -5.777 30.094 -0.157 1 98.25 108 LEU B C 1
ATOM 2867 O O . LEU B 1 108 ? -4.586 30.406 -0.147 1 98.25 108 LEU B O 1
ATOM 2871 N N . ASP B 1 109 ? -6.68 30.922 -0.511 1 97.5 109 ASP B N 1
ATOM 2872 C CA . ASP B 1 109 ? -6.398 32.281 -0.986 1 97.5 109 ASP B CA 1
ATOM 2873 C C . ASP B 1 109 ? -5.645 33.094 0.066 1 97.5 109 ASP B C 1
ATOM 2875 O O . ASP B 1 109 ? -4.887 34 -0.27 1 97.5 109 ASP B O 1
ATOM 2879 N N . VAL B 1 110 ? -5.801 32.75 1.261 1 96.81 110 VAL B N 1
ATOM 2880 C CA . VAL B 1 110 ? -5.203 33.469 2.379 1 96.81 110 VAL B CA 1
ATOM 2881 C C . VAL B 1 110 ? -3.717 33.125 2.48 1 96.81 110 VAL B C 1
ATOM 2883 O O . VAL B 1 110 ? -2.99 33.75 3.275 1 96.81 110 VAL B O 1
ATOM 2886 N N . ILE B 1 111 ? -3.264 32.156 1.774 1 98.44 111 ILE B N 1
ATOM 2887 C CA . ILE B 1 111 ? -1.865 31.75 1.77 1 98.44 111 ILE B CA 1
ATOM 2888 C C . ILE B 1 111 ? -1.225 32.094 0.432 1 98.44 111 ILE B C 1
ATOM 2890 O O . ILE B 1 111 ? -1.761 31.781 -0.63 1 98.44 111 ILE B O 1
ATOM 2894 N N . GLU B 1 112 ? -0.129 32.781 0.452 1 98.56 112 GLU B N 1
ATOM 2895 C CA . GLU B 1 112 ? 0.57 33.219 -0.756 1 98.56 112 GLU B CA 1
ATOM 2896 C C . GLU B 1 112 ? 1.135 32.031 -1.521 1 98.56 112 GLU B C 1
ATOM 2898 O O . GLU B 1 112 ? 1.553 31.047 -0.917 1 98.56 112 GLU B O 1
ATOM 2903 N N . SER B 1 113 ? 1.201 32.188 -2.904 1 98.75 113 SER B N 1
ATOM 2904 C CA . SER B 1 113 ? 1.829 31.156 -3.727 1 98.75 113 SER B CA 1
ATOM 2905 C C . SER B 1 113 ? 3.283 30.922 -3.322 1 98.75 113 SER B C 1
ATOM 2907 O O . SER B 1 113 ? 3.982 31.875 -2.959 1 98.75 113 SER B O 1
ATOM 2909 N N . GLU B 1 114 ? 3.703 29.688 -3.336 1 98.75 114 GLU B N 1
ATOM 2910 C CA . GLU B 1 114 ? 5.098 29.312 -3.119 1 98.75 114 GLU B CA 1
ATOM 2911 C C . GLU B 1 114 ? 5.637 29.906 -1.819 1 98.75 114 GLU B C 1
ATOM 2913 O O . GLU B 1 114 ? 6.715 30.5 -1.803 1 98.75 114 GLU B O 1
ATOM 2918 N N . SER B 1 115 ? 4.867 29.672 -0.745 1 98.81 115 SER B N 1
ATOM 2919 C CA . SER B 1 115 ? 5.258 30.234 0.543 1 98.81 115 SER B CA 1
ATOM 2920 C C . SER B 1 115 ? 5.453 29.141 1.588 1 98.81 115 SER B C 1
ATOM 2922 O O . SER B 1 115 ? 6.02 29.391 2.654 1 98.81 115 SER B O 1
ATOM 2924 N N . ILE B 1 116 ? 4.988 27.938 1.348 1 98.94 116 ILE B N 1
ATOM 2925 C CA . ILE B 1 116 ? 4.992 26.828 2.307 1 98.94 116 ILE B CA 1
ATOM 2926 C C . ILE B 1 116 ? 6.223 25.953 2.082 1 98.94 116 ILE B C 1
ATOM 2928 O O . ILE B 1 116 ? 6.551 25.609 0.943 1 98.94 116 ILE B O 1
ATOM 2932 N N . ASP B 1 117 ? 6.852 25.547 3.15 1 98.94 117 ASP B N 1
ATOM 2933 C CA . ASP B 1 117 ? 8.07 24.75 3.057 1 98.94 117 ASP B CA 1
ATOM 2934 C C . ASP B 1 117 ? 7.754 23.266 3.107 1 98.94 117 ASP B C 1
ATOM 2936 O O . ASP B 1 117 ? 8.531 22.438 2.613 1 98.94 117 ASP B O 1
ATOM 2940 N N . LEU B 1 118 ? 6.703 22.891 3.719 1 98.94 118 LEU B N 1
ATOM 2941 C CA . LEU B 1 118 ? 6.258 21.5 3.824 1 98.94 118 LEU B CA 1
ATOM 2942 C C . LEU B 1 118 ? 4.758 21.422 4.074 1 98.94 118 LEU B C 1
ATOM 2944 O O . LEU B 1 118 ? 4.223 22.172 4.898 1 98.94 118 LEU B O 1
ATOM 2948 N N . ILE B 1 119 ? 4.109 20.641 3.307 1 98.94 119 ILE B N 1
ATOM 2949 C CA . ILE B 1 119 ? 2.717 20.312 3.59 1 98.94 119 ILE B CA 1
ATOM 2950 C C . ILE B 1 119 ? 2.633 18.938 4.23 1 98.94 119 ILE B C 1
ATOM 2952 O O . ILE B 1 119 ? 3.193 17.969 3.707 1 98.94 119 ILE B O 1
ATOM 2956 N N . CYS B 1 120 ? 2.098 18.828 5.359 1 98.69 120 CYS B N 1
ATOM 2957 C CA . CYS B 1 120 ? 1.787 17.594 6.086 1 98.69 120 CYS B CA 1
ATOM 2958 C C . CYS B 1 120 ? 0.312 17.547 6.469 1 98.69 120 CYS B C 1
ATOM 2960 O O . CYS B 1 120 ? -0.133 18.297 7.344 1 98.69 120 CYS B O 1
ATOM 2962 N N . THR B 1 121 ? -0.449 16.625 5.828 1 98.69 121 THR B N 1
ATOM 2963 C CA . THR B 1 121 ? -1.893 16.781 5.969 1 98.69 121 THR B CA 1
ATOM 2964 C C . THR B 1 121 ? -2.59 15.422 5.906 1 98.69 121 THR B C 1
ATOM 2966 O O . THR B 1 121 ? -2.041 14.461 5.363 1 98.69 121 THR B O 1
ATOM 2969 N N . HIS B 1 122 ? -3.734 15.312 6.504 1 98.25 122 HIS B N 1
ATOM 2970 C CA . HIS B 1 122 ? -4.5 14.078 6.664 1 98.25 122 HIS B CA 1
ATOM 2971 C C . HIS B 1 122 ? -5.98 14.312 6.383 1 98.25 122 HIS B C 1
ATOM 2973 O O . HIS B 1 122 ? -6.777 14.453 7.312 1 98.25 122 HIS B O 1
ATOM 2979 N N . PRO B 1 123 ? -6.398 14.266 5.121 1 98.25 123 PRO B N 1
ATOM 2980 C CA . PRO B 1 123 ? -7.789 14.516 4.73 1 98.25 123 PRO B CA 1
ATOM 2981 C C . PRO B 1 123 ? -8.742 13.422 5.219 1 98.25 123 PRO B C 1
ATOM 2983 O O . PRO B 1 123 ? -8.297 12.352 5.633 1 98.25 123 PRO B O 1
ATOM 2986 N N . PRO B 1 124 ? -10.039 13.781 5.215 1 97.25 124 PRO B N 1
ATOM 2987 C CA . PRO B 1 124 ? -11.008 12.719 5.504 1 97.25 124 PRO B CA 1
ATOM 2988 C C . PRO B 1 124 ? -11.039 11.641 4.426 1 97.25 124 PRO B C 1
ATOM 2990 O O . PRO B 1 124 ? -10.586 11.867 3.301 1 97.25 124 PRO B O 1
ATOM 2993 N N . TYR B 1 125 ? -11.531 10.477 4.746 1 96.19 125 TYR B N 1
ATOM 2994 C CA . TYR B 1 125 ? -11.68 9.367 3.805 1 96.19 125 TYR B CA 1
ATOM 2995 C C . TYR B 1 125 ? -13.102 9.32 3.246 1 96.19 125 TYR B C 1
ATOM 2997 O O . TYR B 1 125 ? -13.859 8.406 3.549 1 96.19 125 TYR B O 1
ATOM 3005 N N . SER B 1 126 ? -13.328 10.336 2.434 1 95.56 126 SER B N 1
ATOM 3006 C CA . SER B 1 126 ? -14.68 10.539 1.931 1 95.56 126 SER B CA 1
ATOM 3007 C C . SER B 1 126 ? -15.68 10.656 3.074 1 95.56 126 SER B C 1
ATOM 3009 O O . SER B 1 126 ? -15.531 11.516 3.951 1 95.56 126 SER B O 1
ATOM 3011 N N . ASN B 1 127 ? -16.812 9.844 2.967 1 94.12 127 ASN B N 1
ATOM 3012 C CA . ASN B 1 127 ? -17.859 10.047 3.949 1 94.12 127 ASN B CA 1
ATOM 3013 C C . ASN B 1 127 ? -17.891 8.922 4.98 1 94.12 127 ASN B C 1
ATOM 3015 O O . ASN B 1 127 ? -18.938 8.617 5.551 1 94.12 127 ASN B O 1
ATOM 3019 N N . ILE B 1 128 ? -16.719 8.328 5.262 1 90.81 128 ILE B N 1
ATOM 3020 C CA . ILE B 1 128 ? -16.625 7.258 6.25 1 90.81 128 ILE B CA 1
ATOM 3021 C C . ILE B 1 128 ? -16.891 7.82 7.645 1 90.81 128 ILE B C 1
ATOM 3023 O O . ILE B 1 128 ? -17.609 7.219 8.438 1 90.81 128 ILE B O 1
ATOM 3027 N N . ILE B 1 129 ? -16.188 8.961 7.984 1 90.81 129 ILE B N 1
ATOM 3028 C CA . ILE B 1 129 ? -16.438 9.727 9.203 1 90.81 129 ILE B CA 1
ATOM 3029 C C . ILE B 1 129 ? -16.891 11.141 8.844 1 90.81 129 ILE B C 1
ATOM 3031 O O . ILE B 1 129 ? -16.188 11.852 8.109 1 90.81 129 ILE B O 1
ATOM 3035 N N . LYS B 1 130 ? -18.016 11.438 9.312 1 93.88 130 LYS B N 1
ATOM 3036 C CA . LYS B 1 130 ? -18.516 12.789 9.094 1 93.88 130 LYS B CA 1
ATOM 3037 C C . LYS B 1 130 ? -18.141 13.711 10.258 1 93.88 130 LYS B C 1
ATOM 3039 O O . LYS B 1 130 ? -18.516 13.461 11.398 1 93.88 130 LYS B O 1
ATOM 3044 N N . TYR B 1 131 ? -17.5 14.773 9.961 1 93.62 131 TYR B N 1
ATOM 3045 C CA . TYR B 1 131 ? -16.953 15.641 11 1 93.62 131 TYR B CA 1
ATOM 3046 C C . TYR B 1 131 ? -17.891 16.812 11.289 1 93.62 131 TYR B C 1
ATOM 3048 O O . TYR B 1 131 ? -17.688 17.562 12.242 1 93.62 131 TYR B O 1
ATOM 3056 N N . SER B 1 132 ? -18.875 16.969 10.453 1 93.75 132 SER B N 1
ATOM 3057 C CA . SER B 1 132 ? -19.922 17.969 10.664 1 93.75 132 SER B CA 1
ATOM 3058 C C . SER B 1 132 ? -21.266 17.5 10.102 1 93.75 132 SER B C 1
ATOM 3060 O O . SER B 1 132 ? -21.312 16.484 9.406 1 93.75 132 SER B O 1
ATOM 3062 N N . LYS B 1 133 ? -22.281 18.203 10.453 1 92.19 133 LYS B N 1
ATOM 3063 C CA . LYS B 1 133 ? -23.609 17.828 10 1 92.19 133 LYS B CA 1
ATOM 3064 C C . LYS B 1 133 ? -23.938 18.469 8.656 1 92.19 133 LYS B C 1
ATOM 3066 O O . LYS B 1 133 ? -24.531 17.844 7.781 1 92.19 133 LYS B O 1
ATOM 3071 N N . ASP B 1 134 ? -23.516 19.734 8.539 1 90.38 134 ASP B N 1
ATOM 3072 C CA . ASP B 1 134 ? -24.031 20.422 7.359 1 90.38 134 ASP B CA 1
ATOM 3073 C C . ASP B 1 134 ? -23.094 21.531 6.91 1 90.38 134 ASP B C 1
ATOM 3075 O O . ASP B 1 134 ? -23.516 22.453 6.195 1 90.38 134 ASP B O 1
ATOM 3079 N N . LEU B 1 135 ? -21.891 21.516 7.352 1 92.06 135 LEU B N 1
ATOM 3080 C CA . LEU B 1 135 ? -20.953 22.547 6.93 1 92.06 135 LEU B CA 1
ATOM 3081 C C . LEU B 1 135 ? -20.672 22.453 5.438 1 92.06 135 LEU B C 1
ATOM 3083 O O . LEU B 1 135 ? -20.266 21.391 4.949 1 92.06 135 LEU B O 1
ATOM 3087 N N . GLU B 1 136 ? -20.844 23.625 4.898 1 88 136 GLU B N 1
ATOM 3088 C CA . GLU B 1 136 ? -20.531 23.688 3.473 1 88 136 GLU B CA 1
ATOM 3089 C C . GLU B 1 136 ? -19.047 23.453 3.223 1 88 136 GLU B C 1
ATOM 3091 O O . GLU B 1 136 ? -18.203 23.828 4.039 1 88 136 GLU B O 1
ATOM 3096 N N . ASP B 1 137 ? -18.594 22.703 2.338 1 91.81 137 ASP B N 1
ATOM 3097 C CA . ASP B 1 137 ? -17.203 22.484 1.912 1 91.81 137 ASP B CA 1
ATOM 3098 C C . ASP B 1 137 ? -16.531 21.391 2.732 1 91.81 137 ASP B C 1
ATOM 3100 O O . ASP B 1 137 ? -15.344 21.141 2.584 1 91.81 137 ASP B O 1
ATOM 3104 N N . ASP B 1 138 ? -17.328 20.922 3.807 1 96.06 138 ASP B N 1
ATOM 3105 C CA . ASP B 1 138 ? -16.797 19.766 4.531 1 96.06 138 ASP B CA 1
ATOM 3106 C C . ASP B 1 138 ? -16.734 18.547 3.629 1 96.06 138 ASP B C 1
ATOM 3108 O O . ASP B 1 138 ? -17.75 17.953 3.291 1 96.06 138 ASP B O 1
ATOM 3112 N N . LEU B 1 139 ? -15.523 18.156 3.332 1 97.25 139 LEU B N 1
ATOM 3113 C CA . LEU B 1 139 ? -15.297 17.094 2.365 1 97.25 139 LEU B CA 1
ATOM 3114 C C . LEU B 1 139 ? -15.805 15.758 2.896 1 97.25 139 LEU B C 1
ATOM 3116 O O . LEU B 1 139 ? -16.062 14.836 2.123 1 97.25 139 LEU B O 1
ATOM 3120 N N . SER B 1 140 ? -15.93 15.625 4.262 1 96.75 140 SER B N 1
ATOM 3121 C CA . SER B 1 140 ? -16.344 14.367 4.867 1 96.75 140 SER B CA 1
ATOM 3122 C C . SER B 1 140 ? -17.828 14.094 4.605 1 96.75 140 SER B C 1
ATOM 3124 O O . SER B 1 140 ? -18.328 13.008 4.91 1 96.75 140 SER B O 1
ATOM 3126 N N . LEU B 1 141 ? -18.562 15.07 4.039 1 96.94 141 LEU B N 1
ATOM 3127 C CA . LEU B 1 141 ? -20 14.914 3.768 1 96.94 141 LEU B CA 1
ATOM 3128 C C . LEU B 1 141 ? -20.234 14.5 2.318 1 96.94 141 LEU B C 1
ATOM 3130 O O . LEU B 1 141 ? -21.359 14.203 1.93 1 96.94 141 LEU B O 1
ATOM 3134 N N . LEU B 1 142 ? -19.234 14.445 1.561 1 97.12 142 LEU B N 1
ATOM 3135 C CA . LEU B 1 142 ? -19.344 14.266 0.118 1 97.12 142 LEU B CA 1
ATOM 3136 C C . LEU B 1 142 ? -19.344 12.781 -0.246 1 97.12 142 LEU B C 1
ATOM 3138 O O . LEU B 1 142 ? -18.656 11.984 0.397 1 97.12 142 LEU B O 1
ATOM 3142 N N . ASN B 1 143 ? -20.094 12.492 -1.302 1 96 143 ASN B N 1
ATOM 3143 C CA . ASN B 1 143 ? -19.938 11.148 -1.856 1 96 143 ASN B CA 1
ATOM 3144 C C . ASN B 1 143 ? -18.609 10.992 -2.592 1 96 143 ASN B C 1
ATOM 3146 O O . ASN B 1 143 ? -17.859 11.953 -2.744 1 96 143 ASN B O 1
ATOM 3150 N N . LEU B 1 144 ? -18.344 9.836 -3.037 1 97 144 LEU B N 1
ATOM 3151 C CA . LEU B 1 144 ? -17.031 9.484 -3.555 1 97 144 LEU B CA 1
ATOM 3152 C C . LEU B 1 144 ? -16.656 10.367 -4.746 1 97 144 LEU B C 1
ATOM 3154 O O . LEU B 1 144 ? -15.555 10.914 -4.801 1 97 144 LEU B O 1
ATOM 3158 N N . ASP B 1 145 ? -17.531 10.508 -5.691 1 97.81 145 ASP B N 1
ATOM 3159 C CA . ASP B 1 145 ? -17.25 11.297 -6.891 1 97.81 145 ASP B CA 1
ATOM 3160 C C . ASP B 1 145 ? -17 12.758 -6.535 1 97.81 145 ASP B C 1
ATOM 3162 O O . ASP B 1 145 ? -16.047 13.367 -7.031 1 97.81 145 ASP B O 1
ATOM 3166 N N . GLU B 1 146 ? -17.828 13.281 -5.707 1 98.19 146 GLU B N 1
ATOM 3167 C CA . GLU B 1 146 ? -17.672 14.664 -5.258 1 98.19 146 GLU B CA 1
ATOM 3168 C C . GLU B 1 146 ? -16.406 14.844 -4.445 1 98.19 146 GLU B C 1
ATOM 3170 O O . GLU B 1 146 ? -15.742 15.883 -4.535 1 98.19 146 GLU B O 1
ATOM 3175 N N . PHE B 1 147 ? -16.172 13.789 -3.684 1 98.5 147 PHE B N 1
ATOM 3176 C CA . PHE B 1 147 ? -14.938 13.82 -2.902 1 98.5 147 PHE B CA 1
ATOM 3177 C C . PHE B 1 147 ? -13.719 13.914 -3.812 1 98.5 147 PHE B C 1
ATOM 3179 O O . PHE B 1 147 ? -12.828 14.734 -3.588 1 98.5 147 PHE B O 1
ATOM 3186 N N . TYR B 1 148 ? -13.625 13.148 -4.879 1 98.69 148 TYR B N 1
ATOM 3187 C CA . TYR B 1 148 ? -12.5 13.18 -5.809 1 98.69 148 TYR B CA 1
ATOM 3188 C C . TYR B 1 148 ? -12.383 14.539 -6.477 1 98.69 148 TYR B C 1
ATOM 3190 O O . TYR B 1 148 ? -11.273 15.062 -6.633 1 98.69 148 TYR B O 1
ATOM 3198 N N . GLU B 1 149 ? -13.508 15.086 -6.84 1 98.56 149 GLU B N 1
ATOM 3199 C CA . GLU B 1 149 ? -13.5 16.406 -7.445 1 98.56 149 GLU B CA 1
ATOM 3200 C C . GLU B 1 149 ? -12.938 17.453 -6.48 1 98.56 149 GLU B C 1
ATOM 3202 O O . GLU B 1 149 ? -12.148 18.312 -6.879 1 98.56 149 GLU B O 1
ATOM 3207 N N . SER B 1 150 ? -13.359 17.344 -5.281 1 98.56 150 SER B N 1
ATOM 3208 C CA . SER B 1 150 ? -12.867 18.266 -4.254 1 98.56 150 SER B CA 1
ATOM 3209 C C . SER B 1 150 ? -11.375 18.078 -4.008 1 98.56 150 SER B C 1
ATOM 3211 O O . SER B 1 150 ? -10.641 19.047 -3.848 1 98.56 150 SER B O 1
ATOM 3213 N N . MET B 1 151 ? -10.938 16.828 -4 1 98.69 151 MET B N 1
ATOM 3214 C CA . MET B 1 151 ? -9.523 16.547 -3.76 1 98.69 151 MET B CA 1
ATOM 3215 C C . MET B 1 151 ? -8.664 17.047 -4.918 1 98.69 151 MET B C 1
ATOM 3217 O O . MET B 1 151 ? -7.504 17.406 -4.727 1 98.69 151 MET B O 1
ATOM 3221 N N . LYS B 1 152 ? -9.219 17.078 -6.098 1 98.75 152 LYS B N 1
ATOM 3222 C CA . LYS B 1 152 ? -8.531 17.719 -7.215 1 98.75 152 LYS B CA 1
ATOM 3223 C C . LYS B 1 152 ? -8.266 19.188 -6.93 1 98.75 152 LYS B C 1
ATOM 3225 O O . LYS B 1 152 ? -7.156 19.672 -7.152 1 98.75 152 LYS B O 1
ATOM 3230 N N . GLU B 1 153 ? -9.266 19.859 -6.402 1 98.75 153 GLU B N 1
ATOM 3231 C CA . GLU B 1 153 ? -9.102 21.25 -6.02 1 98.75 153 GLU B CA 1
ATOM 3232 C C . GLU B 1 153 ? -8.07 21.406 -4.91 1 98.75 153 GLU B C 1
ATOM 3234 O O . GLU B 1 153 ? -7.254 22.328 -4.934 1 98.75 153 GLU B O 1
ATOM 3239 N N . VAL B 1 154 ? -8.133 20.516 -3.951 1 98.81 154 VAL B N 1
ATOM 3240 C CA . VAL B 1 154 ? -7.176 20.531 -2.848 1 98.81 154 VAL B CA 1
ATOM 3241 C C . VAL B 1 154 ? -5.758 20.391 -3.393 1 98.81 154 VAL B C 1
ATOM 3243 O O . VAL B 1 154 ? -4.844 21.094 -2.955 1 98.81 154 VAL B O 1
ATOM 3246 N N . SER B 1 155 ? -5.574 19.422 -4.348 1 98.88 155 SER B N 1
ATOM 3247 C CA . SER B 1 155 ? -4.254 19.203 -4.93 1 98.88 155 SER B CA 1
ATOM 3248 C C . SER B 1 155 ? -3.75 20.438 -5.66 1 98.88 155 SER B C 1
ATOM 3250 O O . SER B 1 155 ? -2.559 20.75 -5.609 1 98.88 155 SER B O 1
ATOM 3252 N N . LYS B 1 156 ? -4.605 21.172 -6.305 1 98.81 156 LYS B N 1
ATOM 3253 C CA . LYS B 1 156 ? -4.25 22.406 -7 1 98.81 156 LYS B CA 1
ATOM 3254 C C . LYS B 1 156 ? -3.738 23.469 -6.02 1 98.81 156 LYS B C 1
ATOM 3256 O O . LYS B 1 156 ? -2.705 24.094 -6.258 1 98.81 156 LYS B O 1
ATOM 3261 N N . GLU B 1 157 ? -4.461 23.672 -4.953 1 98.88 157 GLU B N 1
ATOM 3262 C CA . GLU B 1 157 ? -4.078 24.656 -3.947 1 98.88 157 GLU B CA 1
ATOM 3263 C C . GLU B 1 157 ? -2.785 24.25 -3.242 1 98.88 157 GLU B C 1
ATOM 3265 O O . GLU B 1 157 ? -1.921 25.094 -2.988 1 98.88 157 GLU B O 1
ATOM 3270 N N . ALA B 1 158 ? -2.688 22.953 -2.926 1 98.94 158 ALA B N 1
ATOM 3271 C CA . ALA B 1 158 ? -1.449 22.453 -2.33 1 98.94 158 ALA B CA 1
ATOM 3272 C C . ALA B 1 158 ? -0.25 22.766 -3.221 1 98.94 158 ALA B C 1
ATOM 3274 O O . ALA B 1 158 ? 0.779 23.25 -2.742 1 98.94 158 ALA B O 1
ATOM 3275 N N . PHE B 1 159 ? -0.428 22.484 -4.492 1 98.94 159 PHE B N 1
ATOM 3276 C CA . PHE B 1 159 ? 0.645 22.719 -5.453 1 98.94 159 PHE B CA 1
ATOM 3277 C C . PHE B 1 159 ? 0.98 24.203 -5.539 1 98.94 159 PHE B C 1
ATOM 3279 O O . PHE B 1 159 ? 2.154 24.578 -5.582 1 98.94 159 PHE B O 1
ATOM 3286 N N . ARG B 1 160 ? -0.013 25.047 -5.566 1 98.88 160 ARG B N 1
ATOM 3287 C CA . ARG B 1 160 ? 0.173 26.484 -5.699 1 98.88 160 ARG B CA 1
ATOM 3288 C C . ARG B 1 160 ? 0.961 27.047 -4.516 1 98.88 160 ARG B C 1
ATOM 3290 O O . ARG B 1 160 ? 1.896 27.828 -4.703 1 98.88 160 ARG B O 1
ATOM 3297 N N . VAL B 1 161 ? 0.658 26.656 -3.311 1 98.88 161 VAL B N 1
ATOM 3298 C CA . VAL B 1 161 ? 1.191 27.312 -2.123 1 98.88 161 VAL B CA 1
ATOM 3299 C C . VAL B 1 161 ? 2.545 26.703 -1.76 1 98.88 161 VAL B C 1
ATOM 3301 O O . VAL B 1 161 ? 3.344 27.328 -1.057 1 98.88 161 VAL B O 1
ATOM 3304 N N . LEU B 1 162 ? 2.799 25.469 -2.137 1 98.94 162 LEU B N 1
ATOM 3305 C CA . LEU B 1 162 ? 4.059 24.812 -1.827 1 98.94 162 LEU B CA 1
ATOM 3306 C C . LEU B 1 162 ? 5.207 25.406 -2.629 1 98.94 162 LEU B C 1
ATOM 3308 O O . LEU B 1 162 ? 5.066 25.656 -3.828 1 98.94 162 LEU B O 1
ATOM 3312 N N . LYS B 1 163 ? 6.328 25.703 -1.977 1 98.88 163 LYS B N 1
ATOM 3313 C CA . LYS B 1 163 ? 7.531 26.172 -2.658 1 98.88 163 LYS B CA 1
ATOM 3314 C C . LYS B 1 163 ? 8.055 25.125 -3.631 1 98.88 163 LYS B C 1
ATOM 3316 O O . LYS B 1 163 ? 7.84 23.922 -3.434 1 98.88 163 LYS B O 1
ATOM 3321 N N . LYS B 1 164 ? 8.75 25.578 -4.699 1 98.44 164 LYS B N 1
ATOM 3322 C CA . LYS B 1 164 ? 9.461 24.656 -5.578 1 98.44 164 LYS B CA 1
ATOM 3323 C C . LYS B 1 164 ? 10.484 23.828 -4.801 1 98.44 164 LYS B C 1
ATOM 3325 O O . LYS B 1 164 ? 11.086 24.328 -3.846 1 98.44 164 LYS B O 1
ATOM 3330 N N . ARG B 1 165 ? 10.555 22.562 -5.176 1 97.88 165 ARG B N 1
ATOM 3331 C CA . ARG B 1 165 ? 11.539 21.641 -4.637 1 97.88 165 ARG B CA 1
ATOM 3332 C C . ARG B 1 165 ? 11.234 21.297 -3.186 1 97.88 165 ARG B C 1
ATOM 3334 O O . ARG B 1 165 ? 12.133 20.906 -2.432 1 97.88 165 ARG B O 1
ATOM 3341 N N . LYS B 1 166 ? 10.039 21.531 -2.766 1 98.75 166 LYS B N 1
ATOM 3342 C CA . LYS B 1 166 ? 9.617 21.172 -1.416 1 98.75 166 LYS B CA 1
ATOM 3343 C C . LYS B 1 166 ? 8.625 20.016 -1.448 1 98.75 166 LYS B C 1
ATOM 3345 O O . LYS B 1 166 ? 8.266 19.516 -2.523 1 98.75 166 LYS B O 1
ATOM 3350 N N . TYR B 1 167 ? 8.266 19.547 -0.295 1 98.81 167 TYR B N 1
ATOM 3351 C CA . TYR B 1 167 ? 7.582 18.25 -0.213 1 98.81 167 TYR B CA 1
ATOM 3352 C C . TYR B 1 167 ? 6.164 18.422 0.32 1 98.81 167 TYR B C 1
ATOM 3354 O O . TYR B 1 167 ? 5.879 19.375 1.045 1 98.81 167 TYR B O 1
ATOM 3362 N N . CYS B 1 168 ? 5.316 17.562 -0.086 1 98.94 168 CYS B N 1
ATOM 3363 C CA . CYS B 1 168 ? 3.939 17.422 0.376 1 98.94 168 CYS B CA 1
ATOM 3364 C C . CYS B 1 168 ? 3.65 15.992 0.801 1 98.94 168 CYS B C 1
ATOM 3366 O O . CYS B 1 168 ? 3.812 15.062 0.011 1 98.94 168 CYS B O 1
ATOM 3368 N N . ALA B 1 169 ? 3.268 15.812 2.043 1 98.94 169 ALA B N 1
ATOM 3369 C CA . ALA B 1 169 ? 2.92 14.492 2.574 1 98.94 169 ALA B CA 1
ATOM 3370 C C . ALA B 1 169 ? 1.427 14.398 2.875 1 98.94 169 ALA B C 1
ATOM 3372 O O . ALA B 1 169 ? 0.867 15.273 3.547 1 98.94 169 ALA B O 1
ATOM 3373 N N . ILE B 1 170 ? 0.811 13.367 2.385 1 98.81 170 ILE B N 1
ATOM 3374 C CA . ILE B 1 170 ? -0.616 13.164 2.611 1 98.81 170 ILE B CA 1
ATOM 3375 C C . ILE B 1 170 ? -0.866 11.727 3.062 1 98.81 170 ILE B C 1
ATOM 3377 O O . ILE B 1 170 ? -0.273 10.789 2.525 1 98.81 170 ILE B O 1
ATOM 3381 N N . MET B 1 171 ? -1.624 11.547 4.074 1 98.69 171 MET B N 1
ATOM 3382 C CA . MET B 1 171 ? -2.021 10.211 4.508 1 98.69 171 MET B CA 1
ATOM 3383 C C . MET B 1 171 ? -3.447 9.898 4.066 1 98.69 171 MET B C 1
ATOM 3385 O O . MET B 1 171 ? -4.336 10.742 4.176 1 98.69 171 MET B O 1
ATOM 3389 N N . MET B 1 172 ? -3.678 8.773 3.529 1 98.38 172 MET B N 1
ATOM 3390 C CA . MET B 1 172 ? -4.977 8.281 3.08 1 98.38 172 MET B CA 1
ATOM 3391 C C . MET B 1 172 ? -5.121 6.785 3.367 1 98.38 172 MET B C 1
ATOM 3393 O O . MET B 1 172 ? -4.121 6.082 3.535 1 98.38 172 MET B O 1
ATOM 3397 N N . GLU B 1 173 ? -6.242 6.324 3.445 1 96.75 173 GLU B N 1
ATOM 3398 C CA . GLU B 1 173 ? -6.566 4.898 3.502 1 96.75 173 GLU B CA 1
ATOM 3399 C C . GLU B 1 173 ? -7.566 4.516 2.414 1 96.75 173 GLU B C 1
ATOM 3401 O O . GLU B 1 173 ? -8.148 5.387 1.763 1 96.75 173 GLU B O 1
ATOM 3406 N N . ASP B 1 174 ? -7.691 3.258 2.131 1 97.81 174 ASP B N 1
ATOM 3407 C CA . ASP B 1 174 ? -8.734 2.748 1.25 1 97.81 174 ASP B CA 1
ATOM 3408 C C . ASP B 1 174 ? -10.047 2.547 2.012 1 97.81 174 ASP B C 1
ATOM 3410 O O . ASP B 1 174 ? -10.078 2.652 3.24 1 97.81 174 ASP B O 1
ATOM 3414 N N . ILE B 1 175 ? -11.086 2.396 1.282 1 96.62 175 ILE B N 1
ATOM 3415 C CA . ILE B 1 175 ? -12.375 2.137 1.921 1 96.62 175 ILE B CA 1
ATOM 3416 C C . ILE B 1 175 ? -13.016 0.895 1.306 1 96.62 175 ILE B C 1
ATOM 3418 O O . ILE B 1 175 ? -12.602 0.442 0.235 1 96.62 175 ILE B O 1
ATOM 3422 N N . ARG B 1 176 ? -13.922 0.273 1.978 1 94.38 176 ARG B N 1
ATOM 3423 C CA . ARG B 1 176 ? -14.68 -0.873 1.492 1 94.38 176 ARG B CA 1
ATOM 3424 C C . ARG B 1 176 ? -16.125 -0.483 1.196 1 94.38 176 ARG B C 1
ATOM 3426 O O . ARG B 1 176 ? -16.781 0.167 2.014 1 94.38 176 ARG B O 1
ATOM 3433 N N . LYS B 1 177 ? -16.562 -0.699 0.098 1 92.81 177 LYS B N 1
ATOM 3434 C CA . LYS B 1 177 ? -17.953 -0.479 -0.322 1 92.81 177 LYS B CA 1
ATOM 3435 C C . LYS B 1 177 ? -18.5 -1.704 -1.038 1 92.81 177 LYS B C 1
ATOM 3437 O O . LYS B 1 177 ? -17.891 -2.215 -1.978 1 92.81 177 LYS B O 1
ATOM 3442 N N . ASN B 1 178 ? -19.672 -2.229 -0.588 1 91.5 178 ASN B N 1
ATOM 3443 C CA . ASN B 1 178 ? -20.328 -3.381 -1.188 1 91.5 178 ASN B CA 1
ATOM 3444 C C . ASN B 1 178 ? -19.391 -4.574 -1.307 1 91.5 178 ASN B C 1
ATOM 3446 O O . ASN B 1 178 ? -19.281 -5.184 -2.373 1 91.5 178 ASN B O 1
ATOM 3450 N N . GLY B 1 179 ? -18.594 -4.801 -0.339 1 90.25 179 GLY B N 1
ATOM 3451 C CA . GLY B 1 179 ? -17.75 -5.984 -0.225 1 90.25 179 GLY B CA 1
ATOM 3452 C C . GLY B 1 179 ? -16.469 -5.879 -1.021 1 90.25 179 GLY B C 1
ATOM 3453 O O . GLY B 1 179 ? -15.695 -6.844 -1.109 1 90.25 179 GLY B O 1
ATOM 3454 N N . ARG B 1 180 ? -16.188 -4.719 -1.59 1 95.06 180 ARG B N 1
ATOM 3455 C CA . ARG B 1 180 ? -14.992 -4.512 -2.404 1 95.06 180 ARG B CA 1
ATOM 3456 C C . ARG B 1 180 ? -14.172 -3.332 -1.889 1 95.06 180 ARG B C 1
ATOM 3458 O O . ARG B 1 180 ? -14.727 -2.387 -1.325 1 95.06 180 ARG B O 1
ATOM 3465 N N . VAL B 1 181 ? -12.938 -3.422 -2.1 1 97.5 181 VAL B N 1
ATOM 3466 C CA . VAL B 1 181 ? -12.062 -2.316 -1.723 1 97.5 181 VAL B CA 1
ATOM 3467 C C . VAL B 1 181 ? -12.055 -1.263 -2.826 1 97.5 181 VAL B C 1
ATOM 3469 O O . VAL B 1 181 ? -11.883 -1.588 -4.004 1 97.5 181 VAL B O 1
ATOM 3472 N N . ILE B 1 182 ? -12.336 -0.05 -2.465 1 97.88 182 ILE B N 1
ATOM 3473 C CA . ILE B 1 182 ? -12.102 1.117 -3.307 1 97.88 182 ILE B CA 1
ATOM 3474 C C . ILE B 1 182 ? -10.734 1.718 -2.988 1 97.88 182 ILE B C 1
ATOM 3476 O O . ILE B 1 182 ? -10.469 2.104 -1.847 1 97.88 182 ILE B O 1
ATOM 3480 N N . PRO B 1 183 ? -9.883 1.737 -3.975 1 98.25 183 PRO B N 1
ATOM 3481 C CA . PRO B 1 183 ? -8.531 2.236 -3.703 1 98.25 183 PRO B CA 1
ATOM 3482 C C . PRO B 1 183 ? -8.477 3.758 -3.594 1 98.25 183 PRO B C 1
ATOM 3484 O O . PRO B 1 183 ? -7.793 4.414 -4.387 1 98.25 183 PRO B O 1
ATOM 3487 N N . LEU B 1 184 ? -9.102 4.301 -2.578 1 98.5 184 LEU B N 1
ATOM 3488 C CA . LEU B 1 184 ? -9.188 5.738 -2.328 1 98.5 184 LEU B CA 1
ATOM 3489 C C . LEU B 1 184 ? -7.801 6.363 -2.25 1 98.5 184 LEU B C 1
ATOM 3491 O O . LEU B 1 184 ? -7.566 7.438 -2.809 1 98.5 184 LEU B O 1
ATOM 3495 N N . GLY B 1 185 ? -6.871 5.723 -1.526 1 98.31 185 GLY B N 1
ATOM 3496 C CA . GLY B 1 185 ? -5.516 6.23 -1.388 1 98.31 185 GLY B CA 1
ATOM 3497 C C . GLY B 1 185 ? -4.82 6.445 -2.719 1 98.31 185 GLY B C 1
ATOM 3498 O O . GLY B 1 185 ? -4.359 7.551 -3.014 1 98.31 185 GLY B O 1
ATOM 3499 N N . PHE B 1 186 ? -4.824 5.453 -3.51 1 98.12 186 PHE B N 1
ATOM 3500 C CA . PHE B 1 186 ? -4.129 5.523 -4.789 1 98.12 186 PHE B CA 1
ATOM 3501 C C . PHE B 1 186 ? -4.82 6.512 -5.723 1 98.12 186 PHE B C 1
ATOM 3503 O O . PHE B 1 186 ? -4.16 7.188 -6.516 1 98.12 186 PHE B O 1
ATOM 3510 N N . ASN B 1 187 ? -6.125 6.52 -5.68 1 98.5 187 ASN B N 1
ATOM 3511 C CA . ASN B 1 187 ? -6.852 7.484 -6.5 1 98.5 187 ASN B CA 1
ATOM 3512 C C . ASN B 1 187 ? -6.477 8.922 -6.145 1 98.5 187 ASN B C 1
ATOM 3514 O O . ASN B 1 187 ? -6.277 9.75 -7.031 1 98.5 187 ASN B O 1
ATOM 3518 N N . VAL B 1 188 ? -6.387 9.195 -4.887 1 98.75 188 VAL B N 1
ATOM 3519 C CA . VAL B 1 188 ? -5.988 10.523 -4.438 1 98.75 188 VAL B CA 1
ATOM 3520 C C . VAL B 1 188 ? -4.539 10.789 -4.84 1 98.75 188 VAL B C 1
ATOM 3522 O O . VAL B 1 188 ? -4.211 11.891 -5.297 1 98.75 188 VAL B O 1
ATOM 3525 N N . MET B 1 189 ? -3.66 9.789 -4.66 1 98.81 189 MET B N 1
ATOM 3526 C CA . MET B 1 189 ? -2.277 9.914 -5.105 1 98.81 189 MET B CA 1
ATOM 3527 C C . MET B 1 189 ? -2.215 10.359 -6.566 1 98.81 189 MET B C 1
ATOM 3529 O O . MET B 1 189 ? -1.467 11.281 -6.906 1 98.81 189 MET B O 1
ATOM 3533 N N . GLN B 1 190 ? -3.027 9.711 -7.379 1 98.62 190 GLN B N 1
ATOM 3534 C CA . GLN B 1 190 ? -3.016 10 -8.812 1 98.62 190 GLN B CA 1
ATOM 3535 C C . GLN B 1 190 ? -3.479 11.43 -9.086 1 98.62 190 GLN B C 1
ATOM 3537 O O . GLN B 1 190 ? -2.992 12.07 -10.023 1 98.62 190 GLN B O 1
ATOM 3542 N N . LEU B 1 191 ? -4.445 11.914 -8.367 1 98.81 191 LEU B N 1
ATOM 3543 C CA . LEU B 1 191 ? -4.902 13.289 -8.523 1 98.81 191 LEU B CA 1
ATOM 3544 C C . LEU B 1 191 ? -3.758 14.273 -8.289 1 98.81 191 LEU B C 1
ATOM 3546 O O . LEU B 1 191 ? -3.619 15.258 -9.023 1 98.81 191 LEU B O 1
ATOM 3550 N N . PHE B 1 192 ? -2.947 14.031 -7.266 1 98.88 192 PHE B N 1
ATOM 3551 C CA . PHE B 1 192 ? -1.819 14.914 -6.973 1 98.88 192 PHE B CA 1
ATOM 3552 C C . PHE B 1 192 ? -0.766 14.828 -8.07 1 98.88 192 PHE B C 1
ATOM 3554 O O . PHE B 1 192 ? -0.183 15.844 -8.461 1 98.88 192 PHE B O 1
ATOM 3561 N N . ILE B 1 193 ? -0.526 13.594 -8.555 1 98.69 193 ILE B N 1
ATOM 3562 C CA . ILE B 1 193 ? 0.408 13.406 -9.664 1 98.69 193 ILE B CA 1
ATOM 3563 C C . ILE B 1 193 ? -0.09 14.172 -10.891 1 98.69 193 ILE B C 1
ATOM 3565 O O . ILE B 1 193 ? 0.68 14.883 -11.539 1 98.69 193 ILE B O 1
ATOM 3569 N N . ASN B 1 194 ? -1.354 14.078 -11.195 1 98.56 194 ASN B N 1
ATOM 3570 C CA . ASN B 1 194 ? -1.951 14.742 -12.352 1 98.56 194 ASN B CA 1
ATOM 3571 C C . ASN B 1 194 ? -1.824 16.266 -12.25 1 98.56 194 ASN B C 1
ATOM 3573 O O . ASN B 1 194 ? -1.76 16.953 -13.273 1 98.56 194 ASN B O 1
ATOM 3577 N N . GLU B 1 195 ? -1.876 16.75 -11.023 1 98.69 195 GLU B N 1
ATOM 3578 C CA . GLU B 1 195 ? -1.768 18.188 -10.82 1 98.69 195 GLU B CA 1
ATOM 3579 C C . GLU B 1 195 ? -0.358 18.688 -11.133 1 98.69 195 GLU B C 1
ATOM 3581 O O . GLU B 1 195 ? -0.158 19.875 -11.406 1 98.69 195 GLU B O 1
ATOM 3586 N N . GLY B 1 196 ? 0.625 17.797 -10.992 1 98.5 196 GLY B N 1
ATOM 3587 C CA . GLY B 1 196 ? 1.984 18.188 -11.328 1 98.5 196 GLY B CA 1
ATOM 3588 C C . GLY B 1 196 ? 3.006 17.734 -10.305 1 98.5 196 GLY B C 1
ATOM 3589 O O . GLY B 1 196 ? 4.211 17.906 -10.5 1 98.5 196 GLY B O 1
ATOM 3590 N N . PHE B 1 197 ? 2.557 17.125 -9.211 1 98.75 197 PHE B N 1
ATOM 3591 C CA . PHE B 1 197 ? 3.469 16.609 -8.195 1 98.75 197 PHE B CA 1
ATOM 3592 C C . PHE B 1 197 ? 4.234 15.398 -8.703 1 98.75 197 PHE B C 1
ATOM 3594 O O . PHE B 1 197 ? 3.697 14.609 -9.484 1 98.75 197 PHE B O 1
ATOM 3601 N N . ASN B 1 198 ? 5.438 15.273 -8.258 1 98 198 ASN B N 1
ATOM 3602 C CA . ASN B 1 198 ? 6.195 14.039 -8.445 1 98 198 ASN B CA 1
ATOM 3603 C C . ASN B 1 198 ? 6.09 13.125 -7.223 1 98 198 ASN B C 1
ATOM 3605 O O . ASN B 1 198 ? 6.125 13.602 -6.082 1 98 198 ASN B O 1
ATOM 3609 N N . LEU B 1 199 ? 5.883 11.914 -7.441 1 98.56 199 LEU B N 1
ATOM 3610 C CA . LEU B 1 199 ? 5.828 10.953 -6.344 1 98.56 199 LEU B CA 1
ATOM 3611 C C . LEU B 1 199 ? 7.23 10.594 -5.863 1 98.56 199 LEU B C 1
ATOM 3613 O O . LEU B 1 199 ? 8.055 10.109 -6.645 1 98.56 199 LEU B O 1
ATOM 3617 N N . LYS B 1 200 ? 7.508 10.852 -4.609 1 98.19 200 LYS B N 1
ATOM 3618 C CA . LYS B 1 200 ? 8.82 10.578 -4.039 1 98.19 200 LYS B CA 1
ATOM 3619 C C . LYS B 1 200 ? 8.82 9.25 -3.287 1 98.19 200 LYS B C 1
ATOM 3621 O O . LYS B 1 200 ? 9.758 8.453 -3.424 1 98.19 200 LYS B O 1
ATOM 3626 N N . GLU B 1 201 ? 7.859 9.039 -2.439 1 98.44 201 GLU B N 1
ATOM 3627 C CA . GLU B 1 201 ? 7.789 7.844 -1.61 1 98.44 201 GLU B CA 1
ATOM 3628 C C . GLU B 1 201 ? 6.344 7.402 -1.396 1 98.44 201 GLU B C 1
ATOM 3630 O O . GLU B 1 201 ? 5.426 8.219 -1.457 1 98.44 201 GLU B O 1
ATOM 3635 N N . ILE B 1 202 ? 6.094 6.156 -1.22 1 98.75 202 ILE B N 1
ATOM 3636 C CA . ILE B 1 202 ? 4.879 5.574 -0.662 1 98.75 202 ILE B CA 1
ATOM 3637 C C . ILE B 1 202 ? 5.207 4.828 0.63 1 98.75 202 ILE B C 1
ATOM 3639 O O . ILE B 1 202 ? 5.977 3.863 0.619 1 98.75 202 ILE B O 1
ATOM 3643 N N . ILE B 1 203 ? 4.703 5.293 1.705 1 98.56 203 ILE B N 1
ATOM 3644 C CA . ILE B 1 203 ? 4.922 4.695 3.018 1 98.56 203 ILE B CA 1
ATOM 3645 C C . ILE B 1 203 ? 3.641 4.016 3.494 1 98.56 203 ILE B C 1
ATOM 3647 O O . ILE B 1 203 ? 2.545 4.555 3.332 1 98.56 203 ILE B O 1
ATOM 3651 N N . ILE B 1 204 ? 3.781 2.805 4.012 1 98.69 204 ILE B N 1
ATOM 3652 C CA . ILE B 1 204 ? 2.676 2.074 4.625 1 98.69 204 ILE B CA 1
ATOM 3653 C C . ILE B 1 204 ? 2.686 2.291 6.137 1 98.69 204 ILE B C 1
ATOM 3655 O O . ILE B 1 204 ? 3.703 2.061 6.797 1 98.69 204 ILE B O 1
ATOM 3659 N N . LYS B 1 205 ? 1.625 2.777 6.648 1 97.75 205 LYS B N 1
ATOM 3660 C CA . LYS B 1 205 ? 1.447 2.887 8.094 1 97.75 205 LYS B CA 1
ATOM 3661 C C . LYS B 1 205 ? 0.521 1.795 8.617 1 97.75 205 LYS B C 1
ATOM 3663 O O . LYS B 1 205 ? -0.641 1.712 8.219 1 97.75 205 LYS B O 1
ATOM 3668 N N . GLU B 1 206 ? 1.015 0.96 9.438 1 96.19 206 GLU B N 1
ATOM 3669 C CA . GLU B 1 206 ? 0.224 -0.099 10.062 1 96.19 206 GLU B CA 1
ATOM 3670 C C . GLU B 1 206 ? -0.691 0.458 11.148 1 96.19 206 GLU B C 1
ATOM 3672 O O . GLU B 1 206 ? -0.274 1.301 11.945 1 96.19 206 GLU B O 1
ATOM 3677 N N . GLN B 1 207 ? -1.892 0.094 11.125 1 90.88 207 GLN B N 1
ATOM 3678 C CA . GLN B 1 207 ? -2.842 0.461 12.164 1 90.88 207 GLN B CA 1
ATOM 3679 C C . GLN B 1 207 ? -2.857 -0.577 13.289 1 90.88 207 GLN B C 1
ATOM 3681 O O . GLN B 1 207 ? -2.807 -1.78 13.023 1 90.88 207 GLN B O 1
ATOM 3686 N N . HIS B 1 208 ? -2.727 0.057 14.445 1 82.06 208 HIS B N 1
ATOM 3687 C CA . HIS B 1 208 ? -2.754 -0.787 15.641 1 82.06 208 HIS B CA 1
ATOM 3688 C C . HIS B 1 208 ? -4.016 -0.544 16.453 1 82.06 208 HIS B C 1
ATOM 3690 O O . HIS B 1 208 ? -4.695 0.471 16.281 1 82.06 208 HIS B O 1
ATOM 3696 N N . ASN B 1 209 ? -4.539 -1.485 17.391 1 62.09 209 ASN B N 1
ATOM 3697 C CA . ASN B 1 209 ? -5.492 -1.304 18.484 1 62.09 209 ASN B CA 1
ATOM 3698 C C . ASN B 1 209 ? -6.93 -1.315 17.984 1 62.09 209 ASN B C 1
ATOM 3700 O O . ASN B 1 209 ? -7.762 -0.534 18.438 1 62.09 209 ASN B O 1
ATOM 3704 N N . CYS B 1 210 ? -7.082 -2.031 16.859 1 56.81 210 CYS B N 1
ATOM 3705 C CA . CYS B 1 210 ? -8.508 -2.094 16.547 1 56.81 210 CYS B CA 1
ATOM 3706 C C . CYS B 1 210 ? -9.234 -3.027 17.516 1 56.81 210 CYS B C 1
ATOM 3708 O O . CYS B 1 210 ? -8.836 -4.18 17.688 1 56.81 210 CYS B O 1
ATOM 3710 N N . SER B 1 211 ? -9.828 -2.512 18.609 1 51.88 211 SER B N 1
ATOM 3711 C CA . SER B 1 211 ? -10.438 -3.131 19.781 1 51.88 211 SER B CA 1
ATOM 3712 C C . SER B 1 211 ? -11.047 -4.484 19.438 1 51.88 211 SER B C 1
ATOM 3714 O O . SER B 1 211 ? -10.945 -5.434 20.219 1 51.88 211 SER B O 1
ATOM 3716 N N . SER B 1 212 ? -12.203 -4.527 18.656 1 56.69 212 SER B N 1
ATOM 3717 C CA . SER B 1 212 ? -13.18 -5.605 18.531 1 56.69 212 SER B CA 1
ATOM 3718 C C . SER B 1 212 ? -12.664 -6.723 17.625 1 56.69 212 SER B C 1
ATOM 3720 O O . SER B 1 212 ? -13.445 -7.375 16.938 1 56.69 212 SER B O 1
ATOM 3722 N N . THR B 1 213 ? -11.344 -7.023 17.922 1 63 213 THR B N 1
ATOM 3723 C CA . THR B 1 213 ? -10.547 -7.684 16.891 1 63 213 THR B CA 1
ATOM 3724 C C . THR B 1 213 ? -10.953 -9.148 16.75 1 63 213 THR B C 1
ATOM 3726 O O . THR B 1 213 ? -11.141 -9.648 15.648 1 63 213 THR B O 1
ATOM 3729 N N . LYS B 1 214 ? -11.328 -9.852 17.906 1 67.75 214 LYS B N 1
ATOM 3730 C CA . LYS B 1 214 ? -11.609 -11.273 17.734 1 67.75 214 LYS B CA 1
ATOM 3731 C C . LYS B 1 214 ? -12.883 -11.492 16.922 1 67.75 214 LYS B C 1
ATOM 3733 O O . LYS B 1 214 ? -12.914 -12.336 16.016 1 67.75 214 LYS B O 1
ATOM 3738 N N . TYR B 1 215 ? -13.906 -10.688 17.391 1 77.94 215 TYR B N 1
ATOM 3739 C CA . TYR B 1 215 ? -15.18 -10.766 16.672 1 77.94 215 TYR B CA 1
ATOM 3740 C C . TYR B 1 215 ? -14.984 -10.492 15.18 1 77.94 215 TYR B C 1
ATOM 3742 O O . TYR B 1 215 ? -15.43 -11.266 14.336 1 77.94 215 TYR B O 1
ATOM 3750 N N . TRP B 1 216 ? -14.273 -9.57 14.859 1 81.25 216 TRP B N 1
ATOM 3751 C CA . TRP B 1 216 ? -14.094 -9.172 13.469 1 81.25 216 TRP B CA 1
ATOM 3752 C C . TRP B 1 216 ? -13.195 -10.156 12.734 1 81.25 216 TRP B C 1
ATOM 3754 O O . TRP B 1 216 ? -13.344 -10.359 11.523 1 81.25 216 TRP B O 1
ATOM 3764 N N . GLU B 1 217 ? -12.344 -10.812 13.477 1 83.62 217 GLU B N 1
ATOM 3765 C CA . GLU B 1 217 ? -11.508 -11.844 12.867 1 83.62 217 GLU B CA 1
ATOM 3766 C C . GLU B 1 217 ? -12.344 -13.039 12.43 1 83.62 217 GLU B C 1
ATOM 3768 O O . GLU B 1 217 ? -12.125 -13.602 11.352 1 83.62 217 GLU B O 1
ATOM 3773 N N . GLU B 1 218 ? -13.273 -13.383 13.25 1 85.5 218 GLU B N 1
ATOM 3774 C CA . GLU B 1 218 ? -14.164 -14.477 12.883 1 85.5 218 GLU B CA 1
ATOM 3775 C C . GLU B 1 218 ? -15.031 -14.102 11.68 1 85.5 218 GLU B C 1
ATOM 3777 O O . GLU B 1 218 ? -15.234 -14.914 10.781 1 85.5 218 GLU B O 1
ATOM 3782 N N . ILE B 1 219 ? -15.492 -12.891 11.703 1 86.75 219 ILE B N 1
ATOM 3783 C CA . ILE B 1 219 ? -16.359 -12.414 10.625 1 86.75 219 ILE B CA 1
ATOM 3784 C C . ILE B 1 219 ? -15.555 -12.32 9.328 1 86.75 219 ILE B C 1
ATOM 3786 O O . ILE B 1 219 ? -16.078 -12.617 8.25 1 86.75 219 ILE B O 1
ATOM 3790 N N . SER B 1 220 ? -14.32 -11.891 9.516 1 88.31 220 SER B N 1
ATOM 3791 C CA . SER B 1 220 ? -13.414 -11.844 8.375 1 88.31 220 SER B CA 1
ATOM 3792 C C . 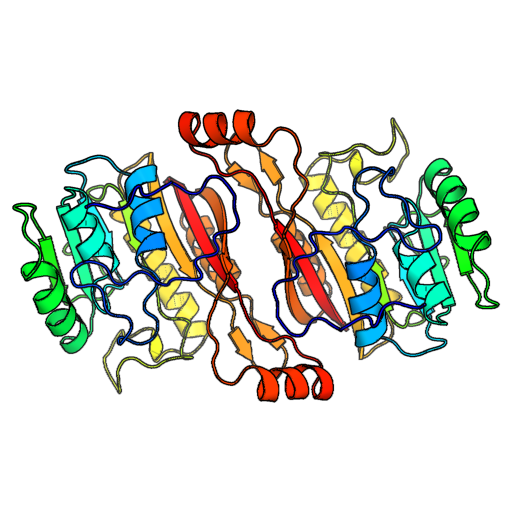SER B 1 220 ? -13.344 -13.195 7.668 1 88.31 220 SER B C 1
ATOM 3794 O O . SER B 1 220 ? -13.453 -13.266 6.441 1 88.31 220 SER B O 1
ATOM 3796 N N . LEU B 1 221 ? -13.227 -14.25 8.406 1 88.31 221 LEU B N 1
ATOM 3797 C CA . LEU B 1 221 ? -13.109 -15.586 7.848 1 88.31 221 LEU B CA 1
ATOM 3798 C C . LEU B 1 221 ? -14.445 -16.062 7.289 1 88.31 221 LEU B C 1
ATOM 3800 O O . LEU B 1 221 ? -14.5 -16.641 6.199 1 88.31 221 LEU B O 1
ATOM 3804 N N . LYS B 1 222 ? -15.492 -15.781 8.016 1 87.75 222 LYS B N 1
ATOM 3805 C CA . LYS B 1 222 ? -16.828 -16.234 7.629 1 87.75 222 LYS B CA 1
ATOM 3806 C C . LYS B 1 222 ? -17.297 -15.523 6.359 1 87.75 222 LYS B C 1
ATOM 3808 O O . LYS B 1 222 ? -17.875 -16.156 5.469 1 87.75 222 LYS B O 1
ATOM 3813 N N . ARG B 1 223 ? -16.984 -14.203 6.289 1 90.19 223 ARG B N 1
ATOM 3814 C CA . ARG B 1 223 ? -17.5 -13.398 5.184 1 90.19 223 ARG B CA 1
ATOM 3815 C C . ARG B 1 223 ? -16.422 -13.164 4.125 1 90.19 223 ARG B C 1
ATOM 3817 O O . ARG B 1 223 ? -16.641 -12.422 3.168 1 90.19 223 ARG B O 1
ATOM 3824 N N . ASN B 1 224 ? -15.234 -13.672 4.277 1 91.56 224 ASN B N 1
ATOM 3825 C CA . ASN B 1 224 ? -14.133 -13.719 3.314 1 91.56 224 ASN B CA 1
ATOM 3826 C C . ASN B 1 224 ? -13.688 -12.312 2.914 1 91.56 224 ASN B C 1
ATOM 3828 O O . ASN B 1 224 ? -13.633 -11.992 1.726 1 91.56 224 ASN B O 1
ATOM 3832 N N . PHE B 1 225 ? -13.414 -11.555 3.887 1 92.69 225 PHE B N 1
ATOM 3833 C CA . PHE B 1 225 ? -12.789 -10.258 3.672 1 92.69 225 PHE B CA 1
ATOM 3834 C C . PHE B 1 225 ? -11.688 -10.008 4.691 1 92.69 225 PHE B C 1
ATOM 3836 O O . PHE B 1 225 ? -11.617 -10.695 5.715 1 92.69 225 PHE B O 1
ATOM 3843 N N . TYR B 1 226 ? -10.805 -9.148 4.402 1 94.25 226 TYR B N 1
ATOM 3844 C CA . TYR B 1 226 ? -9.734 -8.805 5.332 1 94.25 226 TYR B CA 1
ATOM 3845 C C . TYR B 1 226 ? -10.062 -7.516 6.082 1 94.25 226 TYR B C 1
ATOM 3847 O O . TYR B 1 226 ? -10.609 -6.574 5.504 1 94.25 226 TYR B O 1
ATOM 3855 N N . LEU B 1 227 ? -9.727 -7.512 7.328 1 93 227 LEU B N 1
ATOM 3856 C CA . LEU B 1 227 ? -9.82 -6.27 8.086 1 93 227 LEU B CA 1
ATOM 3857 C C . LEU B 1 227 ? -8.781 -5.262 7.605 1 93 227 LEU B C 1
ATOM 3859 O O . LEU B 1 227 ? -7.586 -5.566 7.582 1 93 227 LEU B O 1
ATOM 3863 N N . LEU B 1 228 ? -9.258 -4.109 7.16 1 93.31 228 LEU B N 1
ATOM 3864 C CA . LEU B 1 228 ? -8.328 -3.074 6.727 1 93.31 228 LEU B CA 1
ATOM 3865 C C . LEU B 1 228 ? -7.434 -2.627 7.879 1 93.31 228 LEU B C 1
ATOM 3867 O O . LEU B 1 228 ? -7.93 -2.191 8.922 1 93.31 228 LEU B O 1
ATOM 3871 N N . ALA B 1 229 ? -6.086 -2.75 7.672 1 94.88 229 ALA B N 1
ATOM 3872 C CA . ALA B 1 229 ? -5.152 -2.502 8.773 1 94.88 229 ALA B CA 1
ATOM 3873 C C . ALA B 1 229 ? -3.979 -1.645 8.305 1 94.88 229 ALA B C 1
ATOM 3875 O O . ALA B 1 229 ? -2.926 -1.622 8.953 1 94.88 229 ALA B O 1
ATOM 3876 N N . HIS B 1 230 ? -4.141 -0.964 7.199 1 97 230 HIS B N 1
ATOM 3877 C CA . HIS B 1 230 ? -3.045 -0.123 6.727 1 97 230 HIS B CA 1
ATOM 3878 C C . HIS B 1 230 ? -3.568 1.167 6.105 1 97 230 HIS B C 1
ATOM 3880 O O . HIS B 1 230 ? -4.688 1.201 5.586 1 97 230 HIS B O 1
ATOM 3886 N N . GLU B 1 231 ? -2.732 2.18 6.207 1 97.5 231 GLU B N 1
ATOM 3887 C CA . GLU B 1 231 ? -2.883 3.457 5.52 1 97.5 231 GLU B CA 1
ATOM 3888 C C . GLU B 1 231 ? -1.663 3.768 4.656 1 97.5 231 GLU B C 1
ATOM 3890 O O . GLU B 1 231 ? -0.626 3.111 4.781 1 97.5 231 GLU B O 1
ATOM 3895 N N . TYR B 1 232 ? -1.902 4.688 3.773 1 98.62 232 TYR B N 1
ATOM 3896 C CA . TYR B 1 232 ? -0.802 5.148 2.934 1 98.62 232 TYR B CA 1
ATOM 3897 C C . TYR B 1 232 ? -0.359 6.551 3.336 1 98.62 232 TYR B C 1
ATOM 3899 O O . TYR B 1 232 ? -1.19 7.402 3.658 1 98.62 232 TYR B O 1
ATOM 3907 N N . ILE B 1 233 ? 0.902 6.746 3.371 1 98.88 233 ILE B N 1
ATOM 3908 C CA . ILE B 1 233 ? 1.467 8.086 3.363 1 98.88 233 ILE B CA 1
ATOM 3909 C C . ILE B 1 233 ? 2.217 8.328 2.055 1 98.88 233 ILE B C 1
ATOM 3911 O O . ILE B 1 233 ? 3.229 7.676 1.784 1 98.88 233 ILE B O 1
ATOM 3915 N N . PHE B 1 234 ? 1.685 9.203 1.264 1 98.88 234 PHE B N 1
ATOM 3916 C CA . PHE B 1 234 ? 2.33 9.57 0.008 1 98.88 234 PHE B CA 1
ATOM 3917 C C . PHE B 1 234 ? 3.197 10.812 0.189 1 98.88 234 PHE B C 1
ATOM 3919 O O . PHE B 1 234 ? 2.736 11.828 0.714 1 98.88 234 PHE B O 1
ATOM 3926 N N . ILE B 1 235 ? 4.445 10.719 -0.175 1 98.88 235 ILE B N 1
ATOM 3927 C CA . ILE B 1 235 ? 5.336 11.867 -0.189 1 98.88 235 ILE B CA 1
ATOM 3928 C C . ILE B 1 235 ? 5.52 12.367 -1.622 1 98.88 235 ILE B C 1
ATOM 3930 O O . ILE B 1 235 ? 5.977 11.617 -2.488 1 98.88 235 ILE B O 1
ATOM 3934 N N . PHE B 1 236 ? 5.168 13.57 -1.841 1 98.75 236 PHE B N 1
ATOM 3935 C CA . PHE B 1 236 ? 5.305 14.211 -3.143 1 98.75 236 PHE B CA 1
ATOM 3936 C C . PHE B 1 236 ? 6.391 15.273 -3.109 1 98.75 236 PHE B C 1
ATOM 3938 O O . PHE B 1 236 ? 6.785 15.734 -2.035 1 98.75 236 PHE B O 1
ATOM 3945 N N . PHE B 1 237 ? 6.832 15.555 -4.289 1 97.44 237 PHE B N 1
ATOM 3946 C CA . PHE B 1 237 ? 7.809 16.609 -4.5 1 97.44 237 PHE B CA 1
ATOM 3947 C C . PHE B 1 237 ? 7.383 17.531 -5.648 1 97.44 237 PHE B C 1
ATOM 3949 O O . PHE B 1 237 ? 6.895 17.047 -6.672 1 97.44 237 PHE B O 1
ATOM 3956 N N . LYS B 1 238 ? 7.457 18.891 -5.324 1 98 238 LYS B N 1
ATOM 3957 C CA . LYS B 1 238 ? 7.148 19.859 -6.359 1 98 238 LYS B CA 1
ATOM 3958 C C . LYS B 1 238 ? 8.398 20.234 -7.152 1 98 238 LYS B C 1
ATOM 3960 O O . LYS B 1 238 ? 9.43 20.578 -6.574 1 98 238 LYS B O 1
#

Foldseek 3Di:
DPPDQDADDDQEAEDLPLDCPQLDDPPFPPDHRLNVLLNVCVVFHDAQFEEEEQDQQQNSNVQSCQVRRYEYEYEDQD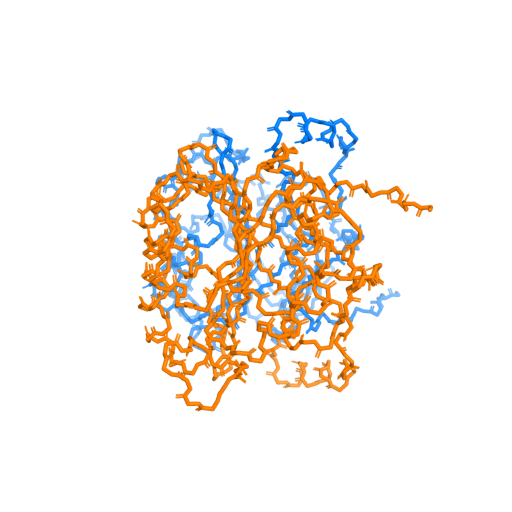PVRLVNNCVRNVSDDGDHHYHYDNDALLDDVVAAFQRHQEYDYEADAAQPDQPDDDRPNRRNPHDDVVNLVSLLSSLLVVNGRHHAFGKYKYKFFWDDDPNDIDRSVVSSVVSNVVSPWAWDGKHKYFANPPDVPVVVVVVCVVVVHDDGTIMIMTMTHD/DPPPQDADDDQEAEDQPLDCPQLDDPPFPPDHRLNVLLNVCVVFHDAQFEEEEQDQQQNSNVQSCQVRRYEYEYEDQDPVRLVNNVVRNVSDDGDHHYYYDNDALLDPVVAAFQRHQEYDYEADAAQPDQPDDDRPNRRNPHDDVVNLVSLLSSLLVVNGRHHAFGKYKYKFFWDDDPNDIDRSVVSSVVSNVVSPWAWDGKHKYFAYCPPVPVVVVVVCVVVVHDDGGIMIMTMTHD

Radius of gyration: 23.74 Å; Cα contacts (8 Å, |Δi|>4): 1021; chains: 2; bounding box: 48×71×55 Å

Organism: NCBI:txid182773

Nearest PDB structures (foldseek):
  3cjr-assembly1_A  TM=7.917E-01  e=1.334E-08  unclassified
  2zbq-assembly1_A  TM=7.799E-01  e=2.339E-08  Thermus thermophilus
  2zbr-assembly1_A  TM=7.410E-01  e=1.822E-08  Thermus thermophilus
  3cjt-assembly7_M  TM=7.171E-01  e=1.334E-08  unclassified
  2nxe-assembly2_B  TM=7.153E-01  e=2.197E-08  Thermus thermophilus HB8

Solvent-accessible surface area (backbone atoms only — not comparable to full-atom values): 25539 Å² total; per-residue (Å²): 130,80,71,87,79,78,75,79,39,49,23,57,45,76,57,84,66,51,64,61,64,88,65,49,73,88,81,48,89,88,65,71,46,50,61,55,49,42,44,49,47,65,72,56,49,54,74,64,33,36,34,35,19,53,43,28,50,62,24,55,54,53,40,44,30,40,75,60,48,17,20,30,40,33,21,31,72,47,66,65,34,52,52,52,15,49,59,40,44,69,69,48,80,74,86,57,58,70,44,81,45,82,37,44,52,57,51,52,81,91,51,58,69,48,64,31,41,24,37,49,34,50,60,70,67,30,54,76,58,62,86,61,91,76,56,83,84,47,53,20,74,27,54,66,70,56,27,52,54,46,47,42,39,26,34,47,38,52,57,48,24,36,22,82,75,24,38,37,35,39,40,36,40,60,46,74,57,96,85,20,45,42,62,48,32,60,53,52,52,47,43,34,41,74,66,63,36,39,54,43,44,71,30,38,36,51,62,74,84,70,80,67,46,67,66,48,40,53,45,16,64,74,69,71,46,60,43,85,30,58,32,38,34,40,31,29,35,71,128,81,71,88,78,77,73,79,39,47,22,57,46,76,55,85,66,51,62,62,66,87,66,50,73,87,82,49,86,87,65,72,45,48,60,54,49,42,43,48,47,66,71,57,49,54,75,65,33,35,35,35,20,52,41,28,50,63,24,55,55,53,40,43,30,40,74,59,47,16,23,31,40,33,21,30,73,49,67,66,33,53,52,52,13,49,59,38,45,71,67,48,82,73,86,58,57,71,45,80,43,83,35,44,50,56,50,52,81,90,51,58,70,49,63,30,40,24,37,49,34,49,62,70,66,28,54,78,57,62,87,63,93,75,58,82,82,46,54,21,73,26,56,65,71,56,26,53,56,46,48,42,38,26,35,48,39,52,57,48,24,35,21,83,75,23,38,39,36,41,40,34,41,60,47,75,57,95,85,21,44,42,63,48,33,59,54,51,51,47,43,36,40,73,67,62,37,40,57,42,46,70,30,37,35,49,62,65,84,70,78,68,44,67,65,49,38,52,46,16,66,74,70,70,46,58,41,84,33,58,31,39,35,40,31,30,36,72

Sequence (476 aa):
MYREFNLETKSIWSFKNRGNWETHKGDYPGNWSPYVPRNLILRYSKENDLILDQFLGSGTTLIEAKLLNRRAIGIDINDEALKISKNRIYSIKGDKDIKLIKASARNLDVIESESIDLICTHPPYSNIIKYSKDLEDDLSLLNLDEFYESMKEVSKEAFRVLKKRKYCAIMMEDIRKNGRVIPLGFNVMQLFINEGFNLKEIIIKEQHNCSSTKYWEEISLKRNFYLLAHEYIFIFFKMYREFNLETKSIWSFKNRGNWETHKGDYPGNWSPYVPRNLILRYSKENDLILDQFLGSGTTLIEAKLLNRRAIGIDINDEALKISKNRIYSIKGDKDIKLIKASARNLDVIESESIDLICTHPPYSNIIKYSKDLEDDLSLLNLDEFYESMKEVSKEAFRVLKKRKYCAIMMEDIRKNGRVIPLGFNVMQLFINEGFNLKEIIIKEQHNCSSTKYWEEISLKRNFYLLAHEYIFIFFK

InterPro domains:
  IPR001091 Restriction/modification DNA-methyltransferase [PR00508] (47-65)
  IPR001091 Restriction/modification DNA-methyltransferase [PR00508] (70-90)
  IPR002941 DNA methylase N-4/N-6 [PF01555] (8-86)
  IPR002941 DNA methylase N-4/N-6 [PF01555] (116-238)
  IPR029063 S-adenosyl-L-methionine-dependent methyltransferase superfamily [G3DSA:3.40.50.150] (2-103)
  IPR029063 S-adenosyl-L-methionine-dependent methyltransferase superfamily [G3DSA:3.40.50.150] (104-238)
  IPR029063 S-adenosyl-L-methionine-dependent methyltransferase superfamily [SSF53335] (9-97)
  IPR029063 S-adenosyl-L-methionine-dependent methyltransferase superfamily [SSF53335] (105-238)